Protein AF-K0KG15-F1 (afdb_monomer)

Organism: Wickerhamomyces ciferrii (strain ATCC 14091 / BCRC 22168 / CBS 111 / JCM 3599 / NBRC 0793 / NRRL Y-1031 F-60-10) (NCBI:txid1206466)

pLDDT: mean 82.58, std 19.09, range [26.39, 98.81]

Nearest PDB structures (foldseek):
  8g2j-assembly1_D  TM=4.216E-01  e=1.131E-01  Populus tremula x P. tremuloides/Amanita muscaria mixed EST library
  5uof-assembly1_A  TM=4.603E-01  e=1.636E+00  Burkholderia multivorans ATCC 17616
  8fo1-assembly1_A  TM=4.697E-01  e=4.882E+00  Cryptococcus neoformans H99
  5l3k-assembly2_F  TM=3.558E-01  e=6.614E+00  Mycolicibacterium thermoresistibile
  8sjd-assembly1_A  TM=1.938E-01  e=7.936E+00  Musca domestica

Foldseek 3Di:
DDDDDPVVVVVVVVVVVVVCVVVVVVPDDDDPVNVVVVVVVPDPDDDDDDDDDDDDDDDDDDDDDCPDPVNVVVVVVVVVVVVVVVVVVVVVVVVVVVVVVVVVVVVVVVVVVVVVVVVVVVVVVVVVVVVVPQQKDKDWDWDFDPVVTKIKIKIAMWGDDPPDPVLIQGLQQAQEEEFEEDQDPPPVVVCLQVLLVVQVLLAQDFLSNYEYFYEYQDPVVLVVVVVVVVVVSVVVSPDPPSVVCSSHNRMYMYMYRNVLVVVDPQDPVCCPDLVNVLSVLLSVQVSQQVRLVVVDDPHFKYKYAYSQFRHFDNCVVVLVVVLVAAKEDEAEFAAEPVRDTPGTRPQQQWKADAWDDDDPVQLPDLPHQARTDRDPPIDGLVNCVVCVVVVVHDLVPQSDKDWTLFDGRNIMMHGSVLVVVVQGFASAAPAQDDPVRNGGRHQGGRSVRQVVSVVVPHTHMYRSNGYTYGYDD

InterPro domains:
  IPR005109 Mannan polymerase complex subunit ANP1/MNN9/VAN1 [PF03452] (157-428)
  IPR029044 Nucleotide-diphospho-sugar transferases [G3DSA:3.90.550.10] (151-473)
  IPR052086 Mannan Polymerase Complex Subunit [PTHR43083] (127-470)

Solvent-accessible surface area (backbone atoms only — not comparable to full-atom values): 26297 Å² total; per-residue (Å²): 137,84,83,78,57,76,71,57,57,52,54,52,48,53,50,50,53,51,48,51,50,58,57,56,71,71,68,75,76,80,50,79,71,58,57,54,62,60,56,67,74,67,70,89,76,91,74,87,88,87,85,87,85,88,85,89,80,92,72,94,70,82,84,72,76,85,78,46,69,69,57,54,50,49,52,52,48,52,52,52,52,51,51,51,49,50,54,50,51,53,51,52,53,50,52,52,50,54,52,50,52,53,49,51,51,50,52,53,51,50,52,53,49,52,55,51,51,51,53,50,51,51,52,53,50,50,50,54,52,53,61,73,61,44,52,33,48,70,49,78,49,77,50,73,42,83,81,75,44,33,43,35,40,36,41,33,34,32,45,56,44,83,89,48,63,86,74,42,40,39,34,81,66,26,48,33,32,40,39,30,59,40,80,64,91,70,53,78,87,74,43,55,56,60,51,36,50,52,51,62,69,56,34,66,60,61,25,29,33,25,28,41,22,40,34,27,56,40,73,69,56,40,51,55,50,49,57,52,51,52,53,52,51,52,52,54,45,68,48,86,61,70,72,68,46,46,72,34,61,20,18,42,33,43,31,30,51,44,54,65,54,69,75,56,82,70,61,79,92,50,60,86,41,73,71,42,45,52,54,51,41,29,47,50,10,48,52,52,41,53,43,48,74,74,49,60,75,78,33,54,35,33,34,32,40,41,68,60,47,72,47,67,56,38,56,45,66,52,52,51,62,73,64,73,60,54,30,39,31,56,31,33,27,26,21,41,96,87,71,47,79,76,39,75,50,62,59,71,50,31,29,22,66,49,59,60,72,74,53,75,71,54,66,69,37,90,85,59,85,70,85,61,52,72,24,95,65,47,44,39,43,58,54,44,64,74,42,28,65,84,74,78,40,54,84,88,48,47,83,44,76,43,76,31,54,22,38,42,62,58,46,27,38,34,39,37,62,51,51,74,72,71,44,56,39,31,61,41,25,64,40,77,51,47,96,93,36,97,55,28,56,31,32,41,13,47,36,16,30,34,56,52,34,46,78,77,75,44,62,32,34,32,23,56,64,37,63,33,31,32,63,59,127

Secondary structure (DSSP, 8-state):
-PPPPHHHHHHHHHHHHHHHHHHHTTT----HHHHHHHHGGG-----------------------TT-HHHHHHHHHHHHHHHHHHHHHHHHHHHHHHHHHHHHHHHHHHHHHHHHHHHHHHHHHHHHHHHHT-SEEEEEEEEEETTTTEEEEEEEEEE--SS-GGG--BTTS-SEEEEEEE-S---GGGSHHHHHHHHHHTSSS-GGGEEEEEEESSHHHHHHHHHHHHHHHHHHHH---TTGGGGS-SEEEEEE-HHHHHT----GGGTTSHHHHHHHHHHHHHHHHHHHHHH-SS-SEEEEE-TTEEE--TTHHHHHHHTT-SEEEEEEEEE-TTS-EEESS--TT-EES-B----HHHHH-TT------B-TT-EEHHHHHH-GGGGT--TT-TT--EEESB--SSEEEEEHHHHHTT----SS--BT-BTTBSS-SB--HHHHHHHHHHHTT--EEEEEEEEEEEEP-

Radius of gyration: 45.7 Å; Cα contacts (8 Å, |Δi|>4): 722; chains: 1; bounding box: 103×71×147 Å

Mean predicted aligned error: 14.31 Å

Sequence (473 aa):
MKKFSRPTYIVIFFLLVSFTIYYGYQQDKYTISDISKYLETLDTSDGKGANGPSNEGTKSGKLTDNNDPALIEKHKIENQVNELLKKKLESELQYEREQLDAEVKKYNEESRQLRREQKSYERKKQKLLDDAQKPVEVNIRERNSENPSFVQKTYTFKTNNKENPNDNIDGEKNDLVILSAVTQQIDSKDGKFNNFLALLEGLDYPNSKTSLSILLSSKDEFKKFDEYVAKIFKEIENTKDLESLKNSFSKITLMNAQFIEDEFKIDRANRQKPEAQKQRRKLLARLRNFLVFNGIGAEIYSLSVDSDMIELPKDLITTFIESGKDIVTIRVDMKNSAGHVVHKDFDLNSWAGDRKTPTPEQDADPNLFFEPGPGPNKIQFSDIHKNPSKYGLKRSDKKSLFELNSVGGAVLFVKTEIFKQGIMFPPYYAVGTKWDREDGFDGIETEGLCYQAKSIGYSCWGLPFVVGYHEAS

Structure (mmCIF, N/CA/C/O backbone):
data_AF-K0KG15-F1
#
_entry.id   AF-K0KG15-F1
#
loop_
_atom_site.group_PDB
_atom_site.id
_atom_site.type_symbol
_atom_site.label_atom_id
_atom_site.label_alt_id
_atom_site.label_comp_id
_atom_site.label_asym_id
_atom_site.label_entity_id
_atom_site.label_seq_id
_atom_site.pdbx_PDB_ins_code
_atom_site.Cartn_x
_atom_site.Cartn_y
_atom_site.Cartn_z
_atom_site.occupancy
_atom_site.B_iso_or_equiv
_atom_site.auth_seq_id
_atom_site.auth_comp_id
_atom_site.auth_asym_id
_atom_site.auth_atom_id
_atom_site.pdbx_PDB_model_num
ATOM 1 N N . MET A 1 1 ? -38.181 -40.619 17.910 1.00 41.69 1 MET A N 1
ATOM 2 C CA . MET A 1 1 ? -37.976 -40.491 19.372 1.00 41.69 1 MET A CA 1
ATOM 3 C C . MET A 1 1 ? -36.501 -40.719 19.688 1.00 41.69 1 MET A C 1
ATOM 5 O O . MET A 1 1 ? -36.039 -41.847 19.581 1.00 41.69 1 MET A O 1
ATOM 9 N N . LYS A 1 2 ? -35.730 -39.660 19.973 1.00 39.00 2 LYS A N 1
ATOM 10 C CA . LYS A 1 2 ? -34.297 -39.772 20.309 1.00 39.00 2 LYS A CA 1
ATOM 11 C C . LYS A 1 2 ? -34.157 -40.143 21.792 1.00 39.00 2 LYS A C 1
ATOM 13 O O . LYS A 1 2 ? -34.697 -39.440 22.639 1.00 39.00 2 LYS A O 1
ATOM 18 N N . LYS A 1 3 ? -33.473 -41.253 22.101 1.00 50.28 3 LYS A N 1
ATOM 19 C CA . LYS A 1 3 ? -33.149 -41.657 23.480 1.00 50.28 3 LYS A CA 1
ATOM 20 C C . LYS A 1 3 ? -32.070 -40.724 24.032 1.00 50.28 3 LYS A C 1
ATOM 22 O O . LYS A 1 3 ? -30.991 -40.628 23.453 1.00 50.28 3 LYS A O 1
ATOM 27 N N . PHE A 1 4 ? -32.375 -40.042 25.131 1.00 50.75 4 PHE A N 1
ATOM 28 C CA . PHE A 1 4 ? -31.415 -39.226 25.871 1.00 50.75 4 PHE A CA 1
ATOM 29 C C . PHE A 1 4 ? -30.366 -40.115 26.558 1.00 50.75 4 PHE A C 1
ATOM 31 O O . PHE A 1 4 ? -30.659 -41.244 26.959 1.00 50.75 4 PHE A O 1
ATOM 38 N N . SER A 1 5 ? -29.131 -39.626 26.675 1.00 60.56 5 SER A N 1
ATOM 39 C CA . SER A 1 5 ? -28.048 -40.335 27.359 1.00 60.56 5 SER A CA 1
ATOM 40 C C . SER A 1 5 ? -28.230 -40.262 28.884 1.00 60.56 5 SER A C 1
ATOM 42 O O . SER A 1 5 ? -28.824 -39.322 29.413 1.00 60.56 5 SER A O 1
ATOM 44 N N . ARG A 1 6 ? -27.719 -41.266 29.616 1.00 51.12 6 ARG A N 1
ATOM 45 C CA . ARG A 1 6 ? -27.800 -41.366 31.093 1.00 51.12 6 ARG A CA 1
ATOM 46 C C . ARG A 1 6 ? -27.425 -40.078 31.865 1.00 51.12 6 ARG A C 1
ATOM 48 O O . ARG A 1 6 ? -28.103 -39.805 32.852 1.00 51.12 6 ARG A O 1
ATOM 55 N N . PRO A 1 7 ? -26.448 -39.252 31.438 1.00 52.38 7 PRO A N 1
ATOM 56 C CA . PRO A 1 7 ? -26.148 -37.979 32.100 1.00 52.38 7 PRO A CA 1
ATOM 57 C C . PRO A 1 7 ? -27.299 -36.965 32.029 1.00 52.38 7 PRO A C 1
ATOM 59 O O . PRO A 1 7 ? -27.515 -36.208 32.969 1.00 52.38 7 PRO A O 1
ATOM 62 N N . THR A 1 8 ? -28.084 -36.966 30.947 1.00 54.66 8 THR A N 1
ATOM 63 C CA . THR A 1 8 ? -29.179 -36.006 30.752 1.00 54.66 8 THR A CA 1
ATOM 64 C C . THR A 1 8 ? -30.360 -36.278 31.685 1.00 54.66 8 THR A C 1
ATOM 66 O O . THR A 1 8 ? -30.974 -35.338 32.181 1.00 54.66 8 THR A O 1
ATOM 69 N N . TYR A 1 9 ? -30.639 -37.546 32.002 1.00 53.66 9 TYR A N 1
ATOM 70 C CA . TYR A 1 9 ? -31.672 -37.906 32.982 1.00 53.66 9 TYR A CA 1
ATOM 71 C C . TYR A 1 9 ? -31.305 -37.480 34.405 1.00 53.66 9 TYR A C 1
ATOM 73 O O . TYR A 1 9 ? -32.179 -37.061 35.157 1.00 53.66 9 TYR A O 1
ATOM 81 N N . ILE A 1 10 ? -30.018 -37.529 34.753 1.00 57.00 10 ILE A N 1
ATOM 82 C CA . ILE A 1 10 ? -29.520 -37.100 36.063 1.00 57.00 10 ILE A CA 1
ATOM 83 C C . ILE A 1 10 ? -29.671 -35.581 36.208 1.00 57.00 10 ILE A C 1
ATOM 85 O O . ILE A 1 10 ? -30.193 -35.110 37.212 1.00 57.00 10 ILE A O 1
ATOM 89 N N . VAL A 1 11 ? -29.311 -34.811 35.178 1.00 60.31 11 VAL A N 1
ATOM 90 C CA . VAL A 1 11 ? -29.447 -33.343 35.195 1.00 60.31 11 VAL A CA 1
ATOM 91 C C . VAL A 1 11 ? -30.915 -32.905 35.261 1.00 60.31 11 VAL A C 1
ATOM 93 O O . VAL A 1 11 ? -31.248 -32.002 36.024 1.00 60.31 11 VAL A O 1
ATOM 96 N N . ILE A 1 12 ? -31.815 -33.572 34.530 1.00 58.03 12 ILE A N 1
ATOM 97 C CA . ILE A 1 12 ? -33.258 -33.282 34.581 1.00 58.03 12 ILE A CA 1
ATOM 98 C C . ILE A 1 12 ? -33.852 -33.656 35.949 1.00 58.03 12 ILE A C 1
ATOM 100 O O . ILE A 1 12 ? -34.674 -32.911 36.480 1.00 58.03 12 ILE A O 1
ATOM 104 N N . PHE A 1 13 ? -33.403 -34.760 36.554 1.00 61.75 13 PHE A N 1
ATOM 105 C CA . PHE A 1 13 ? -33.813 -35.166 37.900 1.00 61.75 13 PHE A CA 1
ATOM 106 C C . PHE A 1 13 ? -33.358 -34.157 38.964 1.00 61.75 13 PHE A C 1
ATOM 108 O O . PHE A 1 13 ? -34.169 -33.735 39.784 1.00 61.75 13 PHE A O 1
ATOM 115 N N . PHE A 1 14 ? -32.110 -33.682 38.910 1.00 54.78 14 PHE A N 1
ATOM 116 C CA . PHE A 1 14 ? -31.623 -32.655 39.838 1.00 54.78 14 PHE A CA 1
ATOM 117 C C . PHE A 1 14 ? -32.303 -31.292 39.637 1.00 54.78 14 PHE A C 1
ATOM 119 O O . PHE A 1 14 ? -32.547 -30.593 40.620 1.00 54.78 14 PHE A O 1
ATOM 126 N N . LEU A 1 15 ? -32.674 -30.929 38.403 1.00 51.09 15 LEU A N 1
ATOM 127 C CA . LEU A 1 15 ? -33.437 -29.707 38.117 1.00 51.09 15 LEU A CA 1
ATOM 128 C C . LEU A 1 15 ? -34.871 -29.783 38.656 1.00 51.09 15 LEU A C 1
ATOM 130 O O . LEU A 1 15 ? -35.341 -28.815 39.246 1.00 51.09 15 LEU A O 1
ATOM 134 N N . LEU A 1 16 ? -35.542 -30.930 38.514 1.00 52.09 16 LEU A N 1
ATOM 135 C CA . LEU A 1 16 ? -36.886 -31.148 39.058 1.00 52.09 16 LEU A CA 1
ATOM 136 C C . LEU A 1 16 ? -36.881 -31.177 40.586 1.00 52.09 16 LEU A C 1
ATOM 138 O O . LEU A 1 16 ? -37.711 -30.506 41.189 1.00 52.09 16 LEU A O 1
ATOM 142 N N . VAL A 1 17 ? -35.910 -31.862 41.202 1.00 60.97 17 VAL A N 1
ATOM 143 C CA . VAL A 1 17 ? -35.737 -31.896 42.664 1.00 60.97 17 VAL A CA 1
ATOM 144 C C . VAL A 1 17 ? -35.452 -30.495 43.212 1.00 60.97 17 VAL A C 1
ATOM 146 O O . VAL A 1 17 ? -36.089 -30.078 44.177 1.00 60.97 17 VAL A O 1
ATOM 149 N N . SER A 1 18 ? -34.582 -29.720 42.556 1.00 49.31 18 SER A N 1
ATOM 150 C CA . SER A 1 18 ? -34.292 -28.332 42.944 1.00 49.31 18 SER A CA 1
ATOM 151 C C . SER A 1 18 ? -35.504 -27.413 42.771 1.00 49.31 18 SER A C 1
ATOM 153 O O . SER A 1 18 ? -35.719 -26.534 43.600 1.00 49.31 18 SER A O 1
ATOM 155 N N . PHE A 1 19 ? -36.332 -27.634 41.744 1.00 47.50 19 PHE A N 1
ATOM 156 C CA . PHE A 1 19 ? -37.562 -26.871 41.536 1.00 47.50 19 PHE A CA 1
ATOM 157 C C . PHE A 1 19 ? -38.629 -27.219 42.582 1.00 47.50 19 PHE A C 1
ATOM 159 O O . PHE A 1 19 ? -39.244 -26.312 43.130 1.00 47.50 19 PHE A O 1
ATOM 166 N N . THR A 1 20 ? -38.799 -28.497 42.947 1.00 49.94 20 THR A N 1
ATOM 167 C CA . THR A 1 20 ? -39.700 -28.909 44.041 1.00 49.94 20 THR A CA 1
ATOM 168 C C . THR A 1 20 ? -39.217 -28.453 45.414 1.00 49.94 20 THR A C 1
ATOM 170 O O . THR A 1 20 ? -40.044 -28.078 46.237 1.00 49.94 20 THR A O 1
ATOM 173 N N . ILE A 1 21 ? -37.903 -28.416 45.659 1.00 49.50 21 ILE A N 1
ATOM 174 C CA . ILE A 1 21 ? -37.337 -27.873 46.902 1.00 49.50 21 ILE A CA 1
ATOM 175 C C . ILE A 1 21 ? -37.532 -26.352 46.942 1.00 49.50 21 ILE A C 1
ATOM 177 O O . ILE A 1 21 ? -37.981 -25.832 47.955 1.00 49.50 21 ILE A O 1
ATOM 181 N N . TYR A 1 22 ? -37.290 -25.637 45.839 1.00 49.62 22 TYR A N 1
ATOM 182 C CA . TYR A 1 22 ? -37.507 -24.188 45.747 1.00 49.62 22 TYR A CA 1
ATOM 183 C C . TYR A 1 22 ? -38.987 -23.795 45.902 1.00 49.62 22 TYR A C 1
ATOM 185 O O . TYR A 1 22 ? -39.290 -22.809 46.570 1.00 49.62 22 TYR A O 1
ATOM 193 N N . TYR A 1 23 ? -39.911 -24.574 45.327 1.00 44.03 23 TYR A N 1
ATOM 194 C CA . TYR A 1 23 ? -41.354 -24.330 45.439 1.00 44.03 23 TYR A CA 1
ATOM 195 C C . TYR A 1 23 ? -41.918 -24.761 46.802 1.00 44.03 23 TYR A C 1
ATOM 197 O O . TYR A 1 23 ? -42.768 -24.067 47.353 1.00 44.03 23 TYR A O 1
ATOM 205 N N . GLY A 1 24 ? -41.412 -25.858 47.377 1.00 46.47 24 GLY A N 1
ATOM 206 C CA . GLY A 1 24 ? -41.764 -26.306 48.728 1.00 46.47 24 GLY A CA 1
ATOM 207 C C . GLY A 1 24 ? -41.281 -25.340 49.813 1.00 46.47 24 GLY A C 1
ATOM 208 O O . GLY A 1 24 ? -42.014 -25.050 50.751 1.00 46.47 24 GLY A O 1
ATOM 209 N N . TYR A 1 25 ? -40.099 -24.738 49.638 1.00 46.28 25 TYR A N 1
ATOM 210 C CA . TYR A 1 25 ? -39.547 -23.747 50.571 1.00 46.28 25 TYR A CA 1
ATOM 211 C C . TYR A 1 25 ? -40.286 -22.392 50.545 1.00 46.28 25 TYR A C 1
ATOM 213 O O . TYR A 1 25 ? -40.060 -21.548 51.407 1.00 46.28 25 TYR A O 1
ATOM 221 N N . GLN A 1 26 ? -41.175 -22.162 49.570 1.00 44.81 26 GLN A N 1
ATOM 222 C CA . GLN A 1 26 ? -41.980 -20.937 49.469 1.00 44.81 26 GLN A CA 1
ATOM 223 C C . GLN A 1 26 ? -43.383 -21.050 50.094 1.00 44.81 26 GLN A C 1
ATOM 225 O O . GLN A 1 26 ? -44.110 -20.057 50.082 1.00 44.81 26 GLN A O 1
ATOM 230 N N . GLN A 1 27 ? -43.779 -22.205 50.650 1.00 41.72 27 GLN A N 1
ATOM 231 C CA . GLN A 1 27 ? -45.125 -22.392 51.221 1.00 41.72 27 GLN A CA 1
ATOM 232 C C . GLN A 1 27 ? -45.207 -22.355 52.755 1.00 41.72 27 GLN A C 1
ATOM 234 O O . GLN A 1 27 ? -46.245 -21.939 53.257 1.00 41.72 27 GLN A O 1
ATOM 239 N N . ASP A 1 28 ? -44.139 -22.626 53.507 1.00 39.31 28 ASP A N 1
ATOM 240 C CA . ASP A 1 28 ? -44.223 -22.649 54.977 1.00 39.31 28 ASP A CA 1
ATOM 241 C C . ASP A 1 28 ? -43.520 -21.447 55.617 1.00 39.31 28 ASP A C 1
ATOM 243 O O . ASP A 1 28 ? -42.437 -21.529 56.198 1.00 39.31 28 ASP A O 1
ATOM 247 N N . LYS A 1 29 ? -44.162 -20.279 55.513 1.00 37.62 29 LYS A N 1
ATOM 248 C CA . LYS A 1 29 ? -43.869 -19.154 56.407 1.00 37.62 29 LYS A CA 1
ATOM 249 C C . LYS A 1 29 ? -44.658 -19.344 57.696 1.00 37.62 29 LYS A C 1
ATOM 251 O O . LYS A 1 29 ? -45.817 -18.949 57.762 1.00 37.62 29 LYS A O 1
ATOM 256 N N . TYR A 1 30 ? -44.009 -19.864 58.734 1.00 44.06 30 TYR A N 1
ATOM 257 C CA . TYR A 1 30 ? -44.475 -19.622 60.096 1.00 44.06 30 TYR A CA 1
ATOM 258 C C . TYR A 1 30 ? -44.438 -18.116 60.348 1.00 44.06 30 TYR A C 1
ATOM 260 O O . TYR A 1 30 ? -43.405 -17.458 60.184 1.00 44.06 30 TYR A O 1
ATOM 268 N N . THR A 1 31 ? -45.590 -17.546 60.677 1.00 46.31 31 THR A N 1
ATOM 269 C CA . THR A 1 31 ? -45.680 -16.137 61.044 1.00 46.31 31 THR A CA 1
ATOM 270 C C . THR A 1 31 ? -45.223 -15.965 62.491 1.00 46.31 31 THR A C 1
ATOM 272 O O . THR A 1 31 ? -45.278 -16.896 63.288 1.00 46.31 31 THR A O 1
ATOM 275 N N . ILE A 1 32 ? -44.789 -14.761 62.874 1.00 41.44 32 ILE A N 1
ATOM 276 C CA . ILE A 1 32 ? -44.412 -14.448 64.270 1.00 41.44 32 ILE A CA 1
ATOM 277 C C . ILE A 1 32 ? -45.571 -14.755 65.255 1.00 41.44 32 ILE A C 1
ATOM 279 O O . ILE A 1 32 ? -45.327 -15.032 66.427 1.00 41.44 32 ILE A O 1
ATOM 283 N N . SER A 1 33 ? -46.816 -14.810 64.762 1.00 45.19 33 SER A N 1
ATOM 284 C CA . SER A 1 33 ? -48.004 -15.260 65.503 1.00 45.19 33 SER A CA 1
ATOM 285 C C . SER A 1 33 ? -47.992 -16.751 65.874 1.00 45.19 33 SER A C 1
ATOM 287 O O . SER A 1 33 ? -48.610 -17.126 66.866 1.00 45.19 33 SER A O 1
ATOM 289 N N . ASP A 1 34 ? -47.322 -17.608 65.104 1.00 45.34 34 ASP A N 1
ATOM 290 C CA . ASP A 1 34 ? -47.288 -19.057 65.349 1.00 45.34 34 ASP A CA 1
ATOM 291 C C . ASP A 1 34 ? -46.251 -19.424 66.424 1.00 45.34 34 ASP A C 1
ATOM 293 O O . ASP A 1 34 ? -46.411 -20.404 67.148 1.00 45.34 34 ASP A O 1
ATOM 297 N N . ILE A 1 35 ? -45.226 -18.581 66.596 1.00 43.84 35 ILE A N 1
ATOM 298 C CA . ILE A 1 35 ? -44.185 -18.744 67.619 1.00 43.84 35 ILE A CA 1
ATOM 299 C C . ILE A 1 35 ? -44.692 -18.308 69.006 1.00 43.84 35 ILE A C 1
ATOM 301 O O . ILE A 1 35 ? -44.336 -18.939 70.000 1.00 43.84 35 ILE A O 1
ATOM 305 N N . SER A 1 36 ? -45.574 -17.299 69.109 1.00 43.06 36 SER A N 1
ATOM 306 C CA . SER A 1 36 ? -46.144 -16.912 70.417 1.00 43.06 36 SER A CA 1
ATOM 307 C C . SER A 1 36 ? -47.086 -17.985 70.974 1.00 43.06 36 SER A C 1
ATOM 309 O O . SER A 1 36 ? -47.075 -18.249 72.172 1.00 43.06 36 SER A O 1
ATOM 311 N N . LYS A 1 37 ? -47.828 -18.671 70.097 1.00 41.59 37 LYS A N 1
ATOM 312 C CA . LYS A 1 37 ? -48.758 -19.747 70.470 1.00 41.59 37 LYS A CA 1
ATOM 313 C C . LYS A 1 37 ? -48.056 -21.005 70.992 1.00 41.59 37 LYS A C 1
ATOM 315 O O . LYS A 1 37 ? -48.633 -21.739 71.784 1.00 41.59 37 LYS A O 1
ATOM 320 N N . TYR A 1 38 ? -46.813 -21.241 70.565 1.00 36.16 38 TYR A N 1
ATOM 321 C CA . TYR A 1 38 ? -45.985 -22.359 71.035 1.00 36.16 38 TYR A CA 1
ATOM 322 C C . TYR A 1 38 ? -45.286 -22.051 72.372 1.00 36.16 38 TYR A C 1
ATOM 324 O O . TYR A 1 38 ? -44.995 -22.956 73.155 1.00 36.16 38 TYR A O 1
ATOM 332 N N . LEU A 1 39 ? -45.042 -20.767 72.656 1.00 38.00 39 LEU A N 1
ATOM 333 C CA . LEU A 1 39 ? -44.466 -20.305 73.922 1.00 38.00 39 LEU A CA 1
ATOM 334 C C . LEU A 1 39 ? -45.512 -20.208 75.047 1.00 38.00 39 LEU A C 1
ATOM 336 O O . LEU A 1 39 ? -45.165 -20.452 76.197 1.00 38.00 39 LEU A O 1
ATOM 340 N N . GLU A 1 40 ? -46.789 -19.963 74.730 1.00 40.75 40 GLU A N 1
ATOM 341 C CA . GLU A 1 40 ? -47.895 -20.029 75.707 1.00 40.75 40 GLU A CA 1
ATOM 342 C C . GLU A 1 40 ? -48.190 -21.460 76.200 1.00 40.75 40 GLU A C 1
ATOM 344 O O . GLU A 1 40 ? -48.724 -21.638 77.290 1.00 40.75 40 GLU A O 1
ATOM 349 N N . THR A 1 41 ? -47.803 -22.500 75.452 1.00 43.78 41 THR A N 1
ATOM 350 C CA . THR A 1 41 ? -47.993 -23.907 75.861 1.00 43.78 41 THR A CA 1
ATOM 351 C C . THR A 1 41 ? -46.883 -24.473 76.756 1.00 43.78 41 THR A C 1
ATOM 353 O O . THR A 1 41 ? -46.945 -25.642 77.131 1.00 43.78 41 THR A O 1
ATOM 356 N N . LEU A 1 42 ? -45.869 -23.675 77.105 1.00 33.16 42 LEU A N 1
ATOM 357 C CA . LEU A 1 42 ? -44.737 -24.085 77.952 1.00 33.16 42 LEU A CA 1
ATOM 358 C C . LEU A 1 42 ? -44.701 -23.382 79.320 1.00 33.16 42 LEU A C 1
ATOM 360 O O . LEU A 1 42 ? -43.726 -23.527 80.057 1.00 33.16 42 LEU A O 1
ATOM 364 N N . ASP A 1 43 ? -45.767 -22.671 79.690 1.00 35.69 43 ASP A N 1
ATOM 365 C CA . ASP A 1 43 ? -45.904 -22.062 81.012 1.00 35.69 43 ASP A CA 1
ATOM 366 C C . ASP A 1 43 ? -46.578 -23.043 81.989 1.00 35.69 43 ASP A C 1
ATOM 368 O O . ASP A 1 43 ? -47.799 -23.095 82.125 1.00 35.69 43 ASP A O 1
ATOM 372 N N . THR A 1 44 ? -45.781 -23.867 82.675 1.00 36.06 44 THR A N 1
ATOM 373 C CA . THR A 1 44 ? -46.225 -24.503 83.924 1.00 36.06 44 THR A CA 1
ATOM 374 C C . THR A 1 44 ? -45.970 -23.543 85.079 1.00 36.06 44 THR A C 1
ATOM 376 O O . THR A 1 44 ? -44.997 -23.686 85.824 1.00 36.06 44 THR A O 1
ATOM 379 N N . SER A 1 45 ? -46.862 -22.571 85.234 1.00 34.41 45 SER A N 1
ATOM 380 C CA . SER A 1 45 ? -47.045 -21.828 86.473 1.00 34.41 45 SER A CA 1
ATOM 381 C C . SER A 1 45 ? -48.449 -22.099 87.015 1.00 34.41 45 SER A C 1
ATOM 383 O O . SER A 1 45 ? -49.421 -21.458 86.638 1.00 34.41 45 SER A O 1
ATOM 385 N N . ASP A 1 46 ? -48.563 -23.054 87.942 1.00 33.22 46 ASP A N 1
ATOM 386 C CA . ASP A 1 46 ? -49.750 -23.153 88.795 1.00 33.22 46 ASP A CA 1
ATOM 387 C C . ASP A 1 46 ? -49.515 -22.335 90.073 1.00 33.22 46 ASP A C 1
ATOM 389 O O . ASP A 1 46 ? -48.802 -22.734 91.000 1.00 33.22 46 ASP A O 1
ATOM 393 N N . GLY A 1 47 ? -50.121 -21.147 90.093 1.00 32.72 47 GLY A N 1
ATOM 394 C CA . GLY A 1 47 ? -50.358 -20.328 91.275 1.00 32.72 47 GLY A CA 1
ATOM 395 C C . GLY A 1 47 ? -51.775 -20.548 91.823 1.00 32.72 47 GLY A C 1
ATOM 396 O O . GLY A 1 47 ? -52.753 -20.572 91.089 1.00 32.72 47 GLY A O 1
ATOM 397 N N . LYS A 1 48 ? -51.865 -20.689 93.148 1.00 32.31 48 LYS A N 1
ATOM 398 C CA . LYS A 1 48 ? -53.054 -20.831 94.015 1.00 32.31 48 LYS A CA 1
ATOM 399 C C . LYS A 1 48 ? -54.389 -20.185 93.539 1.00 32.31 48 LYS A C 1
ATOM 401 O O . LYS A 1 48 ? -54.495 -18.966 93.526 1.00 32.31 48 LYS A O 1
ATOM 406 N N . GLY A 1 49 ? -55.445 -21.014 93.446 1.00 30.33 49 GLY A N 1
ATOM 407 C CA . GLY A 1 49 ? -56.645 -20.984 94.321 1.00 30.33 49 GLY A CA 1
ATOM 408 C C . GLY A 1 49 ? -57.969 -20.347 93.834 1.00 30.33 49 GLY A C 1
ATOM 409 O O . GLY A 1 49 ? -58.026 -19.133 93.695 1.00 30.33 49 GLY A O 1
ATOM 410 N N . ALA A 1 50 ? -59.063 -21.141 93.748 1.00 30.41 50 ALA A N 1
ATOM 411 C CA . ALA A 1 50 ? -60.356 -20.949 94.464 1.00 30.41 50 ALA A CA 1
ATOM 412 C C . ALA A 1 50 ? -61.501 -21.930 94.048 1.00 30.41 50 ALA A C 1
ATOM 414 O O . ALA A 1 50 ? -61.766 -22.111 92.866 1.00 30.41 50 ALA A O 1
ATOM 415 N N . ASN A 1 51 ? -62.242 -22.411 95.070 1.00 31.64 51 ASN A N 1
ATOM 416 C CA . ASN A 1 51 ? -63.615 -22.986 95.144 1.00 31.64 51 ASN A CA 1
ATOM 417 C C . ASN A 1 51 ? -63.921 -24.462 94.741 1.00 31.64 51 ASN A C 1
ATOM 419 O O . ASN A 1 51 ? -63.689 -24.885 93.617 1.00 31.64 51 ASN A O 1
ATOM 423 N N . GLY A 1 52 ? -64.492 -25.223 95.706 1.00 26.39 52 GLY A N 1
ATOM 424 C CA . GLY A 1 52 ? -64.849 -26.669 95.673 1.00 26.39 52 GLY A CA 1
ATOM 425 C C . GLY A 1 52 ? -66.146 -27.045 94.913 1.00 26.39 52 GLY A C 1
ATOM 426 O O . GLY A 1 52 ? -66.660 -26.173 94.215 1.00 26.39 52 GLY A O 1
ATOM 427 N N . PRO A 1 53 ? -66.710 -28.286 95.021 1.00 37.34 53 PRO A N 1
ATOM 428 C CA . PRO A 1 53 ? -66.885 -29.079 96.259 1.00 37.34 53 PRO A CA 1
ATOM 429 C C . PRO A 1 53 ? -66.619 -30.620 96.198 1.00 37.34 53 PRO A C 1
ATOM 431 O O . PRO A 1 53 ? -66.543 -31.233 95.142 1.00 37.34 53 PRO A O 1
ATOM 434 N N . SER A 1 54 ? -66.583 -31.215 97.405 1.00 29.14 54 SER A N 1
ATOM 435 C CA . SER A 1 54 ? -67.009 -32.571 97.842 1.00 29.14 54 SER A CA 1
ATOM 436 C C . SER A 1 54 ? -66.373 -33.886 97.327 1.00 29.14 54 SER A C 1
ATOM 438 O O . SER A 1 54 ? -66.592 -34.311 96.201 1.00 29.14 54 SER A O 1
ATOM 440 N N . ASN A 1 55 ? -65.849 -34.612 98.329 1.00 29.72 55 ASN A N 1
ATOM 441 C CA . ASN A 1 55 ? -66.064 -36.027 98.694 1.00 29.72 55 ASN A CA 1
ATOM 442 C C . ASN A 1 55 ? -64.998 -37.123 98.444 1.00 29.72 55 ASN A C 1
ATOM 444 O O . ASN A 1 55 ? -64.710 -37.518 97.324 1.00 29.72 55 ASN A O 1
ATOM 448 N N . GLU A 1 56 ? -64.598 -37.680 99.601 1.00 31.50 56 GLU A N 1
ATOM 449 C CA . GLU A 1 56 ? -64.250 -39.069 99.954 1.00 31.50 56 GLU A CA 1
ATOM 450 C C . GLU A 1 56 ? -62.936 -39.712 99.483 1.00 31.50 56 GLU A C 1
ATOM 452 O O . GLU A 1 56 ? -62.634 -39.823 98.302 1.00 31.50 56 GLU A O 1
ATOM 457 N N . GLY A 1 57 ? -62.201 -40.267 100.461 1.00 29.59 57 GLY A N 1
ATOM 458 C CA . GLY A 1 57 ? -61.183 -41.287 100.201 1.00 29.59 57 GLY A CA 1
ATOM 459 C C . GLY A 1 57 ? -59.957 -41.285 101.111 1.00 29.59 57 GLY A C 1
ATOM 460 O O . GLY A 1 57 ? -58.838 -41.399 100.624 1.00 29.59 57 GLY A O 1
ATOM 461 N N . THR A 1 58 ? -60.124 -41.173 102.428 1.00 32.66 58 THR A N 1
ATOM 462 C CA . THR A 1 58 ? -59.050 -41.376 103.412 1.00 32.66 58 THR A CA 1
ATOM 463 C C . THR A 1 58 ? -58.472 -42.797 103.331 1.00 32.66 58 THR A C 1
ATOM 465 O O . THR A 1 58 ? -59.141 -43.774 103.666 1.00 32.66 58 THR A O 1
ATOM 468 N N . LYS A 1 59 ? -57.180 -42.921 102.995 1.00 35.31 59 LYS A N 1
ATOM 469 C CA . LYS A 1 59 ? -56.334 -44.034 103.452 1.00 35.31 59 LYS A CA 1
ATOM 470 C C . LYS A 1 59 ? -55.066 -43.493 104.105 1.00 35.31 59 LYS A C 1
ATOM 472 O O . LYS A 1 59 ? -54.268 -42.796 103.493 1.00 35.31 59 LYS A O 1
ATOM 477 N N . SER A 1 60 ? -54.954 -43.838 105.384 1.00 42.44 60 SER A N 1
ATOM 478 C CA . SER A 1 60 ? -53.849 -43.600 106.308 1.00 42.44 60 SER A CA 1
ATOM 479 C C . SER A 1 60 ? -52.482 -43.895 105.679 1.00 42.44 60 SER A C 1
ATOM 481 O O . SER A 1 60 ? -52.141 -45.052 105.430 1.00 42.44 60 SER A O 1
ATOM 483 N N . GLY A 1 61 ? -51.702 -42.838 105.446 1.00 34.97 61 GLY A N 1
ATOM 484 C CA . GLY A 1 61 ? -50.257 -42.889 105.257 1.00 34.97 61 GLY A CA 1
ATOM 485 C C . GLY A 1 61 ? -49.601 -42.294 106.497 1.00 34.97 61 GLY A C 1
ATOM 486 O O . GLY A 1 61 ? -49.865 -41.145 106.842 1.00 34.97 61 GLY A O 1
ATOM 487 N N . LYS A 1 62 ? -48.811 -43.110 107.201 1.00 38.28 62 LYS A N 1
ATOM 488 C CA . LYS A 1 62 ? -48.065 -42.752 108.413 1.00 38.28 62 LYS A CA 1
ATOM 489 C C . LYS A 1 62 ? -47.385 -41.384 108.271 1.00 38.28 62 LYS A C 1
ATOM 491 O O . LYS A 1 62 ? -46.591 -41.193 107.355 1.00 38.28 62 LYS A O 1
ATOM 496 N N . LEU A 1 63 ? -47.647 -40.490 109.225 1.00 39.06 63 LEU A N 1
ATOM 497 C CA . LEU A 1 63 ? -46.804 -39.330 109.499 1.00 39.06 63 LEU A CA 1
ATOM 498 C C . LEU A 1 63 ? -45.404 -39.838 109.861 1.00 39.06 63 LEU A C 1
ATOM 500 O O . LEU A 1 63 ? -45.205 -40.400 110.938 1.00 39.06 63 LEU A O 1
ATOM 504 N N . THR A 1 64 ? -44.452 -39.683 108.945 1.00 43.91 64 THR A N 1
ATOM 505 C CA . THR A 1 64 ? -43.037 -39.668 109.304 1.00 43.91 64 THR A CA 1
ATOM 506 C C . THR A 1 64 ? -42.745 -38.322 109.948 1.00 43.91 64 THR A C 1
ATOM 508 O O . THR A 1 64 ? -43.154 -37.278 109.443 1.00 43.91 64 THR A O 1
ATOM 511 N N . ASP A 1 65 ? -42.093 -38.373 111.099 1.00 43.84 65 ASP A N 1
ATOM 512 C CA . ASP A 1 65 ? -41.682 -37.225 111.890 1.00 43.84 65 ASP A CA 1
ATOM 513 C C . ASP A 1 65 ? -40.756 -36.313 111.061 1.00 43.84 65 ASP A C 1
ATOM 515 O O . ASP A 1 65 ? -39.635 -36.686 110.720 1.00 43.84 65 ASP A O 1
ATOM 519 N N . ASN A 1 66 ? -41.245 -35.127 110.687 1.00 50.19 66 ASN A N 1
ATOM 520 C CA . ASN A 1 66 ? -40.511 -34.145 109.877 1.00 50.19 66 ASN A CA 1
ATOM 521 C C . ASN A 1 66 ? -39.440 -33.376 110.683 1.00 50.19 66 ASN A C 1
ATOM 523 O O . ASN A 1 66 ? -38.843 -32.440 110.154 1.00 50.19 66 ASN A O 1
ATOM 527 N N . ASN A 1 67 ? -39.197 -33.755 111.945 1.00 50.78 67 ASN A N 1
ATOM 528 C CA . ASN A 1 67 ? -38.200 -33.143 112.826 1.00 50.78 67 ASN A CA 1
ATOM 529 C C . ASN A 1 67 ? -36.942 -34.002 113.043 1.00 50.78 67 ASN A C 1
ATOM 531 O O . ASN A 1 67 ? -36.148 -33.686 113.929 1.00 50.78 67 ASN A O 1
ATOM 535 N N . ASP A 1 68 ? -36.722 -35.055 112.245 1.00 52.69 68 ASP A N 1
ATOM 536 C CA . ASP A 1 68 ? -35.442 -35.772 112.244 1.00 52.69 68 ASP A CA 1
ATOM 537 C C . ASP A 1 68 ? -34.325 -34.827 111.735 1.00 52.69 68 ASP A C 1
ATOM 539 O O . ASP A 1 68 ? -34.379 -34.377 110.580 1.00 52.69 68 ASP A O 1
ATOM 543 N N . PRO A 1 69 ? -33.311 -34.499 112.565 1.00 59.88 69 PRO A N 1
ATOM 544 C CA . PRO A 1 69 ? -32.213 -33.608 112.190 1.00 59.88 69 PRO A CA 1
ATOM 545 C C . PRO A 1 69 ? -31.512 -34.030 110.893 1.00 59.88 69 PRO A C 1
ATOM 547 O O . PRO A 1 69 ? -31.106 -33.167 110.115 1.00 59.88 69 PRO A O 1
ATOM 550 N N . ALA A 1 70 ? -31.445 -35.338 110.615 1.00 57.94 70 ALA A N 1
ATOM 551 C CA . ALA A 1 70 ? -30.841 -35.875 109.399 1.00 57.94 70 ALA A CA 1
ATOM 552 C C . ALA A 1 70 ? -31.680 -35.585 108.139 1.00 57.94 70 ALA A C 1
ATOM 554 O O . ALA A 1 70 ? -31.128 -35.408 107.051 1.00 57.94 70 ALA A O 1
ATOM 555 N N . LEU A 1 71 ? -33.010 -35.496 108.265 1.00 56.69 71 LEU A N 1
ATOM 556 C CA . LEU A 1 71 ? -33.923 -35.186 107.159 1.00 56.69 71 LEU A CA 1
ATOM 557 C C . LEU A 1 71 ? -33.898 -33.689 106.814 1.00 56.69 71 LEU A C 1
ATOM 559 O O . LEU A 1 71 ? -33.888 -33.326 105.639 1.00 56.69 71 LEU A O 1
ATOM 563 N N . ILE A 1 72 ? -33.830 -32.824 107.833 1.00 61.50 72 ILE A N 1
ATOM 564 C CA . ILE A 1 72 ? -33.715 -31.365 107.676 1.00 61.50 72 ILE A CA 1
ATOM 565 C C . ILE A 1 72 ? -32.362 -30.996 107.055 1.00 61.50 72 ILE A C 1
ATOM 567 O O . ILE A 1 72 ? -32.305 -30.156 106.155 1.00 61.50 72 ILE A O 1
ATOM 571 N N . GLU A 1 73 ? -31.277 -31.636 107.496 1.00 64.56 73 GLU A N 1
ATOM 572 C CA . GLU A 1 73 ? -29.939 -31.453 106.927 1.00 64.56 73 GLU A CA 1
ATOM 573 C C . GLU A 1 73 ? -29.878 -31.929 105.468 1.00 64.56 73 GLU A C 1
ATOM 575 O O . GLU A 1 73 ? -29.404 -31.192 104.602 1.00 64.56 73 GLU A O 1
ATOM 580 N N . LYS A 1 74 ? -30.473 -33.089 105.158 1.00 66.38 74 LYS A N 1
ATOM 581 C CA . LYS A 1 74 ? -30.603 -33.591 103.783 1.00 66.38 74 LYS A CA 1
ATOM 582 C C . LYS A 1 74 ? -31.383 -32.633 102.878 1.00 66.38 74 LYS A C 1
ATOM 584 O O . LYS A 1 74 ? -30.947 -32.378 101.761 1.00 66.38 74 LYS A O 1
ATOM 589 N N . HIS A 1 75 ? -32.483 -32.053 103.358 1.00 67.50 75 HIS A N 1
ATOM 590 C CA . HIS A 1 75 ? -33.277 -31.094 102.583 1.00 67.50 75 HIS A CA 1
ATOM 591 C C . HIS A 1 75 ? -32.539 -29.759 102.368 1.00 67.50 75 HIS A C 1
ATOM 593 O O . HIS A 1 75 ? -32.667 -29.115 101.326 1.00 67.50 75 HIS A O 1
ATOM 599 N N . LYS A 1 76 ? -31.709 -29.346 103.335 1.00 71.44 76 LYS A N 1
ATOM 600 C CA . LYS A 1 76 ? -30.813 -28.187 103.200 1.00 71.44 76 LYS A CA 1
ATOM 601 C C . LYS A 1 76 ? -29.739 -28.428 102.138 1.00 71.44 76 LYS A C 1
ATOM 603 O O . LYS A 1 76 ? -29.486 -27.543 101.322 1.00 71.44 76 LYS A O 1
ATOM 608 N N . ILE A 1 77 ? -29.162 -29.630 102.126 1.00 73.94 77 ILE A N 1
ATOM 609 C CA . ILE A 1 77 ? -28.187 -30.070 101.122 1.00 73.94 77 ILE A CA 1
ATOM 610 C C . ILE A 1 77 ? -28.846 -30.165 99.739 1.00 73.94 77 ILE A C 1
ATOM 612 O O . ILE A 1 77 ? -28.287 -29.644 98.782 1.00 73.94 77 ILE A O 1
ATOM 616 N N . GLU A 1 78 ? -30.045 -30.742 99.615 1.00 74.44 78 GLU A N 1
ATOM 617 C CA . GLU A 1 78 ? -30.798 -30.799 98.348 1.00 74.44 78 GLU A CA 1
ATOM 618 C C . GLU A 1 78 ? -31.068 -29.404 97.775 1.00 74.44 78 GLU A C 1
ATOM 620 O O . GLU A 1 78 ? -30.855 -29.173 96.586 1.00 74.44 78 GLU A O 1
ATOM 625 N N . ASN A 1 79 ? -31.465 -28.445 98.614 1.00 74.38 79 ASN A N 1
ATOM 626 C CA . ASN A 1 79 ? -31.678 -27.068 98.173 1.00 74.38 79 ASN A CA 1
ATOM 627 C C . ASN A 1 79 ? -30.376 -26.392 97.718 1.00 74.38 79 ASN A C 1
ATOM 629 O O . ASN A 1 79 ? -30.373 -25.730 96.682 1.00 74.38 79 ASN A O 1
ATOM 633 N N . GLN A 1 80 ? -29.263 -26.599 98.430 1.00 76.69 80 GLN A N 1
ATOM 634 C CA . GLN A 1 80 ? -27.951 -26.094 98.006 1.00 76.69 80 GLN A CA 1
ATOM 635 C C . GLN A 1 80 ? -27.473 -26.739 96.699 1.00 76.69 80 GLN A C 1
ATOM 637 O O . GLN A 1 80 ? -26.941 -26.050 95.830 1.00 76.69 80 GLN A O 1
ATOM 642 N N . VAL A 1 81 ? -27.687 -28.046 96.533 1.00 78.00 81 VAL A N 1
ATOM 643 C CA . VAL A 1 81 ? -27.354 -28.782 95.307 1.00 78.00 81 VAL A CA 1
ATOM 644 C C . VAL A 1 81 ? -28.193 -28.279 94.134 1.00 78.00 81 VAL A C 1
ATOM 646 O O . VAL A 1 81 ? -27.636 -28.025 93.071 1.00 78.00 81 VAL A O 1
ATOM 649 N N . ASN A 1 82 ? -29.495 -28.061 94.324 1.00 77.88 82 ASN A N 1
ATOM 650 C CA . ASN A 1 82 ? -30.378 -27.518 93.291 1.00 77.88 82 ASN A CA 1
ATOM 651 C C . ASN A 1 82 ? -30.010 -26.077 92.909 1.00 77.88 82 ASN A C 1
ATOM 653 O O . ASN A 1 82 ? -30.035 -25.733 91.729 1.00 77.88 82 ASN A O 1
ATOM 657 N N . GLU A 1 83 ? -29.620 -25.241 93.875 1.00 82.00 83 GLU A N 1
ATOM 658 C CA . GLU A 1 83 ? -29.160 -23.875 93.604 1.00 82.00 83 GLU A CA 1
ATOM 659 C C . GLU A 1 83 ? -27.836 -23.867 92.817 1.00 82.00 83 GLU A C 1
ATOM 661 O O . GLU A 1 83 ? -27.673 -23.101 91.864 1.00 82.00 83 GLU A O 1
ATOM 666 N N . LEU A 1 84 ? -26.907 -24.767 93.162 1.00 81.81 84 LEU A N 1
ATOM 667 C CA . LEU A 1 84 ? -25.654 -24.969 92.430 1.00 81.81 84 LEU A CA 1
ATOM 668 C C . LEU A 1 84 ? -25.890 -25.514 91.017 1.00 81.81 84 LEU A C 1
ATOM 670 O O . LEU A 1 84 ? -25.262 -25.036 90.073 1.00 81.81 84 LEU A O 1
ATOM 674 N N . LEU A 1 85 ? -26.808 -26.470 90.852 1.00 81.50 85 LEU A N 1
ATOM 675 C CA . LEU A 1 85 ? -27.205 -26.996 89.543 1.00 81.50 85 LEU A CA 1
ATOM 676 C C . LEU A 1 85 ? -27.823 -25.907 88.672 1.00 81.50 85 LEU A C 1
ATOM 678 O O . LEU A 1 85 ? -27.479 -25.806 87.499 1.00 81.50 85 LEU A O 1
ATOM 682 N N . LYS A 1 86 ? -28.682 -25.061 89.249 1.00 84.06 86 LYS A N 1
ATOM 683 C CA . LYS A 1 86 ? -29.299 -23.942 88.535 1.00 84.06 86 LYS A CA 1
ATOM 684 C C . LYS A 1 86 ? -28.255 -22.923 88.078 1.00 84.06 86 LYS A C 1
ATOM 686 O O . LYS A 1 86 ? -28.247 -22.568 86.906 1.00 84.06 86 LYS A O 1
ATOM 691 N N . LYS A 1 87 ? -27.319 -22.533 88.953 1.00 87.00 87 LYS A N 1
ATOM 692 C CA . LYS A 1 87 ? -26.192 -21.655 88.584 1.00 87.00 87 LYS A CA 1
ATOM 693 C C . LYS A 1 87 ? -25.310 -22.262 87.496 1.00 87.00 87 LYS A C 1
ATOM 695 O O . LYS A 1 87 ? -24.895 -21.554 86.583 1.00 87.00 87 LYS A O 1
ATOM 700 N N . LYS A 1 88 ? -25.024 -23.565 87.577 1.00 88.06 88 LYS A N 1
ATOM 701 C CA . LYS A 1 88 ? -24.237 -24.265 86.557 1.00 88.06 88 LYS A CA 1
ATOM 702 C C . LYS A 1 88 ? -24.964 -24.280 85.210 1.00 88.06 88 LYS A C 1
ATOM 704 O O . LYS A 1 88 ? -24.357 -23.924 84.204 1.00 88.06 88 LYS A O 1
ATOM 709 N N . LEU A 1 89 ? -26.254 -24.606 85.206 1.00 90.00 89 LEU A N 1
ATOM 710 C CA . LEU A 1 89 ? -27.088 -24.613 84.005 1.00 90.00 89 LEU A CA 1
ATOM 711 C C . LEU A 1 89 ? -27.191 -23.217 83.374 1.00 90.00 89 LEU A C 1
ATOM 713 O O . LEU A 1 89 ? -27.044 -23.085 82.165 1.00 90.00 89 LEU A O 1
ATOM 717 N N . GLU A 1 90 ? -27.387 -22.170 84.180 1.00 89.00 90 GLU A N 1
ATOM 718 C CA . GLU A 1 90 ? -27.393 -20.779 83.709 1.00 89.00 90 GLU A CA 1
ATOM 719 C C . GLU A 1 90 ? -26.041 -20.385 83.095 1.00 89.00 90 GLU A C 1
ATOM 721 O O . GLU A 1 90 ? -26.013 -19.749 82.042 1.00 89.00 90 GLU A O 1
ATOM 726 N N . SER A 1 91 ? -24.924 -20.815 83.693 1.00 88.19 91 SER A N 1
ATOM 727 C CA . SER A 1 91 ? -23.585 -20.551 83.151 1.00 88.19 91 SER A CA 1
ATOM 728 C C . SER A 1 91 ? -23.303 -21.292 81.838 1.00 88.19 91 SER A C 1
ATOM 730 O O . SER A 1 91 ? -22.719 -20.708 80.927 1.00 88.19 91 SER A O 1
ATOM 732 N N . GLU A 1 92 ? -23.750 -22.546 81.705 1.00 90.56 92 GLU A N 1
ATOM 733 C CA . GLU A 1 92 ? -23.613 -23.330 80.469 1.00 90.56 92 GLU A CA 1
ATOM 734 C C . GLU A 1 92 ? -24.491 -22.749 79.352 1.00 90.56 92 GLU A C 1
ATOM 736 O O . GLU A 1 92 ? -24.004 -22.542 78.243 1.00 90.56 92 GLU A O 1
ATOM 741 N N . LEU A 1 93 ? -25.741 -22.381 79.660 1.00 91.38 93 LEU A N 1
ATOM 742 C CA . LEU A 1 93 ? -26.640 -21.696 78.724 1.00 91.38 93 LEU A CA 1
ATOM 743 C C . LEU A 1 93 ? -26.083 -20.348 78.265 1.00 91.38 93 LEU A C 1
ATOM 745 O O . LEU A 1 93 ? -26.239 -19.978 77.102 1.00 91.38 93 LEU A O 1
ATOM 749 N N . GLN A 1 94 ? -25.458 -19.592 79.168 1.00 91.88 94 GLN A N 1
ATOM 750 C CA . GLN A 1 94 ? -24.835 -18.325 78.811 1.00 91.88 94 GLN A CA 1
ATOM 751 C C . GLN A 1 94 ? -23.629 -18.540 77.891 1.00 91.88 94 GLN A C 1
ATOM 753 O O . GLN A 1 94 ? -23.522 -17.866 76.869 1.00 91.88 94 GLN A O 1
ATOM 758 N N . TYR A 1 95 ? -22.776 -19.516 78.203 1.00 91.38 95 TYR A N 1
ATOM 759 C CA . TYR A 1 95 ? -21.648 -19.877 77.350 1.00 91.38 95 TYR A CA 1
ATOM 760 C C . TYR A 1 95 ? -22.103 -20.307 75.947 1.00 91.38 95 TYR A C 1
ATOM 762 O O . TYR A 1 95 ? -21.550 -19.852 74.947 1.00 91.38 95 TYR A O 1
ATOM 770 N N . GLU A 1 96 ? -23.146 -21.134 75.852 1.00 92.62 96 GLU A N 1
ATOM 771 C CA . GLU A 1 96 ? -23.687 -21.599 74.573 1.00 92.62 96 GLU A CA 1
ATOM 772 C C . GLU A 1 96 ? -24.282 -20.448 73.746 1.00 92.62 96 GLU A C 1
ATOM 774 O O . GLU A 1 96 ? -24.025 -20.361 72.545 1.00 92.62 96 GLU A O 1
ATOM 779 N N . ARG A 1 97 ? -24.990 -19.502 74.383 1.00 92.19 97 ARG A N 1
ATOM 780 C CA . ARG A 1 97 ? -25.490 -18.281 73.722 1.00 92.19 97 ARG A CA 1
ATOM 781 C C . ARG A 1 97 ? -24.362 -17.413 73.175 1.00 92.19 97 ARG A C 1
ATOM 783 O O . ARG A 1 97 ? -24.458 -16.950 72.045 1.00 92.19 97 ARG A O 1
ATOM 790 N N . GLU A 1 98 ? -23.293 -17.221 73.944 1.00 92.81 98 GLU A N 1
ATOM 791 C CA . GLU A 1 98 ? -22.133 -16.434 73.512 1.00 92.81 98 GLU A CA 1
ATOM 792 C C . GLU A 1 98 ? -21.418 -17.077 72.311 1.00 92.81 98 GLU A C 1
ATOM 794 O O . GLU A 1 98 ? -21.025 -16.370 71.378 1.00 92.81 98 GLU A O 1
ATOM 799 N N . GLN A 1 99 ? -21.294 -18.411 72.290 1.00 93.69 99 GLN A N 1
ATOM 800 C CA . GLN A 1 99 ? -20.759 -19.143 71.135 1.00 93.69 99 GLN A CA 1
ATOM 801 C C . GLN A 1 99 ? -21.661 -18.987 69.905 1.00 93.69 99 GLN A C 1
ATOM 803 O O . GLN A 1 99 ? -21.168 -18.675 68.818 1.00 93.69 99 GLN A O 1
ATOM 808 N N . LEU A 1 100 ? -22.977 -19.146 70.080 1.00 93.44 100 LEU A N 1
ATOM 809 C CA . LEU A 1 100 ? -23.943 -19.013 68.990 1.00 93.44 100 LEU A CA 1
ATOM 810 C C . LEU A 1 100 ? -23.938 -17.594 68.405 1.00 93.44 100 LEU A C 1
ATOM 812 O O . LEU A 1 100 ? -23.919 -17.427 67.187 1.00 93.44 100 LEU A O 1
ATOM 816 N N . ASP A 1 101 ? -23.896 -16.566 69.255 1.00 93.75 101 ASP A N 1
ATOM 817 C CA . ASP A 1 101 ? -23.836 -15.163 68.835 1.00 93.75 101 ASP A CA 1
ATOM 818 C C . ASP A 1 101 ? -22.542 -14.854 68.071 1.00 93.75 101 ASP A C 1
ATOM 820 O O . ASP A 1 101 ? -22.564 -14.142 67.058 1.00 93.75 101 ASP A O 1
ATOM 824 N N . ALA A 1 102 ? -21.410 -15.415 68.509 1.00 92.81 102 ALA A N 1
ATOM 825 C CA . ALA A 1 102 ? -20.143 -15.298 67.796 1.00 92.81 102 ALA A CA 1
ATOM 826 C C . ALA A 1 102 ? -20.210 -15.956 66.406 1.00 92.81 102 ALA A C 1
ATOM 828 O O . ALA A 1 102 ? -19.739 -15.374 65.422 1.00 92.81 102 ALA A O 1
ATOM 829 N N . GLU A 1 103 ? -20.839 -17.128 66.297 1.00 94.69 103 GLU A N 1
ATOM 830 C CA . GLU A 1 103 ? -21.012 -17.837 65.029 1.00 94.69 103 GLU A CA 1
ATOM 831 C C . GLU A 1 103 ? -21.970 -17.094 64.083 1.00 94.69 103 GLU A C 1
ATOM 833 O O . GLU A 1 103 ? -21.650 -16.872 62.914 1.00 94.69 103 GLU A O 1
ATOM 838 N N . VAL A 1 104 ? -23.100 -16.596 64.595 1.00 94.62 104 VAL A N 1
ATOM 839 C CA . VAL A 1 104 ? -24.047 -15.752 63.847 1.00 94.62 104 VAL A CA 1
ATOM 840 C C . VAL A 1 104 ? -23.361 -14.485 63.343 1.00 94.62 104 VAL A C 1
ATOM 842 O O . VAL A 1 104 ? -23.569 -14.075 62.196 1.00 94.62 104 VAL A O 1
ATOM 845 N N . LYS A 1 105 ? -22.516 -13.851 64.161 1.00 95.12 105 LYS A N 1
ATOM 846 C CA . LYS A 1 105 ? -21.744 -12.675 63.744 1.00 95.12 105 LYS A CA 1
ATOM 847 C C . LYS A 1 105 ? -20.780 -13.017 62.608 1.00 95.12 105 LYS A C 1
ATOM 849 O O . LYS A 1 105 ? -20.753 -12.289 61.614 1.00 95.12 105 LYS A O 1
ATOM 854 N N . LYS A 1 106 ? -20.069 -14.142 62.710 1.00 96.00 106 LYS A N 1
ATOM 855 C CA . LYS A 1 106 ? -19.176 -14.646 61.658 1.00 96.00 106 LYS A CA 1
ATOM 856 C C . LYS A 1 106 ? -19.932 -14.912 60.351 1.00 96.00 106 LYS A C 1
ATOM 858 O O . LYS A 1 106 ? -19.537 -14.385 59.313 1.00 96.00 106 LYS A O 1
ATOM 863 N N . TYR A 1 107 ? -21.053 -15.636 60.390 1.00 93.12 107 TYR A N 1
ATOM 864 C CA . TYR A 1 107 ? -21.873 -15.883 59.195 1.00 93.12 107 TYR A CA 1
ATOM 865 C C . TYR A 1 107 ? -22.446 -14.594 58.597 1.00 93.12 107 TYR A C 1
ATOM 867 O O . TYR A 1 107 ? -22.531 -14.454 57.377 1.00 93.12 107 TYR A O 1
ATOM 875 N N . ASN A 1 108 ? -22.820 -13.619 59.429 1.00 94.31 108 ASN A N 1
ATOM 876 C CA . ASN A 1 108 ? -23.281 -12.316 58.951 1.00 94.31 108 ASN A CA 1
ATOM 877 C C . ASN A 1 108 ? -22.169 -11.532 58.238 1.00 94.31 108 ASN A C 1
ATOM 879 O O . ASN A 1 108 ? -22.438 -10.859 57.239 1.00 94.31 108 ASN A O 1
ATOM 883 N N . GLU A 1 109 ? -20.930 -11.603 58.726 1.00 95.00 109 GLU A N 1
ATOM 884 C CA . GLU A 1 109 ? -19.763 -11.008 58.067 1.00 95.00 109 GLU A CA 1
ATOM 885 C C . GLU A 1 109 ? -19.454 -11.701 56.733 1.00 95.00 109 GLU A C 1
ATOM 887 O O . GLU A 1 109 ? -19.327 -11.020 55.712 1.00 95.00 109 GLU A O 1
ATOM 892 N N . GLU A 1 110 ? -19.454 -13.034 56.705 1.00 95.62 110 GLU A N 1
ATOM 893 C CA . GLU A 1 110 ? -19.252 -13.831 55.489 1.00 95.62 110 GLU A CA 1
ATOM 894 C C . GLU A 1 110 ? -20.351 -13.564 54.444 1.00 95.62 110 GLU A C 1
ATOM 896 O O . GLU A 1 110 ? -20.069 -13.276 53.280 1.00 95.62 110 GLU A O 1
ATOM 901 N N . SER A 1 111 ? -21.618 -13.514 54.869 1.00 93.94 111 SER A N 1
ATOM 902 C CA . SER A 1 111 ? -22.756 -13.155 54.012 1.00 93.94 111 SER A CA 1
ATOM 903 C C . SER A 1 111 ? -22.620 -11.740 53.436 1.00 93.94 111 SER A C 1
ATOM 905 O O . SER A 1 111 ? -22.912 -11.500 52.259 1.00 93.94 111 SER A O 1
ATOM 907 N N . ARG A 1 112 ? -22.128 -10.774 54.226 1.00 94.69 112 ARG A N 1
ATOM 908 C CA . ARG A 1 112 ? -21.841 -9.413 53.737 1.00 94.69 112 ARG A CA 1
ATOM 909 C C . ARG A 1 112 ? -20.720 -9.409 52.701 1.00 94.69 112 ARG A C 1
ATOM 911 O O . ARG A 1 112 ? -20.826 -8.655 51.731 1.00 94.69 112 ARG A O 1
ATOM 918 N N . GLN A 1 113 ? -19.676 -10.214 52.886 1.00 95.81 113 GLN A N 1
ATOM 919 C CA . GLN A 1 113 ? -18.583 -10.335 51.925 1.00 95.81 113 GLN A CA 1
ATOM 920 C C . GLN A 1 113 ? -19.069 -10.941 50.604 1.00 95.81 113 GLN A C 1
ATOM 922 O O . GLN A 1 113 ? -18.898 -10.314 49.556 1.00 95.81 113 GLN A O 1
ATOM 927 N N . LEU A 1 114 ? -19.784 -12.066 50.653 1.00 94.56 114 LEU A N 1
ATOM 928 C CA . LEU A 1 114 ? -20.355 -12.712 49.468 1.00 94.56 114 LEU A CA 1
ATOM 929 C C . LEU A 1 114 ? -21.291 -11.772 48.694 1.00 94.56 114 LEU A C 1
ATOM 931 O O . LEU A 1 114 ? -21.214 -11.680 47.470 1.00 94.56 114 LEU A O 1
ATOM 935 N N . ARG A 1 115 ? -22.119 -10.976 49.389 1.00 95.00 115 ARG A N 1
ATOM 936 C CA . ARG A 1 115 ? -22.968 -9.951 48.747 1.00 95.00 115 ARG A CA 1
ATOM 937 C C . ARG A 1 115 ? -22.160 -8.861 48.033 1.00 95.00 115 ARG A C 1
ATOM 939 O O . ARG A 1 115 ? -22.615 -8.335 47.015 1.00 95.00 115 ARG A O 1
ATOM 946 N N . ARG A 1 116 ? -20.990 -8.472 48.555 1.00 94.94 116 ARG A N 1
ATOM 947 C CA . ARG A 1 116 ? -20.096 -7.498 47.895 1.00 94.94 116 ARG A CA 1
ATOM 948 C C . ARG A 1 116 ? -19.463 -8.098 46.645 1.00 94.94 116 ARG A C 1
ATOM 950 O O . ARG A 1 116 ? -19.436 -7.433 45.611 1.00 94.94 116 ARG A O 1
ATOM 957 N N . GLU A 1 117 ? -19.004 -9.342 46.729 1.00 95.25 117 GLU A N 1
ATOM 958 C CA . GLU A 1 117 ? -18.447 -10.074 45.590 1.00 95.25 117 GLU A CA 1
ATOM 959 C C . GLU A 1 117 ? -19.492 -10.261 44.491 1.00 95.25 117 GLU A C 1
ATOM 961 O O . GLU A 1 117 ? -19.227 -9.914 43.343 1.00 95.25 117 GLU A O 1
ATOM 966 N N . GLN A 1 118 ? -20.714 -10.679 44.836 1.00 95.69 118 GLN A N 1
ATOM 967 C CA . GLN A 1 118 ? -21.812 -10.811 43.878 1.00 95.69 118 GLN A CA 1
ATOM 968 C C . GLN A 1 118 ? -22.089 -9.492 43.140 1.00 95.69 118 GLN A C 1
ATOM 970 O O . GLN A 1 118 ? -22.132 -9.476 41.911 1.00 95.69 118 GLN A O 1
ATOM 975 N N . LYS A 1 119 ? -22.187 -8.364 43.859 1.00 95.25 119 LYS A N 1
ATOM 976 C CA . LYS A 1 119 ? -22.351 -7.039 43.230 1.00 95.25 119 LYS A CA 1
ATOM 977 C C . LYS A 1 119 ? -21.180 -6.671 42.317 1.00 95.25 119 LYS A C 1
ATOM 979 O O . LYS A 1 119 ? -21.382 -6.025 41.290 1.00 95.25 119 LYS A O 1
ATOM 984 N N . SER A 1 120 ? -19.956 -7.048 42.684 1.00 94.69 120 SER A N 1
ATOM 985 C CA . SER A 1 120 ? -18.770 -6.849 41.844 1.00 94.69 120 SER A CA 1
ATOM 986 C C . SER A 1 120 ? -18.869 -7.656 40.544 1.00 94.69 120 SER A C 1
ATOM 988 O O . SER A 1 120 ? -18.676 -7.108 39.455 1.00 94.69 120 SER A O 1
ATOM 990 N N . TYR A 1 121 ? -19.260 -8.930 40.638 1.00 93.00 121 TYR A N 1
ATOM 991 C CA . TYR A 1 121 ? -19.489 -9.793 39.480 1.00 93.00 121 TYR A CA 1
ATOM 992 C C . TYR A 1 121 ? -20.616 -9.281 38.582 1.00 93.00 121 TYR A C 1
ATOM 994 O O . TYR A 1 121 ? -20.443 -9.247 37.366 1.00 93.00 121 TYR A O 1
ATOM 1002 N N . GLU A 1 122 ? -21.736 -8.829 39.149 1.00 92.62 122 GLU A N 1
ATOM 1003 C CA . GLU A 1 122 ? -22.851 -8.245 38.393 1.00 92.62 122 GLU A CA 1
ATOM 1004 C C . GLU A 1 122 ? -22.417 -6.994 37.621 1.00 92.62 122 GLU A C 1
ATOM 1006 O O . GLU A 1 122 ? -22.697 -6.884 36.429 1.00 92.62 122 GLU A O 1
ATOM 1011 N N . ARG A 1 123 ? -21.646 -6.094 38.249 1.00 90.06 123 ARG A N 1
ATOM 1012 C CA . ARG A 1 123 ? -21.070 -4.922 37.566 1.00 90.06 123 ARG A CA 1
ATOM 1013 C C . ARG A 1 123 ? -20.130 -5.321 36.432 1.00 90.06 123 ARG A C 1
ATOM 1015 O O . ARG A 1 123 ? -20.203 -4.748 35.349 1.00 90.06 123 ARG A O 1
ATOM 1022 N N . LYS A 1 124 ? -19.260 -6.310 36.660 1.00 91.19 124 LYS A N 1
ATOM 1023 C CA . LYS A 1 124 ? -18.333 -6.813 35.634 1.00 91.19 124 LYS A CA 1
ATOM 1024 C C . LYS A 1 124 ? -19.088 -7.455 34.466 1.00 91.19 124 LYS A C 1
ATOM 1026 O O . LYS A 1 124 ? -18.735 -7.217 33.317 1.00 91.19 124 LYS A O 1
ATOM 1031 N N . LYS A 1 125 ? -20.143 -8.221 34.756 1.00 90.62 125 LYS A N 1
ATOM 1032 C CA . LYS A 1 125 ? -21.029 -8.828 33.757 1.00 90.62 125 LYS A CA 1
ATOM 1033 C C . LYS A 1 125 ? -21.757 -7.766 32.935 1.00 90.62 125 LYS A C 1
ATOM 1035 O O . LYS A 1 125 ? -21.781 -7.886 31.717 1.00 90.62 125 LYS A O 1
ATOM 1040 N N . GLN A 1 126 ? -22.311 -6.738 33.580 1.00 85.00 126 GLN A N 1
ATOM 1041 C CA . GLN A 1 126 ? -22.995 -5.651 32.878 1.00 85.00 126 GLN A CA 1
ATOM 1042 C C . GLN A 1 126 ? -22.033 -4.896 31.961 1.00 85.00 126 GLN A C 1
ATOM 1044 O O . GLN A 1 126 ? -22.334 -4.721 30.791 1.00 85.00 126 GLN A O 1
ATOM 1049 N N . LYS A 1 127 ? -20.830 -4.564 32.445 1.00 82.56 127 LYS A N 1
ATOM 1050 C CA . LYS A 1 127 ? -19.803 -3.924 31.616 1.00 82.56 127 LYS A CA 1
ATOM 1051 C C . LYS A 1 127 ? -19.443 -4.764 30.382 1.00 82.56 127 LYS A C 1
ATOM 1053 O O . LYS A 1 127 ? -19.370 -4.227 29.288 1.00 82.56 127 LYS A O 1
ATOM 1058 N N . LEU A 1 128 ? -19.264 -6.078 30.546 1.00 78.81 128 LEU A N 1
ATOM 1059 C CA . LEU A 1 128 ? -18.997 -6.987 29.423 1.00 78.81 128 LEU A CA 1
ATOM 1060 C C . LEU A 1 128 ? -20.162 -7.047 28.423 1.00 78.81 128 LEU A C 1
ATOM 1062 O O . LEU A 1 128 ? -19.926 -7.167 27.225 1.00 78.81 128 LEU A O 1
ATOM 1066 N N . LEU A 1 129 ? -21.409 -6.977 28.901 1.00 77.69 129 LEU A N 1
ATOM 1067 C CA . LEU A 1 129 ? -22.599 -6.903 28.049 1.00 77.69 129 LEU A CA 1
ATOM 1068 C C . LEU A 1 129 ? -22.650 -5.586 27.271 1.00 77.69 129 LEU A C 1
ATOM 1070 O O . LEU A 1 129 ? -22.933 -5.618 26.077 1.00 77.69 129 LEU A O 1
ATOM 1074 N N . ASP A 1 130 ? -22.354 -4.467 27.928 1.00 76.56 130 ASP A N 1
ATOM 1075 C CA . ASP A 1 130 ? -22.328 -3.141 27.310 1.00 76.56 130 ASP A CA 1
ATOM 1076 C C . ASP A 1 130 ? -21.206 -3.056 26.257 1.00 76.56 130 ASP A C 1
ATOM 1078 O O . ASP A 1 130 ? -21.442 -2.610 25.136 1.00 76.56 130 ASP A O 1
ATOM 1082 N N . ASP A 1 131 ? -20.011 -3.572 26.570 1.00 69.19 131 ASP A N 1
ATOM 1083 C CA . ASP A 1 131 ? -18.878 -3.645 25.639 1.00 69.19 131 ASP A CA 1
ATOM 1084 C C . ASP A 1 131 ? -19.198 -4.548 24.431 1.00 69.19 131 ASP A C 1
ATOM 1086 O O . ASP A 1 131 ? -18.933 -4.170 23.293 1.00 69.19 131 ASP A O 1
ATOM 1090 N N . ALA A 1 132 ? -19.855 -5.697 24.640 1.00 66.25 132 ALA A N 1
ATOM 1091 C CA . ALA A 1 132 ? -20.300 -6.587 23.558 1.00 66.25 132 ALA A CA 1
ATOM 1092 C C . ALA A 1 132 ? -21.466 -6.020 22.720 1.00 66.25 132 ALA A C 1
ATOM 1094 O O . ALA A 1 132 ? -21.802 -6.561 21.661 1.00 66.25 132 ALA A O 1
ATOM 1095 N N . GLN A 1 133 ? -22.128 -4.967 23.204 1.00 71.19 133 GLN A N 1
ATOM 1096 C CA . GLN A 1 133 ? -23.190 -4.258 22.492 1.00 71.19 133 GLN A CA 1
ATOM 1097 C C . GLN A 1 133 ? -22.692 -3.028 21.738 1.00 71.19 133 GLN A C 1
ATOM 1099 O O . GLN A 1 133 ? -23.486 -2.437 21.002 1.00 71.19 133 GLN A O 1
ATOM 1104 N N . LYS A 1 134 ? -21.417 -2.645 21.879 1.00 81.69 134 LYS A N 1
ATOM 1105 C CA . LYS A 1 134 ? -20.875 -1.520 21.120 1.00 81.69 134 LYS A CA 1
ATOM 1106 C C . LYS A 1 134 ? -21.035 -1.778 19.613 1.00 81.69 134 LYS A C 1
ATOM 1108 O O . LYS A 1 134 ? -20.706 -2.867 19.139 1.00 81.69 134 LYS A O 1
ATOM 1113 N N . PRO A 1 135 ? -21.544 -0.792 18.854 1.00 88.00 135 PRO A N 1
ATOM 1114 C CA . PRO A 1 135 ? -21.759 -0.940 17.418 1.00 88.00 135 PRO A CA 1
ATOM 1115 C C . PRO A 1 135 ? -20.438 -0.965 16.636 1.00 88.00 135 PRO A C 1
ATOM 1117 O O . PRO A 1 135 ? -20.411 -1.456 15.509 1.00 88.00 135 PRO A O 1
ATOM 1120 N N . VAL A 1 136 ? -19.354 -0.466 17.240 1.00 93.44 136 VAL A N 1
ATOM 1121 C CA . VAL A 1 136 ? -18.007 -0.406 16.672 1.00 93.44 136 VAL A CA 1
ATOM 1122 C C . VAL A 1 136 ? -16.993 -0.853 17.725 1.00 93.44 136 VAL A C 1
ATOM 1124 O O . VAL A 1 136 ? -17.033 -0.400 18.868 1.00 93.44 136 VAL A O 1
ATOM 1127 N N . GLU A 1 137 ? -16.079 -1.732 17.333 1.00 93.50 137 GLU A N 1
ATOM 1128 C CA . GLU A 1 137 ? -14.913 -2.149 18.108 1.00 93.50 137 GLU A CA 1
ATOM 1129 C C . GLU A 1 137 ? -13.655 -1.637 17.407 1.00 93.50 137 GLU A C 1
ATOM 1131 O O . GLU A 1 137 ? -13.472 -1.882 16.216 1.00 93.50 137 GLU A O 1
ATOM 1136 N N . VAL A 1 138 ? -12.786 -0.936 18.136 1.00 95.81 138 VAL A N 1
ATOM 1137 C CA . VAL A 1 138 ? -11.484 -0.479 17.637 1.00 95.81 138 VAL A CA 1
ATOM 1138 C C . VAL A 1 138 ? -10.378 -1.304 18.281 1.00 95.81 138 VAL A C 1
ATOM 1140 O O . VAL A 1 138 ? -10.335 -1.455 19.502 1.00 95.81 138 VAL A O 1
ATOM 1143 N N . ASN A 1 139 ? -9.452 -1.803 17.466 1.00 96.38 139 ASN A N 1
ATOM 1144 C CA . ASN A 1 139 ? -8.270 -2.521 17.920 1.00 96.38 139 ASN A CA 1
ATOM 1145 C C . ASN A 1 139 ? -7.002 -1.795 17.461 1.00 96.38 139 ASN A C 1
ATOM 1147 O O . ASN A 1 139 ? -6.851 -1.446 16.287 1.00 96.38 139 ASN A O 1
ATOM 1151 N N . ILE A 1 140 ? -6.094 -1.569 18.411 1.00 97.31 140 ILE A N 1
ATOM 1152 C CA . ILE A 1 140 ? -4.798 -0.938 18.178 1.00 97.31 140 ILE A CA 1
ATOM 1153 C C . ILE A 1 140 ? -3.716 -1.948 18.537 1.00 97.31 140 ILE A C 1
ATOM 1155 O O . ILE A 1 140 ? -3.608 -2.379 19.687 1.00 97.31 140 ILE A O 1
ATOM 1159 N N . ARG A 1 141 ? -2.883 -2.290 17.558 1.00 96.56 141 ARG A N 1
ATOM 1160 C CA . ARG A 1 141 ? -1.745 -3.191 17.728 1.00 96.56 141 ARG A CA 1
ATOM 1161 C C . ARG A 1 141 ? -0.445 -2.448 17.488 1.00 96.56 141 ARG A C 1
ATOM 1163 O O . ARG A 1 141 ? -0.263 -1.844 16.437 1.00 96.56 141 ARG A O 1
ATOM 1170 N N . GLU A 1 142 ? 0.491 -2.570 18.419 1.00 95.12 142 GLU A N 1
ATOM 1171 C CA . GLU A 1 142 ? 1.845 -2.042 18.274 1.00 95.12 142 GLU A CA 1
ATOM 1172 C C . GLU A 1 142 ? 2.856 -3.187 18.142 1.00 95.12 142 GLU A C 1
ATOM 1174 O O . GLU A 1 142 ? 2.762 -4.210 18.824 1.00 95.12 142 GLU A O 1
ATOM 1179 N N . ARG A 1 143 ? 3.810 -3.029 17.225 1.00 92.75 143 ARG A N 1
ATOM 1180 C CA . ARG A 1 143 ? 4.992 -3.877 17.070 1.00 92.75 143 ARG A CA 1
ATOM 1181 C C . ARG A 1 143 ? 6.209 -2.972 17.018 1.00 92.75 143 ARG A C 1
ATOM 1183 O O . ARG A 1 143 ? 6.209 -1.996 16.277 1.00 92.75 143 ARG A O 1
ATOM 1190 N N . ASN A 1 144 ? 7.249 -3.306 17.758 1.00 91.19 144 ASN A N 1
ATOM 1191 C CA . ASN A 1 144 ? 8.500 -2.571 17.715 1.00 91.19 144 ASN A CA 1
ATOM 1192 C C . ASN A 1 144 ? 9.691 -3.524 17.852 1.00 91.19 144 ASN A C 1
ATOM 1194 O O . ASN A 1 144 ? 9.548 -4.687 18.230 1.00 91.19 144 ASN A O 1
ATOM 1198 N N . SER A 1 145 ? 10.859 -3.021 17.478 1.00 87.00 145 SER A N 1
ATOM 1199 C CA . SER A 1 145 ? 12.152 -3.663 17.682 1.00 87.00 145 SER A CA 1
ATOM 1200 C C . SER A 1 145 ? 13.126 -2.614 18.190 1.00 87.00 145 SER A C 1
ATOM 1202 O O . SER A 1 145 ? 13.082 -1.461 17.754 1.00 87.00 145 SER A O 1
ATOM 1204 N N . GLU A 1 146 ? 14.010 -3.011 19.101 1.00 79.25 146 GLU A N 1
ATOM 1205 C CA . GLU A 1 146 ? 15.063 -2.136 19.614 1.00 79.25 146 GLU A CA 1
ATOM 1206 C C . GLU A 1 146 ? 16.232 -2.031 18.626 1.00 79.25 146 GLU A C 1
ATOM 1208 O O . GLU A 1 146 ? 16.722 -0.930 18.377 1.00 79.25 146 GLU A O 1
ATOM 1213 N N . ASN A 1 147 ? 16.650 -3.152 18.019 1.00 78.75 147 ASN A N 1
ATOM 1214 C CA . ASN A 1 147 ? 17.774 -3.192 17.084 1.00 78.75 147 ASN A CA 1
ATOM 1215 C C . ASN A 1 147 ? 17.602 -4.278 15.992 1.00 78.75 147 ASN A C 1
ATOM 1217 O O . ASN A 1 147 ? 17.620 -5.463 16.327 1.00 78.75 147 ASN A O 1
ATOM 1221 N N . PRO A 1 148 ? 17.467 -3.915 14.699 1.00 73.62 148 PRO A N 1
ATOM 1222 C CA . PRO A 1 148 ? 17.320 -2.549 14.194 1.00 73.62 148 PRO A CA 1
ATOM 1223 C C . PRO A 1 148 ? 16.032 -1.895 14.716 1.00 73.62 148 PRO A C 1
ATOM 1225 O O . PRO A 1 148 ? 15.025 -2.577 14.927 1.00 73.62 148 PRO A O 1
ATOM 1228 N N . SER A 1 149 ? 16.075 -0.580 14.958 1.00 82.06 149 SER A N 1
ATOM 1229 C CA . SER A 1 149 ? 14.943 0.153 15.534 1.00 82.06 149 SER A CA 1
ATOM 1230 C C . SER A 1 149 ? 13.841 0.348 14.496 1.00 82.06 149 SER A C 1
ATOM 1232 O O . SER A 1 149 ? 14.023 1.100 13.540 1.00 82.06 149 SER A O 1
ATOM 1234 N N . PHE A 1 150 ? 12.691 -0.294 14.699 1.00 90.88 150 PHE A N 1
ATOM 1235 C CA . PHE A 1 150 ? 11.478 -0.018 13.929 1.00 90.88 150 PHE A CA 1
ATOM 1236 C C . PHE A 1 150 ? 10.268 0.052 14.855 1.00 90.88 150 PHE A C 1
ATOM 1238 O O . PHE A 1 150 ? 10.237 -0.600 15.901 1.00 90.88 150 PHE A O 1
ATOM 1245 N N . VAL A 1 151 ? 9.264 0.827 14.452 1.00 93.44 151 VAL A N 1
ATOM 1246 C CA . VAL A 1 151 ? 7.955 0.875 15.107 1.00 93.44 151 VAL A CA 1
ATOM 1247 C C . VAL A 1 151 ? 6.882 0.728 14.043 1.00 93.44 151 VAL A C 1
ATOM 1249 O O . VAL A 1 151 ? 6.960 1.332 12.976 1.00 93.44 151 VAL A O 1
ATOM 1252 N N . GLN A 1 152 ? 5.875 -0.080 14.338 1.00 95.75 152 GLN A N 1
ATOM 1253 C CA . GLN A 1 152 ? 4.668 -0.230 13.554 1.00 95.75 152 GLN A CA 1
ATOM 1254 C C . GLN A 1 152 ? 3.464 -0.166 14.481 1.00 95.75 152 GLN A C 1
ATOM 1256 O O . GLN A 1 152 ? 3.391 -0.901 15.465 1.00 95.75 152 GLN A O 1
ATOM 1261 N N . LYS A 1 153 ? 2.476 0.645 14.120 1.00 97.31 153 LYS A N 1
ATOM 1262 C CA . LYS A 1 153 ? 1.211 0.728 14.837 1.00 97.31 153 LYS A CA 1
ATOM 1263 C C . LYS A 1 153 ? 0.056 0.586 13.864 1.00 97.31 153 LYS A C 1
ATOM 1265 O O . LYS A 1 153 ? 0.014 1.249 12.835 1.00 97.31 153 LYS A O 1
ATOM 1270 N N . THR A 1 154 ? -0.826 -0.362 14.139 1.00 98.06 154 THR A N 1
ATOM 1271 C CA . THR A 1 154 ? -1.950 -0.736 13.281 1.00 98.06 154 THR A CA 1
ATOM 1272 C C . THR A 1 154 ? -3.242 -0.432 14.010 1.00 98.06 154 THR A C 1
ATOM 1274 O O . THR A 1 154 ? -3.471 -0.947 15.101 1.00 98.06 154 THR A O 1
ATOM 1277 N N . TYR A 1 155 ? -4.065 0.401 13.395 1.00 98.12 155 TYR A N 1
ATOM 1278 C CA . TYR A 1 155 ? -5.406 0.751 13.824 1.00 98.12 155 TYR A CA 1
ATOM 1279 C C . TYR A 1 155 ? -6.393 -0.002 12.949 1.00 98.12 155 TYR A C 1
ATOM 1281 O O . TYR A 1 155 ? -6.279 0.041 11.726 1.00 98.12 155 TYR A O 1
ATOM 1289 N N . THR A 1 156 ? -7.350 -0.687 13.557 1.00 97.56 156 THR A N 1
ATOM 1290 C CA . THR A 1 156 ? -8.433 -1.375 12.850 1.00 97.56 156 THR A CA 1
ATOM 1291 C C . THR A 1 156 ? -9.745 -1.114 13.555 1.00 97.56 156 THR A C 1
ATOM 1293 O O . THR A 1 156 ? -9.767 -0.897 14.769 1.00 97.56 156 THR A O 1
ATOM 1296 N N . PHE A 1 157 ? -10.840 -1.135 12.805 1.00 96.31 157 PHE A N 1
ATOM 1297 C CA . PHE A 1 157 ? -12.161 -1.186 13.404 1.00 96.31 157 PHE A CA 1
ATOM 1298 C C . PHE A 1 157 ? -13.014 -2.284 12.784 1.00 96.31 157 PHE A C 1
ATOM 1300 O O . PHE A 1 157 ? -12.817 -2.707 11.642 1.00 96.31 157 PHE A O 1
ATOM 1307 N N . LYS A 1 158 ? -13.980 -2.741 13.571 1.00 95.44 158 LYS A N 1
ATOM 1308 C CA . LYS A 1 158 ? -14.986 -3.708 13.170 1.00 95.44 158 LYS A CA 1
ATOM 1309 C C . LYS A 1 158 ? -16.351 -3.221 13.609 1.00 95.44 158 LYS A C 1
ATOM 1311 O O . LYS A 1 158 ? -16.508 -2.767 14.739 1.00 95.44 158 LYS A O 1
ATOM 1316 N N . THR A 1 159 ? -17.342 -3.321 12.735 1.00 94.31 159 THR A N 1
ATOM 1317 C CA . THR A 1 159 ? -18.720 -2.968 13.086 1.00 94.31 159 THR A CA 1
ATOM 1318 C C . THR A 1 159 ? -19.520 -4.211 13.457 1.00 94.31 159 THR A C 1
ATOM 1320 O O . THR A 1 159 ? -19.242 -5.322 12.997 1.00 94.31 159 THR A O 1
ATOM 1323 N N . ASN A 1 160 ? -20.539 -4.013 14.286 1.00 89.38 160 ASN A N 1
ATOM 1324 C CA . ASN A 1 160 ? -21.473 -5.046 14.711 1.00 89.38 160 ASN A CA 1
ATOM 1325 C C . ASN A 1 160 ? -22.919 -4.585 14.484 1.00 89.38 160 ASN A C 1
ATOM 1327 O O . ASN A 1 160 ? -23.674 -4.310 15.418 1.00 89.38 160 ASN A O 1
ATOM 1331 N N . ASN A 1 161 ? -23.299 -4.484 13.214 1.00 85.19 161 ASN A N 1
ATOM 1332 C CA . ASN A 1 161 ? -24.667 -4.266 12.785 1.00 85.19 161 ASN A CA 1
ATOM 1333 C C . ASN A 1 161 ? -25.457 -5.580 12.899 1.00 85.19 161 ASN A C 1
ATOM 1335 O O . ASN A 1 161 ? -25.333 -6.484 12.069 1.00 85.19 161 ASN A O 1
ATOM 1339 N N . LYS A 1 162 ? -26.266 -5.696 13.956 1.00 81.56 162 LYS A N 1
ATOM 1340 C CA . LYS A 1 162 ? -27.126 -6.868 14.188 1.00 81.56 162 LYS A CA 1
ATOM 1341 C C . LYS A 1 162 ? -28.331 -6.916 13.250 1.00 81.56 162 LYS A C 1
ATOM 1343 O O . LYS A 1 162 ? -28.857 -8.000 13.018 1.00 81.56 162 LYS A O 1
ATOM 1348 N N . GLU A 1 163 ? -28.770 -5.765 12.748 1.00 82.62 163 GLU A N 1
ATOM 1349 C CA . GLU A 1 163 ? -29.931 -5.658 11.862 1.00 82.62 163 GLU A CA 1
ATOM 1350 C C . GLU A 1 163 ? -29.566 -6.057 10.432 1.00 82.62 163 GLU A C 1
ATOM 1352 O O . GLU A 1 163 ? -30.307 -6.806 9.798 1.00 82.62 163 GLU A O 1
ATOM 1357 N N . ASN A 1 164 ? -28.388 -5.638 9.958 1.00 83.00 164 ASN A N 1
ATOM 1358 C CA . ASN A 1 164 ? -27.842 -6.062 8.672 1.00 83.00 164 ASN A CA 1
ATOM 1359 C C . ASN A 1 164 ? -26.385 -6.544 8.790 1.00 83.00 164 ASN A C 1
ATOM 1361 O O . ASN A 1 164 ? -25.450 -5.779 8.542 1.00 83.00 164 ASN A O 1
ATOM 1365 N N . PRO A 1 165 ? -26.160 -7.829 9.121 1.00 83.19 165 PRO A N 1
ATOM 1366 C CA . PRO A 1 165 ? -24.814 -8.372 9.283 1.00 83.19 165 PRO A CA 1
ATOM 1367 C C . PRO A 1 165 ? -23.935 -8.321 8.026 1.00 83.19 165 PRO A C 1
ATOM 1369 O O . PRO A 1 165 ? -22.714 -8.399 8.151 1.00 83.19 165 PRO A O 1
ATOM 1372 N N . ASN A 1 166 ? -24.530 -8.205 6.832 1.00 83.69 166 ASN A N 1
ATOM 1373 C CA . ASN A 1 166 ? -23.792 -8.108 5.568 1.00 83.69 166 ASN A CA 1
ATOM 1374 C C . ASN A 1 166 ? -23.106 -6.748 5.383 1.00 83.69 166 ASN A C 1
ATOM 1376 O O . ASN A 1 166 ? -22.142 -6.662 4.629 1.00 83.69 166 ASN A O 1
ATOM 1380 N N . ASP A 1 167 ? -23.566 -5.717 6.095 1.00 85.75 167 ASP A N 1
ATOM 1381 C CA . ASP A 1 167 ? -22.959 -4.383 6.075 1.00 85.75 167 ASP A CA 1
ATOM 1382 C C . ASP A 1 167 ? -21.802 -4.260 7.075 1.00 85.75 167 ASP A C 1
ATOM 1384 O O . ASP A 1 167 ? -21.242 -3.178 7.251 1.00 85.75 167 ASP A O 1
ATOM 1388 N N . ASN A 1 168 ? -21.437 -5.355 7.755 1.00 91.56 168 ASN A N 1
ATOM 1389 C CA . ASN A 1 168 ? -20.351 -5.317 8.715 1.00 91.56 168 ASN A CA 1
ATOM 1390 C C . ASN A 1 168 ? -19.002 -5.085 8.043 1.00 91.56 168 ASN A C 1
ATOM 1392 O O . ASN A 1 168 ? -18.554 -5.866 7.204 1.00 91.56 168 ASN A O 1
ATOM 1396 N N . ILE A 1 169 ? -18.331 -4.037 8.499 1.00 94.56 169 ILE A N 1
ATOM 1397 C CA . ILE A 1 169 ? -16.956 -3.721 8.156 1.00 94.56 169 ILE A CA 1
ATOM 1398 C C . ILE A 1 169 ? -16.053 -4.517 9.094 1.00 94.56 169 ILE A C 1
ATOM 1400 O O . ILE A 1 169 ? -16.291 -4.578 10.300 1.00 94.56 169 ILE A O 1
ATOM 1404 N N . ASP A 1 170 ? -15.015 -5.129 8.537 1.00 94.94 170 ASP A N 1
ATOM 1405 C CA . ASP A 1 170 ? -13.996 -5.858 9.283 1.00 94.94 170 ASP A CA 1
ATOM 1406 C C . ASP A 1 170 ? -12.628 -5.428 8.748 1.00 94.94 170 ASP A C 1
ATOM 1408 O O . ASP A 1 170 ? -12.257 -5.799 7.634 1.00 94.94 170 ASP A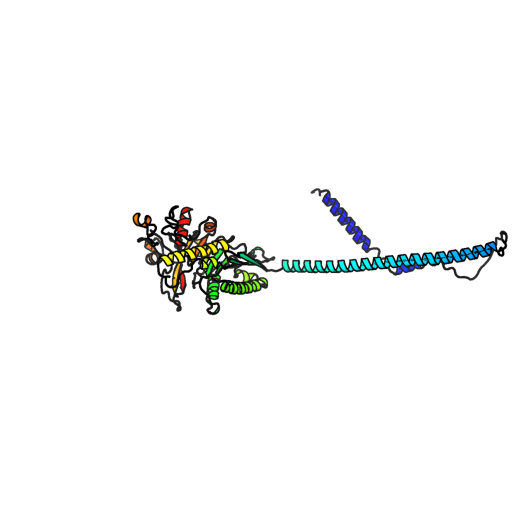 O 1
ATOM 1412 N N . GLY A 1 171 ? -11.89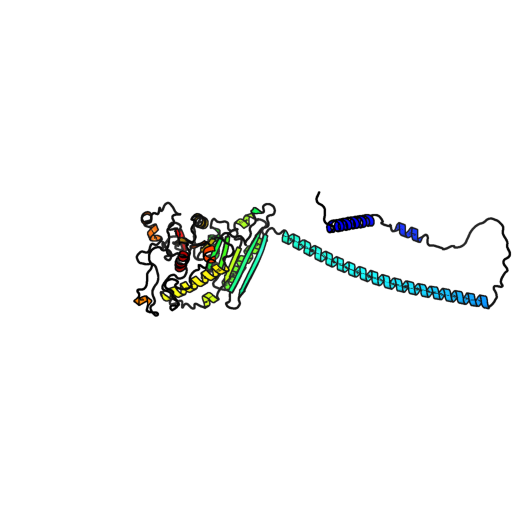1 -4.628 9.526 1.00 94.06 171 GLY A N 1
ATOM 1413 C CA . GLY A 1 171 ? -10.576 -4.106 9.139 1.00 94.06 171 GLY A CA 1
ATOM 1414 C C . GLY A 1 171 ? -9.520 -5.174 8.826 1.00 94.06 171 GLY A C 1
ATOM 1415 O O . GLY A 1 171 ? -8.495 -4.869 8.217 1.00 94.06 171 GLY A O 1
ATOM 1416 N N . GLU A 1 172 ? -9.766 -6.437 9.173 1.00 93.75 172 GLU A N 1
ATOM 1417 C CA . GLU A 1 172 ? -8.893 -7.560 8.812 1.00 93.75 172 GLU A CA 1
ATOM 1418 C C . GLU A 1 172 ? -9.271 -8.218 7.470 1.00 93.75 172 GLU A C 1
ATOM 1420 O O . GLU A 1 172 ? -8.574 -9.119 7.000 1.00 93.75 172 GLU A O 1
ATOM 1425 N N . LYS A 1 173 ? -10.360 -7.776 6.825 1.00 94.25 173 LYS A N 1
ATOM 1426 C CA . LYS A 1 173 ? -10.895 -8.321 5.564 1.00 94.25 173 LYS A CA 1
ATOM 1427 C C . LYS A 1 173 ? -10.983 -7.259 4.467 1.00 94.25 173 LYS A C 1
ATOM 1429 O O . LYS A 1 173 ? -12.015 -7.097 3.819 1.00 94.25 173 LYS A O 1
ATOM 1434 N N . ASN A 1 174 ? -9.889 -6.532 4.280 1.00 96.38 174 ASN A N 1
ATOM 1435 C CA . ASN A 1 174 ? -9.748 -5.564 3.198 1.00 96.38 174 ASN A CA 1
ATOM 1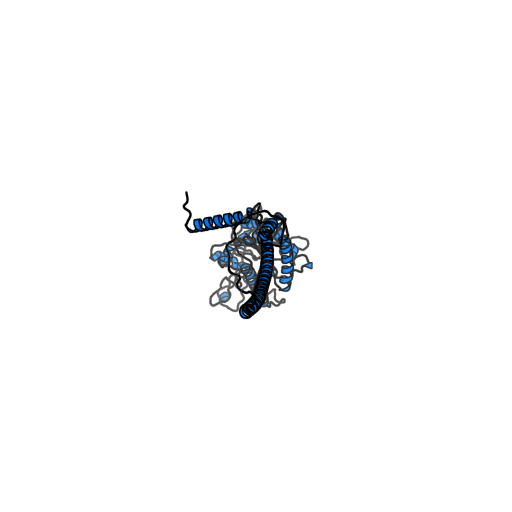436 C C . ASN A 1 174 ? -9.397 -6.250 1.869 1.00 96.38 174 ASN A C 1
ATOM 1438 O O . ASN A 1 174 ? -8.680 -7.249 1.853 1.00 96.38 174 ASN A O 1
ATOM 1442 N N . ASP A 1 175 ? -9.870 -5.684 0.759 1.00 97.25 175 ASP A N 1
ATOM 1443 C CA . ASP A 1 175 ? -9.572 -6.163 -0.597 1.00 97.25 175 ASP A CA 1
ATOM 1444 C C . ASP A 1 175 ? -8.304 -5.491 -1.148 1.00 97.25 175 ASP A C 1
ATOM 1446 O O . ASP A 1 175 ? -7.505 -6.125 -1.841 1.00 97.25 175 ASP A O 1
ATOM 1450 N N . LEU A 1 176 ? -8.117 -4.209 -0.826 1.00 98.31 176 LEU A N 1
ATOM 1451 C CA . LEU A 1 176 ? -7.046 -3.348 -1.323 1.00 98.31 176 LEU A CA 1
ATOM 1452 C C . LEU A 1 176 ? -6.203 -2.813 -0.164 1.00 98.31 176 LEU A C 1
ATOM 1454 O O . LEU A 1 176 ? -6.749 -2.404 0.856 1.00 98.31 176 LEU A O 1
ATOM 1458 N N . VAL A 1 177 ? -4.887 -2.732 -0.359 1.00 98.56 177 VAL A N 1
ATOM 1459 C CA . VAL A 1 177 ? -3.985 -1.929 0.477 1.00 98.56 177 VAL A CA 1
ATOM 1460 C C . VAL A 1 177 ? -3.322 -0.828 -0.346 1.00 98.56 177 VAL A C 1
ATOM 1462 O O . VAL A 1 177 ? -2.695 -1.096 -1.372 1.00 98.56 177 VAL A O 1
ATOM 1465 N N . ILE A 1 178 ? -3.429 0.416 0.112 1.00 98.44 178 ILE A N 1
ATOM 1466 C CA . ILE A 1 178 ? -2.667 1.542 -0.430 1.00 98.44 178 ILE A CA 1
ATOM 1467 C C . ILE A 1 178 ? -1.350 1.652 0.340 1.00 98.44 178 ILE A C 1
ATOM 1469 O O . ILE A 1 178 ? -1.338 1.702 1.570 1.00 98.44 178 ILE A O 1
ATOM 1473 N N . LEU A 1 179 ? -0.238 1.674 -0.388 1.00 98.19 179 LEU A N 1
ATOM 1474 C CA . LEU A 1 179 ? 1.122 1.735 0.136 1.00 98.19 179 LEU A CA 1
ATOM 1475 C C . LEU A 1 179 ? 1.725 3.100 -0.212 1.00 98.19 179 LEU A C 1
ATOM 1477 O O . LEU A 1 179 ? 1.863 3.424 -1.389 1.00 98.19 179 LEU A O 1
ATOM 1481 N N . SER A 1 180 ? 2.126 3.878 0.791 1.00 95.56 180 SER A N 1
ATOM 1482 C CA . SER A 1 180 ? 2.841 5.141 0.573 1.00 95.56 180 SER A CA 1
ATOM 1483 C C . SER A 1 180 ? 4.067 5.264 1.474 1.00 95.56 180 SER A C 1
ATOM 1485 O O . SER A 1 180 ? 3.997 5.028 2.682 1.00 95.56 180 SER A O 1
ATOM 1487 N N . ALA A 1 181 ? 5.198 5.661 0.891 1.00 91.06 181 ALA A N 1
ATOM 1488 C CA . ALA A 1 181 ? 6.389 6.052 1.635 1.00 91.06 181 ALA A CA 1
ATOM 1489 C C . ALA A 1 181 ? 6.481 7.581 1.663 1.00 91.06 181 ALA A C 1
ATOM 1491 O O . ALA A 1 181 ? 6.674 8.222 0.635 1.00 91.06 181 ALA A O 1
ATOM 1492 N N . VAL A 1 182 ? 6.356 8.157 2.853 1.00 83.75 182 VAL A N 1
ATOM 1493 C CA . VAL A 1 182 ? 6.480 9.590 3.105 1.00 83.75 182 VAL A CA 1
ATOM 1494 C C . VAL A 1 182 ? 7.917 9.862 3.541 1.00 83.75 182 VAL A C 1
ATOM 1496 O O . VAL A 1 182 ? 8.276 9.723 4.711 1.00 83.75 182 VAL A O 1
ATOM 1499 N N . THR A 1 183 ? 8.757 10.196 2.563 1.00 67.38 183 THR A N 1
ATOM 1500 C CA . THR A 1 183 ? 10.203 10.411 2.753 1.00 67.38 183 THR A CA 1
ATOM 1501 C C . THR A 1 183 ? 10.598 11.885 2.854 1.00 67.38 183 THR A C 1
ATOM 1503 O O . THR A 1 183 ? 11.771 12.205 3.047 1.00 67.38 183 THR A O 1
ATOM 1506 N N . GLN A 1 184 ? 9.644 12.799 2.684 1.00 64.25 184 GLN A N 1
ATOM 1507 C CA . GLN A 1 184 ? 9.854 14.237 2.823 1.00 64.25 184 GLN A CA 1
ATOM 1508 C C . GLN A 1 184 ? 9.133 14.741 4.068 1.00 64.25 184 GLN A C 1
ATOM 1510 O O . GLN A 1 184 ? 8.078 14.215 4.422 1.00 64.25 184 GLN A O 1
ATOM 1515 N N . GLN A 1 185 ? 9.673 15.799 4.683 1.00 56.75 185 GLN A N 1
ATOM 1516 C CA . GLN A 1 185 ? 8.978 16.489 5.763 1.00 56.75 185 GLN A CA 1
ATOM 1517 C C . GLN A 1 185 ? 7.669 17.067 5.249 1.00 56.75 185 GLN A C 1
ATOM 1519 O O . GLN A 1 185 ? 7.654 18.111 4.599 1.00 56.75 185 GLN A O 1
ATOM 1524 N N . ILE A 1 186 ? 6.567 16.387 5.552 1.00 55.06 186 ILE A N 1
ATOM 1525 C CA . ILE A 1 186 ? 5.247 16.953 5.337 1.00 55.06 186 ILE A CA 1
ATOM 1526 C C . ILE A 1 186 ? 4.948 17.828 6.550 1.00 55.06 186 ILE A C 1
ATOM 1528 O O . ILE A 1 186 ? 4.549 17.333 7.608 1.00 55.06 186 ILE A O 1
ATOM 1532 N N . ASP A 1 187 ? 5.177 19.138 6.428 1.00 52.50 187 ASP A N 1
ATOM 1533 C CA . ASP A 1 187 ? 4.701 20.052 7.457 1.00 52.50 187 ASP A CA 1
ATOM 1534 C C . ASP A 1 187 ? 3.167 20.027 7.452 1.00 52.50 187 ASP A C 1
ATOM 1536 O O . ASP A 1 187 ? 2.501 20.381 6.478 1.00 52.50 187 ASP A O 1
ATOM 1540 N N . SER A 1 188 ? 2.597 19.609 8.581 1.00 47.59 188 SER A N 1
ATOM 1541 C CA . SER A 1 188 ? 1.166 19.696 8.877 1.00 47.59 188 SER A CA 1
ATOM 1542 C C . SER A 1 188 ? 0.577 21.095 8.643 1.00 47.59 188 SER A C 1
ATOM 1544 O O . SER A 1 188 ? -0.624 21.214 8.409 1.00 47.59 188 SER A O 1
ATOM 1546 N N . LYS A 1 189 ? 1.403 22.151 8.693 1.00 45.00 189 LYS A N 1
ATOM 1547 C CA . LYS A 1 189 ? 0.981 23.540 8.465 1.00 45.00 189 LYS A CA 1
ATOM 1548 C C . LYS A 1 189 ? 0.651 23.853 7.008 1.00 45.00 189 LYS A C 1
ATOM 1550 O O . LYS A 1 189 ? -0.191 24.713 6.773 1.00 45.00 189 LYS A O 1
ATOM 1555 N N . ASP A 1 190 ? 1.244 23.133 6.059 1.00 55.16 190 ASP A N 1
ATOM 1556 C CA . ASP A 1 190 ? 1.069 23.408 4.629 1.00 55.16 190 ASP A CA 1
ATOM 1557 C C . ASP A 1 190 ? -0.137 22.666 4.029 1.00 55.16 190 ASP A C 1
ATOM 1559 O O . ASP A 1 190 ? -0.422 22.784 2.840 1.00 55.16 190 ASP A O 1
ATOM 1563 N N . GLY A 1 191 ? -0.846 21.854 4.825 1.00 64.25 191 GLY A N 1
ATOM 1564 C CA . GLY A 1 191 ? -2.024 21.101 4.380 1.00 64.25 191 GLY A CA 1
ATOM 1565 C C . GLY A 1 191 ? -1.733 19.976 3.378 1.00 64.25 191 GLY A C 1
ATOM 1566 O O . GLY A 1 191 ? -2.640 19.210 3.063 1.00 64.25 191 GLY A O 1
ATOM 1567 N N . LYS A 1 192 ? -0.482 19.809 2.924 1.00 70.06 192 LYS A N 1
ATOM 1568 C CA . LYS A 1 192 ? -0.077 18.794 1.934 1.00 70.06 192 LYS A CA 1
ATOM 1569 C C . LYS A 1 192 ? -0.459 17.373 2.343 1.00 70.06 192 LYS A C 1
ATOM 1571 O O . LYS A 1 192 ? -0.931 16.610 1.510 1.00 70.06 192 LYS A O 1
ATOM 1576 N N . PHE A 1 193 ? -0.337 17.037 3.629 1.00 72.50 193 PHE A N 1
ATOM 1577 C CA . PHE A 1 193 ? -0.757 15.725 4.125 1.00 72.50 193 PHE A CA 1
ATOM 1578 C C . PHE A 1 193 ? -2.268 15.510 4.004 1.00 72.50 193 PHE A C 1
ATOM 1580 O O . PHE A 1 193 ? -2.705 14.481 3.501 1.00 72.50 193 PHE A O 1
ATOM 1587 N N . ASN A 1 194 ? -3.067 16.490 4.435 1.00 78.56 194 ASN A N 1
ATOM 1588 C CA . ASN A 1 194 ? -4.523 16.406 4.337 1.00 78.56 194 ASN A CA 1
ATOM 1589 C C . ASN A 1 194 ? -4.963 16.331 2.872 1.00 78.56 194 ASN A C 1
ATOM 1591 O O . ASN A 1 194 ? -5.886 15.591 2.557 1.00 78.56 194 ASN A O 1
ATOM 1595 N N . ASN A 1 195 ? -4.274 17.042 1.977 1.00 83.69 195 ASN A N 1
ATOM 1596 C CA . ASN A 1 195 ? -4.516 16.956 0.539 1.00 83.69 195 ASN A CA 1
ATOM 1597 C C . ASN A 1 195 ? -4.186 15.561 -0.004 1.00 83.69 195 ASN A C 1
ATOM 1599 O O . ASN A 1 195 ? -4.946 15.035 -0.809 1.00 83.69 195 ASN A O 1
ATOM 1603 N N . PHE A 1 196 ? -3.095 14.944 0.460 1.00 86.56 196 PHE A N 1
ATOM 1604 C CA . PHE A 1 196 ? -2.744 13.575 0.090 1.00 86.56 196 PHE A CA 1
ATOM 1605 C C . PHE A 1 196 ? -3.772 12.559 0.607 1.00 86.56 196 PHE A C 1
ATOM 1607 O O . PHE A 1 196 ? -4.228 11.716 -0.156 1.00 86.56 196 PHE A O 1
ATOM 1614 N N . LEU A 1 197 ? -4.210 12.659 1.865 1.00 86.19 197 LEU A N 1
ATOM 1615 C CA . LEU A 1 197 ? -5.288 11.803 2.369 1.00 86.19 197 LEU A CA 1
ATOM 1616 C C . LEU A 1 197 ? -6.590 12.015 1.590 1.00 86.19 197 LEU A C 1
ATOM 1618 O O . LEU A 1 197 ? -7.195 11.038 1.165 1.00 86.19 197 LEU A O 1
ATOM 1622 N N . ALA A 1 198 ? -6.974 13.265 1.324 1.00 89.06 198 ALA A N 1
ATOM 1623 C CA . ALA A 1 198 ? -8.161 13.588 0.535 1.00 89.06 198 ALA A CA 1
ATOM 1624 C C . ALA A 1 198 ? -8.064 13.068 -0.910 1.00 89.06 198 ALA A C 1
ATOM 1626 O O . ALA A 1 198 ? -9.073 1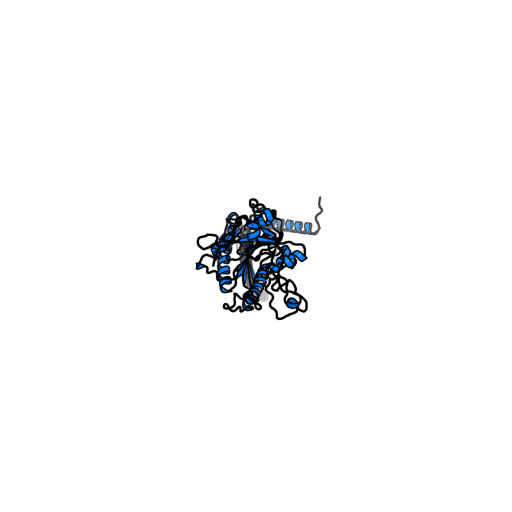2.674 -1.494 1.00 89.06 198 ALA A O 1
ATOM 1627 N N . LEU A 1 199 ? -6.858 13.034 -1.490 1.00 93.38 199 LEU A N 1
ATOM 1628 C CA . LEU A 1 199 ? -6.603 12.403 -2.783 1.00 93.38 199 LEU A CA 1
ATOM 1629 C C . LEU A 1 199 ? -6.902 10.900 -2.726 1.00 93.38 199 LEU A C 1
ATOM 1631 O O . LEU A 1 199 ? -7.578 10.391 -3.618 1.00 93.38 199 LEU A O 1
ATOM 1635 N N . LEU A 1 200 ? -6.420 10.203 -1.691 1.00 93.69 200 LEU A N 1
ATOM 1636 C CA . LEU A 1 200 ? -6.656 8.767 -1.519 1.00 93.69 200 LEU A CA 1
ATOM 1637 C C . LEU A 1 200 ? -8.129 8.456 -1.222 1.00 93.69 200 LEU A C 1
ATOM 1639 O O . LEU A 1 200 ? -8.684 7.537 -1.815 1.00 93.69 200 LEU A O 1
ATOM 1643 N N . GLU A 1 201 ? -8.771 9.240 -0.354 1.00 91.62 201 GLU A N 1
ATOM 1644 C CA . GLU A 1 201 ? -10.203 9.133 -0.041 1.00 91.62 201 GLU A CA 1
ATOM 1645 C C . GLU A 1 201 ? -11.097 9.452 -1.247 1.00 91.62 201 GLU A C 1
ATOM 1647 O O . GLU A 1 201 ? -12.238 8.999 -1.308 1.00 91.62 201 GLU A O 1
ATOM 1652 N N . GLY A 1 202 ? -10.593 10.242 -2.200 1.00 92.44 202 GLY A N 1
ATOM 1653 C CA . GLY A 1 202 ? -11.303 10.640 -3.413 1.00 92.44 202 GLY A CA 1
ATOM 1654 C C . GLY A 1 202 ? -11.326 9.587 -4.525 1.00 92.44 202 GLY A C 1
ATOM 1655 O O . GLY A 1 202 ? -11.970 9.824 -5.554 1.00 92.44 202 GLY A O 1
ATOM 1656 N N . LEU A 1 203 ? -10.628 8.459 -4.351 1.00 95.06 203 LEU A N 1
ATOM 1657 C CA . LEU A 1 203 ? -10.683 7.325 -5.272 1.00 95.06 203 LEU A CA 1
ATOM 1658 C C . LEU A 1 203 ? -12.021 6.590 -5.109 1.00 95.06 203 LEU A C 1
ATOM 1660 O O . LEU A 1 203 ? -12.460 6.303 -4.001 1.00 95.06 203 LEU A O 1
ATOM 1664 N N . ASP A 1 204 ? -12.672 6.269 -6.224 1.00 94.19 204 ASP A N 1
ATOM 1665 C CA . ASP A 1 204 ? -13.989 5.629 -6.268 1.00 94.19 204 ASP A CA 1
ATOM 1666 C C . ASP A 1 204 ? -13.868 4.115 -6.038 1.00 94.19 204 ASP A C 1
ATOM 1668 O O . ASP A 1 204 ? -13.998 3.293 -6.949 1.00 94.19 204 ASP A O 1
ATOM 1672 N N . TYR A 1 205 ? -13.525 3.755 -4.803 1.00 94.00 205 TYR A N 1
ATOM 1673 C CA . TYR A 1 205 ? -13.463 2.387 -4.308 1.00 94.00 205 TYR A CA 1
ATOM 1674 C C . TYR A 1 205 ? -13.871 2.362 -2.826 1.00 94.00 205 TYR A C 1
ATOM 1676 O O . TYR A 1 205 ? -13.588 3.322 -2.112 1.00 94.00 205 TYR A O 1
ATOM 1684 N N . PRO A 1 206 ? -14.531 1.305 -2.313 1.00 92.94 206 PRO A N 1
ATOM 1685 C CA . PRO A 1 206 ? -14.990 1.298 -0.926 1.00 92.94 206 PRO A CA 1
ATOM 1686 C C . PRO A 1 206 ? -13.835 1.450 0.080 1.00 92.94 206 PRO A C 1
ATOM 1688 O O . PRO A 1 206 ? -13.033 0.529 0.267 1.00 92.94 206 PRO A O 1
ATOM 1691 N N . ASN A 1 207 ? -13.778 2.589 0.777 1.00 92.62 207 ASN A N 1
ATOM 1692 C CA . ASN A 1 207 ? -12.748 2.864 1.788 1.00 92.62 207 ASN A CA 1
ATOM 1693 C C . ASN A 1 207 ? -12.808 1.853 2.939 1.00 92.62 207 ASN A C 1
ATOM 1695 O O . ASN A 1 207 ? -11.774 1.411 3.430 1.00 92.62 207 ASN A O 1
ATOM 1699 N N . SER A 1 208 ? -14.003 1.379 3.295 1.00 92.94 208 SER A N 1
ATOM 1700 C CA . SER A 1 208 ? -14.182 0.316 4.292 1.00 92.94 208 SER A CA 1
ATOM 1701 C C . SER A 1 208 ? -13.568 -1.035 3.903 1.00 92.94 208 SER A C 1
ATOM 1703 O O . SER A 1 208 ? -13.342 -1.871 4.778 1.00 92.94 208 SER A O 1
ATOM 1705 N N . LYS A 1 209 ? -13.273 -1.242 2.612 1.00 94.81 209 LYS A N 1
ATOM 1706 C CA . LYS A 1 209 ? -12.548 -2.403 2.073 1.00 94.81 209 LYS A CA 1
ATOM 1707 C C . LYS A 1 209 ? -11.112 -2.078 1.656 1.00 94.81 209 LYS A C 1
ATOM 1709 O O . LYS A 1 209 ? -10.471 -2.884 0.973 1.00 94.81 209 LYS A O 1
ATOM 1714 N N . THR A 1 210 ? -10.625 -0.904 2.044 1.00 96.56 210 THR A N 1
ATOM 1715 C CA . THR A 1 210 ? -9.278 -0.431 1.752 1.00 96.56 210 THR A CA 1
ATOM 1716 C C . THR A 1 210 ? -8.509 -0.221 3.046 1.00 96.56 210 THR A C 1
ATOM 1718 O O . THR A 1 210 ? -8.965 0.465 3.962 1.00 96.56 210 THR A O 1
ATOM 1721 N N . SER A 1 211 ? -7.310 -0.789 3.116 1.00 97.69 211 SER A N 1
ATOM 1722 C CA . SER A 1 211 ? -6.341 -0.472 4.155 1.00 97.69 211 SER A CA 1
ATOM 1723 C C . SER A 1 211 ? -5.310 0.534 3.648 1.00 97.69 211 SER A C 1
ATOM 1725 O O . SER A 1 211 ? -4.981 0.578 2.463 1.00 97.69 211 SER A O 1
ATOM 1727 N N . LEU A 1 212 ? -4.792 1.359 4.553 1.00 97.62 212 LEU A N 1
ATOM 1728 C CA . LEU A 1 212 ? -3.754 2.342 4.260 1.00 97.62 212 LEU A CA 1
ATOM 1729 C C . LEU A 1 212 ? -2.501 2.015 5.065 1.00 97.62 212 LEU A C 1
ATOM 1731 O O . LEU A 1 212 ? -2.552 1.937 6.288 1.00 97.62 212 LEU A O 1
ATOM 1735 N N . SER A 1 213 ? -1.369 1.849 4.394 1.00 97.88 213 SER A N 1
ATOM 1736 C CA . SER A 1 213 ? -0.079 1.570 5.019 1.00 97.88 213 SER A CA 1
ATOM 1737 C C . SER A 1 213 ? 0.920 2.661 4.647 1.00 97.88 213 SER A C 1
ATOM 1739 O O . SER A 1 213 ? 1.233 2.858 3.472 1.00 97.88 213 SER A O 1
ATOM 1741 N N . ILE A 1 214 ? 1.419 3.373 5.658 1.00 95.62 214 ILE A N 1
ATOM 1742 C CA . ILE A 1 214 ? 2.297 4.535 5.498 1.00 95.62 214 ILE A CA 1
ATOM 1743 C C . ILE A 1 214 ? 3.626 4.275 6.203 1.00 95.62 214 ILE A C 1
ATOM 1745 O O . ILE A 1 214 ? 3.656 3.975 7.398 1.00 95.62 214 ILE A O 1
ATOM 1749 N N . LEU A 1 215 ? 4.726 4.435 5.469 1.00 94.69 215 LEU A N 1
ATOM 1750 C CA . LEU A 1 215 ? 6.080 4.450 6.016 1.00 94.69 215 LEU A CA 1
ATOM 1751 C C . LEU A 1 215 ? 6.557 5.899 6.155 1.00 94.69 215 LEU A C 1
ATOM 1753 O O . LEU A 1 215 ? 6.606 6.622 5.167 1.00 94.69 215 LEU A O 1
ATOM 1757 N N . LEU A 1 216 ? 6.898 6.308 7.374 1.00 91.44 216 LEU A N 1
ATOM 1758 C CA . LEU A 1 216 ? 7.301 7.668 7.736 1.00 91.44 216 LEU A CA 1
ATOM 1759 C C . LEU A 1 216 ? 8.806 7.716 7.999 1.00 91.44 216 LEU A C 1
ATOM 1761 O O . LEU A 1 216 ? 9.342 6.827 8.671 1.00 91.44 216 LEU A O 1
ATOM 1765 N N . SER A 1 217 ? 9.467 8.766 7.511 1.00 82.06 217 SER A N 1
ATOM 1766 C CA . SER A 1 217 ? 10.930 8.891 7.555 1.00 82.06 217 SER A CA 1
ATOM 1767 C C . SER A 1 217 ? 11.488 9.096 8.966 1.00 82.06 217 SER A C 1
ATOM 1769 O O . SER A 1 217 ? 12.511 8.523 9.344 1.00 82.06 217 SER A O 1
ATOM 1771 N N . SER A 1 218 ? 10.774 9.848 9.811 1.00 84.06 218 SER A N 1
ATOM 1772 C CA . SER A 1 218 ? 11.240 10.206 11.155 1.00 84.06 218 SER A CA 1
ATOM 1773 C C . SER A 1 218 ? 10.298 9.761 12.275 1.00 84.06 218 SER A C 1
ATOM 1775 O O . SER A 1 218 ? 9.083 9.641 12.103 1.00 84.06 218 SER A O 1
ATOM 1777 N N . LYS A 1 219 ? 10.861 9.567 13.476 1.00 86.25 219 LYS A N 1
ATOM 1778 C CA . LYS A 1 219 ? 10.086 9.274 14.696 1.00 86.25 219 LYS A CA 1
ATOM 1779 C C . LYS A 1 219 ? 9.136 10.414 15.080 1.00 86.25 219 LYS A C 1
ATOM 1781 O O . LYS A 1 219 ? 8.053 10.155 15.602 1.00 86.25 219 LYS A O 1
ATOM 1786 N N . ASP A 1 220 ? 9.516 11.657 14.797 1.00 85.94 220 ASP A N 1
ATOM 1787 C CA . ASP A 1 220 ? 8.681 12.828 15.074 1.00 85.94 220 ASP A CA 1
ATOM 1788 C C . ASP A 1 220 ? 7.453 12.875 14.156 1.00 85.94 220 ASP A C 1
ATOM 1790 O O . ASP A 1 220 ? 6.343 13.132 14.624 1.00 85.94 220 ASP A O 1
ATOM 1794 N N . GLU A 1 221 ? 7.624 12.587 12.862 1.00 84.19 221 GLU A N 1
ATOM 1795 C CA . GLU A 1 221 ? 6.501 12.424 11.929 1.00 84.19 221 GLU A CA 1
ATOM 1796 C C . GLU A 1 221 ? 5.610 11.262 12.339 1.00 84.19 221 GLU A C 1
ATOM 1798 O O . GLU A 1 221 ? 4.396 11.432 12.423 1.00 84.19 221 GLU A O 1
ATOM 1803 N N . PHE A 1 222 ? 6.208 10.115 12.674 1.00 90.19 222 PHE A N 1
ATOM 1804 C CA . PHE A 1 222 ? 5.474 8.966 13.190 1.00 90.19 222 PHE A CA 1
ATOM 1805 C C . PHE A 1 222 ? 4.566 9.349 14.354 1.00 90.19 222 PHE A C 1
ATOM 1807 O O . PHE A 1 222 ? 3.374 9.061 14.314 1.00 90.19 222 PHE A O 1
ATOM 1814 N N . LYS A 1 223 ? 5.094 10.059 15.355 1.00 90.38 223 LYS A N 1
ATOM 1815 C CA . LYS A 1 223 ? 4.313 10.485 16.519 1.00 90.38 223 LYS A CA 1
ATOM 1816 C C . LYS A 1 223 ? 3.160 11.421 16.143 1.00 90.38 223 LYS A C 1
ATOM 1818 O O . LYS A 1 223 ? 2.046 11.228 16.619 1.00 90.38 223 LYS A O 1
ATOM 1823 N N . LYS A 1 224 ? 3.399 12.412 15.278 1.00 87.00 224 LYS A N 1
ATOM 1824 C CA . LYS A 1 224 ? 2.347 13.345 14.826 1.00 87.00 224 LYS A CA 1
ATOM 1825 C C . LYS A 1 224 ? 1.215 12.613 14.102 1.00 87.00 224 LYS A C 1
ATOM 1827 O O . LYS A 1 224 ? 0.043 12.892 14.339 1.00 87.00 224 LYS A O 1
ATOM 1832 N N . PHE A 1 225 ? 1.570 11.675 13.229 1.00 86.81 225 PHE A N 1
ATOM 1833 C CA . PHE A 1 225 ? 0.603 10.867 12.491 1.00 86.81 225 PHE A CA 1
ATOM 1834 C C . PHE A 1 225 ? -0.147 9.913 13.413 1.00 86.81 225 PHE A C 1
ATOM 1836 O O . PHE A 1 225 ? -1.356 9.756 13.279 1.00 86.81 225 PHE A O 1
ATOM 1843 N N . ASP A 1 226 ? 0.554 9.313 14.370 1.00 92.62 226 ASP A N 1
ATOM 1844 C CA . ASP A 1 226 ? -0.038 8.442 15.373 1.00 92.62 226 ASP A CA 1
ATOM 1845 C C . ASP A 1 226 ? -1.109 9.173 16.190 1.00 92.62 226 ASP A C 1
ATOM 1847 O O . ASP A 1 226 ? -2.228 8.684 16.320 1.00 92.62 226 ASP A O 1
ATOM 1851 N N . GLU A 1 227 ? -0.809 10.384 16.667 1.00 92.31 227 GLU A N 1
ATOM 1852 C CA . GLU A 1 227 ? -1.764 11.233 17.390 1.00 92.31 227 GLU A CA 1
ATOM 1853 C C . GLU A 1 227 ? -2.983 11.605 16.525 1.00 92.31 227 GLU A C 1
ATOM 1855 O O . GLU A 1 227 ? -4.121 11.576 17.005 1.00 92.31 227 GLU A O 1
ATOM 1860 N N . TYR A 1 228 ? -2.766 11.913 15.242 1.00 88.75 228 TYR A N 1
ATOM 1861 C CA . TYR A 1 228 ? -3.834 12.235 14.293 1.00 88.75 228 TYR A CA 1
ATOM 1862 C C . TYR A 1 228 ? -4.755 11.034 14.018 1.00 88.75 228 TYR A C 1
ATOM 1864 O O . TYR A 1 228 ? -5.975 11.143 14.158 1.00 88.75 228 TYR A O 1
ATOM 1872 N N . VAL A 1 229 ? -4.185 9.869 13.696 1.00 91.94 229 VAL A N 1
ATOM 1873 C CA . VAL A 1 229 ? -4.943 8.637 13.428 1.00 91.94 229 VAL A CA 1
ATOM 1874 C C . VAL A 1 229 ? -5.657 8.152 14.691 1.00 91.94 229 VAL A C 1
ATOM 1876 O O . VAL A 1 229 ? -6.825 7.772 14.622 1.00 91.94 229 VAL A O 1
ATOM 1879 N N . ALA A 1 230 ? -5.023 8.243 15.864 1.00 95.06 230 ALA A N 1
ATOM 1880 C CA . ALA A 1 230 ? -5.660 7.913 17.137 1.00 95.06 230 ALA A CA 1
ATOM 1881 C C . ALA A 1 230 ? -6.920 8.753 17.393 1.00 95.06 230 ALA A C 1
ATOM 1883 O O . ALA A 1 230 ? -7.917 8.230 17.897 1.00 95.06 230 ALA A O 1
ATOM 1884 N N . LYS A 1 231 ? -6.903 10.044 17.029 1.00 93.50 231 LYS A N 1
ATOM 1885 C CA . LYS A 1 231 ? -8.081 10.913 17.134 1.00 93.50 231 LYS A CA 1
ATOM 1886 C C . LYS A 1 231 ? -9.214 10.435 16.220 1.00 93.50 231 LYS A C 1
ATOM 1888 O O . LYS A 1 231 ? -10.335 10.299 16.701 1.00 93.50 231 LYS A O 1
ATOM 1893 N N . ILE A 1 232 ? -8.915 10.121 14.957 1.00 91.62 232 ILE A N 1
ATOM 1894 C CA . ILE A 1 232 ? -9.903 9.608 13.991 1.00 91.62 232 ILE A CA 1
ATOM 1895 C C . ILE A 1 232 ? -10.525 8.301 14.491 1.00 91.62 232 ILE A C 1
ATOM 1897 O O . ILE A 1 232 ? -11.745 8.178 14.557 1.00 91.62 232 ILE A O 1
ATOM 1901 N N . PHE A 1 233 ? -9.710 7.333 14.912 1.00 95.00 233 PHE A N 1
ATOM 1902 C CA . PHE A 1 233 ? -10.223 6.042 15.380 1.00 95.00 233 PHE A CA 1
ATOM 1903 C C . PHE A 1 233 ? -11.022 6.160 16.682 1.00 95.00 233 PHE A C 1
ATOM 1905 O O . PHE A 1 233 ? -11.977 5.414 16.884 1.00 95.00 233 PHE A O 1
ATOM 1912 N N . LYS A 1 234 ? -10.708 7.139 17.538 1.00 95.62 234 LYS A N 1
ATOM 1913 C CA . LYS A 1 234 ? -11.539 7.465 18.701 1.00 95.62 234 LYS A CA 1
ATOM 1914 C C . LYS A 1 234 ? -12.898 8.043 18.295 1.00 95.62 234 LYS A C 1
ATOM 1916 O O . LYS A 1 234 ? -13.896 7.748 18.946 1.00 95.62 234 LYS A O 1
ATOM 1921 N N . GLU A 1 235 ? -12.962 8.868 17.255 1.00 94.06 235 GLU A N 1
ATOM 1922 C CA . GLU A 1 235 ? -14.234 9.368 16.713 1.00 94.06 235 GLU A CA 1
ATOM 1923 C C . GLU A 1 235 ? -15.058 8.222 16.100 1.00 94.06 235 GLU A C 1
ATOM 1925 O O . GLU A 1 235 ? -16.252 8.116 16.380 1.00 94.06 235 GLU A O 1
ATOM 1930 N N . ILE A 1 236 ? -14.405 7.300 15.382 1.00 94.38 236 ILE A N 1
ATOM 1931 C CA . ILE A 1 236 ? -15.013 6.076 14.838 1.00 94.38 236 ILE A CA 1
ATOM 1932 C C . ILE A 1 236 ? -15.574 5.175 15.950 1.00 94.38 236 ILE A C 1
ATOM 1934 O O . ILE A 1 236 ? -16.711 4.725 15.850 1.00 94.38 236 ILE A O 1
ATOM 1938 N N . GLU A 1 237 ? -14.837 4.938 17.039 1.00 93.94 237 GLU A N 1
ATOM 1939 C CA . GLU A 1 237 ? -15.324 4.101 18.153 1.00 93.94 237 GLU A CA 1
ATOM 1940 C C . GLU A 1 237 ? -16.618 4.658 18.779 1.00 93.94 237 GLU A C 1
ATOM 1942 O O . GLU A 1 237 ? -17.467 3.908 19.258 1.00 93.94 237 GLU A O 1
ATOM 1947 N N . ASN A 1 238 ? -16.776 5.986 18.773 1.00 91.62 238 ASN A N 1
ATOM 1948 C CA . ASN A 1 238 ? -17.906 6.669 19.398 1.00 91.62 238 ASN A CA 1
ATOM 1949 C C . ASN A 1 238 ? -19.076 6.942 18.439 1.00 91.62 238 ASN A C 1
ATOM 1951 O O . ASN A 1 238 ? -20.118 7.430 18.894 1.00 91.62 238 ASN A O 1
ATOM 1955 N N . THR A 1 239 ? -18.941 6.655 17.138 1.00 90.06 239 THR A N 1
ATOM 1956 C CA . THR A 1 239 ? -20.031 6.902 16.189 1.00 90.06 239 THR A CA 1
ATOM 1957 C C . THR A 1 239 ? -21.176 5.904 16.366 1.00 90.06 239 THR A C 1
ATOM 1959 O O . THR A 1 239 ? -20.991 4.737 16.712 1.00 90.06 239 THR A O 1
ATOM 1962 N N . LYS A 1 240 ? -22.396 6.376 16.107 1.00 86.38 240 LYS A N 1
ATOM 1963 C CA . LYS A 1 240 ? -23.595 5.534 15.971 1.00 86.38 240 LYS A CA 1
ATOM 1964 C C . LYS A 1 240 ? -24.031 5.386 14.516 1.00 86.38 240 LYS A C 1
ATOM 1966 O O . LYS A 1 240 ? -24.864 4.538 14.216 1.00 86.38 240 LYS A O 1
ATOM 1971 N N . ASP A 1 241 ? -23.486 6.219 13.634 1.00 88.62 241 ASP A N 1
ATOM 1972 C CA . ASP A 1 241 ? -23.785 6.216 12.210 1.00 88.62 241 ASP A CA 1
ATOM 1973 C C . ASP A 1 241 ? -22.835 5.250 11.495 1.00 88.62 241 ASP A C 1
ATOM 1975 O O . ASP A 1 241 ? -21.742 5.624 11.066 1.00 88.62 241 ASP A O 1
ATOM 1979 N N . LEU A 1 242 ? -23.248 3.985 11.403 1.00 88.12 242 LEU A N 1
ATOM 1980 C CA . LEU A 1 242 ? -22.472 2.938 10.736 1.00 88.12 242 LEU A CA 1
ATOM 1981 C C . LEU A 1 242 ? -22.374 3.143 9.218 1.00 88.12 242 LEU A C 1
ATOM 1983 O O . LEU A 1 242 ? -21.422 2.662 8.608 1.00 88.12 242 LEU A O 1
ATOM 1987 N N . GLU A 1 243 ? -23.316 3.866 8.608 1.00 87.69 243 GLU A N 1
ATOM 1988 C CA . GLU A 1 243 ? -23.284 4.152 7.171 1.00 87.69 243 GLU A CA 1
ATOM 1989 C C . GLU A 1 243 ? -22.142 5.110 6.829 1.00 87.69 243 GLU A C 1
ATOM 1991 O O . GLU A 1 243 ? -21.427 4.887 5.851 1.00 87.69 243 GLU A O 1
ATOM 1996 N N . SER A 1 244 ? -21.895 6.117 7.675 1.00 88.12 244 SER A N 1
ATOM 1997 C CA . SER A 1 244 ? -20.768 7.045 7.490 1.00 88.12 244 SER A CA 1
ATOM 1998 C C . SER A 1 244 ? -19.404 6.341 7.424 1.00 88.12 244 SER A C 1
ATOM 2000 O O . SER A 1 244 ? -18.519 6.778 6.685 1.00 88.12 244 SER A O 1
ATOM 2002 N N . LEU A 1 245 ? -19.254 5.203 8.116 1.00 91.38 245 LEU A N 1
ATOM 2003 C CA . LEU A 1 245 ? -18.010 4.430 8.171 1.00 91.38 245 LEU A CA 1
ATOM 2004 C C . LEU A 1 245 ? -17.670 3.716 6.861 1.00 91.38 245 LEU A C 1
ATOM 2006 O O . LEU A 1 245 ? -16.524 3.309 6.677 1.00 91.38 245 LEU A O 1
ATOM 2010 N N . LYS A 1 246 ? -18.616 3.592 5.918 1.00 89.00 246 LYS A N 1
ATOM 2011 C CA . LYS A 1 246 ? -18.333 3.041 4.580 1.00 89.00 246 LYS A CA 1
ATOM 2012 C C . LYS A 1 246 ? -17.293 3.875 3.821 1.00 89.00 246 LYS A C 1
ATOM 2014 O O . LYS A 1 246 ? -16.563 3.330 2.994 1.00 89.00 246 LYS A O 1
ATOM 2019 N N . ASN A 1 247 ? -17.189 5.161 4.160 1.00 88.62 247 ASN A N 1
ATOM 2020 C CA . ASN A 1 247 ? -16.234 6.106 3.584 1.00 88.62 247 ASN A CA 1
ATOM 2021 C C . ASN A 1 247 ? -14.931 6.226 4.394 1.00 88.62 247 ASN A C 1
ATOM 2023 O O . ASN A 1 247 ? -14.064 7.011 4.023 1.00 88.62 247 ASN A O 1
ATOM 2027 N N . SER A 1 248 ? -14.761 5.462 5.476 1.00 92.38 248 SER A N 1
ATOM 2028 C CA . SER A 1 248 ? -13.551 5.478 6.305 1.00 92.38 248 SER A CA 1
ATOM 2029 C C . SER A 1 248 ? -12.678 4.256 6.032 1.00 92.38 248 SER A C 1
ATOM 2031 O O . SER A 1 248 ? -13.188 3.144 5.896 1.00 92.38 248 SER A O 1
ATOM 2033 N N . PHE A 1 249 ? -11.356 4.442 6.007 1.00 95.44 249 PHE A N 1
ATOM 2034 C CA . PHE A 1 249 ? -10.415 3.323 5.947 1.00 95.44 249 PHE A CA 1
ATOM 2035 C C . PHE A 1 249 ? -10.572 2.433 7.180 1.00 95.44 249 PHE A C 1
ATOM 2037 O O . PHE A 1 249 ? -10.381 2.885 8.311 1.00 95.44 249 PHE A O 1
ATOM 2044 N N . SER A 1 250 ? -10.894 1.156 6.970 1.00 95.31 250 SER A N 1
ATOM 2045 C CA . SER A 1 250 ? -11.134 0.204 8.066 1.00 95.31 250 SER A CA 1
ATOM 2046 C C . SER A 1 250 ? -9.861 -0.228 8.791 1.00 95.31 250 SER A C 1
ATOM 2048 O O . SER A 1 250 ? -9.920 -0.757 9.906 1.00 95.31 250 SER A O 1
ATOM 2050 N N . LYS A 1 251 ? -8.705 0.025 8.169 1.00 97.75 251 LYS A N 1
ATOM 2051 C CA . LYS A 1 251 ? -7.379 -0.282 8.695 1.00 97.75 251 LYS A CA 1
ATOM 2052 C C . LYS A 1 251 ? -6.355 0.765 8.269 1.00 97.75 251 LYS A C 1
ATOM 2054 O O . LYS A 1 251 ? -6.210 1.041 7.080 1.00 97.75 251 LYS A O 1
ATOM 2059 N N . ILE A 1 252 ? -5.591 1.282 9.229 1.00 97.38 252 ILE A N 1
ATOM 2060 C CA . ILE A 1 252 ? -4.438 2.157 8.982 1.00 97.38 252 ILE A CA 1
ATOM 2061 C C . ILE A 1 252 ? -3.207 1.595 9.697 1.00 97.38 252 ILE A C 1
ATOM 2063 O O . ILE A 1 252 ? -3.219 1.390 10.909 1.00 97.38 252 ILE A O 1
ATOM 2067 N N . THR A 1 253 ? -2.127 1.370 8.953 1.00 97.88 253 THR A N 1
ATOM 2068 C CA . THR A 1 253 ? -0.833 0.911 9.463 1.00 97.88 253 THR A CA 1
ATOM 2069 C C . THR A 1 253 ? 0.200 2.016 9.304 1.00 97.88 253 THR A C 1
ATOM 2071 O O . THR A 1 253 ? 0.577 2.373 8.192 1.00 97.88 253 THR A O 1
ATOM 2074 N N . LEU A 1 254 ? 0.701 2.532 10.419 1.00 96.19 254 LEU A N 1
ATOM 2075 C CA . LEU A 1 254 ? 1.811 3.476 10.448 1.00 96.19 254 LEU A CA 1
ATOM 2076 C C . LEU A 1 254 ? 3.102 2.725 10.744 1.00 96.19 254 LEU A C 1
ATOM 2078 O O . LEU A 1 254 ? 3.126 1.854 11.615 1.00 96.19 254 LEU A O 1
ATOM 2082 N N . MET A 1 255 ? 4.175 3.071 10.044 1.00 95.81 255 MET A N 1
ATOM 2083 C CA . MET A 1 255 ? 5.492 2.468 10.206 1.00 95.81 255 MET A CA 1
ATOM 2084 C C . MET A 1 255 ? 6.574 3.540 10.233 1.00 95.81 255 MET A C 1
ATOM 2086 O O . MET A 1 255 ? 6.501 4.525 9.507 1.00 95.81 255 MET A O 1
ATOM 2090 N N . ASN A 1 256 ? 7.612 3.320 11.029 1.00 93.88 256 ASN A N 1
ATOM 2091 C CA . ASN A 1 256 ? 8.876 4.038 10.942 1.00 93.88 256 ASN A CA 1
ATOM 2092 C C . ASN A 1 256 ? 10.021 3.024 10.981 1.00 93.88 256 ASN A C 1
ATOM 2094 O O . ASN A 1 256 ? 10.066 2.158 11.857 1.00 93.88 256 ASN A O 1
ATOM 2098 N N . ALA A 1 257 ? 10.934 3.144 10.021 1.00 90.81 257 ALA A N 1
ATOM 2099 C CA . ALA A 1 257 ? 12.087 2.265 9.857 1.00 90.81 257 ALA A CA 1
ATOM 2100 C C . ALA A 1 257 ? 13.357 3.095 9.640 1.00 90.81 257 ALA A C 1
ATOM 2102 O O . ALA A 1 257 ? 14.077 2.903 8.662 1.00 90.81 257 ALA A O 1
ATOM 2103 N N . GLN A 1 258 ? 13.616 4.033 10.557 1.00 85.44 258 GLN A N 1
ATOM 2104 C CA . GLN A 1 258 ? 14.701 5.013 10.438 1.00 85.44 258 GLN A CA 1
ATOM 2105 C C . GLN A 1 258 ? 16.074 4.368 10.172 1.00 85.44 258 GLN A C 1
ATOM 2107 O O . GLN A 1 258 ? 16.869 4.909 9.409 1.00 85.44 258 GLN A O 1
ATOM 2112 N N . PHE A 1 259 ? 16.322 3.168 10.711 1.00 87.25 259 PHE A N 1
ATOM 2113 C CA . PHE A 1 259 ? 17.566 2.427 10.482 1.00 87.25 259 PHE A CA 1
ATOM 2114 C C . PHE A 1 259 ? 17.888 2.214 8.992 1.00 87.25 259 PHE A C 1
ATOM 2116 O O . PHE A 1 259 ? 19.056 2.190 8.620 1.00 87.25 259 PHE A O 1
ATOM 2123 N N . ILE A 1 260 ? 16.867 2.082 8.134 1.00 87.94 260 ILE A N 1
ATOM 2124 C CA . ILE A 1 260 ? 17.053 1.895 6.693 1.00 87.94 260 ILE A CA 1
ATOM 2125 C C . ILE A 1 260 ? 17.653 3.154 6.071 1.00 87.94 260 ILE A C 1
ATOM 2127 O O . ILE A 1 260 ? 18.508 3.043 5.202 1.00 87.94 260 ILE A O 1
ATOM 2131 N N . GLU A 1 261 ? 17.222 4.337 6.505 1.00 81.25 261 GLU A N 1
ATOM 2132 C CA . GLU A 1 261 ? 17.735 5.618 6.012 1.00 81.25 261 GLU A CA 1
ATOM 2133 C C . GLU A 1 261 ? 19.100 5.958 6.621 1.00 81.25 261 GLU A C 1
ATOM 2135 O O . GLU A 1 261 ? 19.980 6.440 5.908 1.00 81.25 261 GLU A O 1
ATOM 2140 N N . ASP A 1 262 ? 19.315 5.639 7.902 1.00 82.19 262 ASP A N 1
ATOM 2141 C CA . ASP A 1 262 ? 20.577 5.892 8.614 1.00 82.19 262 ASP A CA 1
ATOM 2142 C C . ASP A 1 262 ? 21.772 5.148 7.986 1.00 82.19 262 ASP A C 1
ATOM 2144 O O . ASP A 1 262 ? 22.907 5.638 8.016 1.00 82.19 262 ASP A O 1
ATOM 2148 N N . GLU A 1 263 ? 21.529 3.984 7.373 1.00 73.19 263 GLU A N 1
ATOM 2149 C CA . GLU A 1 263 ? 22.536 3.234 6.613 1.00 73.19 263 GLU A CA 1
ATOM 2150 C C . GLU A 1 263 ? 23.022 3.980 5.353 1.00 73.19 263 GLU A C 1
ATOM 2152 O O . GLU A 1 263 ? 24.116 3.708 4.856 1.00 73.19 263 GLU A O 1
ATOM 2157 N N . PHE A 1 264 ? 22.256 4.952 4.848 1.00 68.69 264 PHE A N 1
ATOM 2158 C CA . PHE A 1 264 ? 22.563 5.699 3.629 1.00 68.69 264 PHE A CA 1
ATOM 2159 C C . PHE A 1 264 ? 22.837 7.172 3.944 1.00 68.69 264 PHE A C 1
ATOM 2161 O O . PHE A 1 264 ? 22.013 8.058 3.719 1.00 68.69 264 PHE A O 1
ATOM 2168 N N . LYS A 1 265 ? 24.064 7.473 4.384 1.00 58.06 265 LYS A N 1
ATOM 2169 C CA . LYS A 1 265 ? 24.576 8.852 4.472 1.00 58.06 265 LYS A CA 1
ATOM 2170 C C . LYS A 1 265 ? 24.869 9.417 3.075 1.00 58.06 265 LYS A C 1
ATOM 2172 O O . LYS A 1 265 ? 26.026 9.576 2.692 1.00 58.06 265 LYS A O 1
ATOM 2177 N N . ILE A 1 266 ? 23.834 9.695 2.282 1.00 58.00 266 ILE A N 1
ATOM 2178 C CA . ILE A 1 266 ? 24.008 10.341 0.976 1.00 58.00 266 ILE A CA 1
ATOM 2179 C C . ILE A 1 266 ? 24.314 11.822 1.209 1.00 58.00 266 ILE A C 1
ATOM 2181 O O . ILE A 1 266 ? 23.451 12.594 1.635 1.00 58.00 266 ILE A O 1
ATOM 2185 N N . ASP A 1 267 ? 25.545 12.223 0.896 1.00 55.25 267 ASP A N 1
ATOM 2186 C CA . ASP A 1 267 ? 25.940 13.626 0.829 1.00 55.25 267 ASP A CA 1
ATOM 2187 C C . ASP A 1 267 ? 25.025 14.378 -0.156 1.00 55.25 267 ASP A C 1
ATOM 2189 O O . ASP A 1 267 ? 24.955 14.063 -1.351 1.00 55.25 267 ASP A O 1
ATOM 2193 N N . ARG A 1 268 ? 24.286 15.375 0.356 1.00 51.31 268 ARG A N 1
ATOM 2194 C CA . ARG A 1 268 ? 23.313 16.154 -0.427 1.00 51.31 268 ARG A CA 1
ATOM 2195 C C . ARG A 1 268 ? 23.969 16.843 -1.630 1.00 51.31 268 ARG A C 1
ATOM 2197 O O . ARG A 1 268 ? 23.273 17.070 -2.618 1.00 51.31 268 ARG A O 1
ATOM 2204 N N . ALA A 1 269 ? 25.276 17.118 -1.576 1.00 52.19 269 ALA A N 1
ATOM 2205 C CA . ALA A 1 269 ? 26.026 17.805 -2.628 1.00 52.19 269 ALA A CA 1
ATOM 2206 C C . ALA A 1 269 ? 26.280 16.956 -3.893 1.00 52.19 269 ALA A C 1
ATOM 2208 O O . ALA A 1 269 ? 26.576 17.512 -4.946 1.00 52.19 269 ALA A O 1
ATOM 2209 N N . ASN A 1 270 ? 26.131 15.626 -3.831 1.00 53.16 270 ASN A N 1
ATOM 2210 C CA . ASN A 1 270 ? 26.483 14.710 -4.928 1.00 53.16 270 ASN A CA 1
ATOM 2211 C C . ASN A 1 270 ? 25.273 14.008 -5.587 1.00 53.16 270 ASN A C 1
ATOM 2213 O O . ASN A 1 270 ? 25.449 13.091 -6.387 1.00 53.16 270 ASN A O 1
ATOM 2217 N N . ARG A 1 271 ? 24.038 14.446 -5.295 1.00 55.53 271 ARG A N 1
ATOM 2218 C CA . ARG A 1 271 ? 22.773 13.779 -5.690 1.00 55.53 271 ARG A CA 1
ATOM 2219 C C . ARG A 1 271 ? 22.533 13.608 -7.196 1.00 55.53 271 ARG A C 1
ATOM 2221 O O . ARG A 1 271 ? 21.683 12.805 -7.563 1.00 55.53 271 ARG A O 1
ATOM 2228 N N . GLN A 1 272 ? 23.234 14.354 -8.046 1.00 56.94 272 GLN A N 1
ATOM 2229 C CA . GLN A 1 272 ? 23.063 14.302 -9.504 1.00 56.94 272 GLN A CA 1
ATOM 2230 C C . GLN A 1 272 ? 23.981 13.283 -10.198 1.00 56.94 272 GLN A C 1
ATOM 2232 O O . GLN A 1 272 ? 23.837 13.067 -11.396 1.00 56.94 272 GLN A O 1
ATOM 2237 N N . LYS A 1 273 ? 24.924 12.660 -9.476 1.00 68.06 273 LYS A N 1
ATOM 2238 C CA . LYS A 1 273 ? 25.822 11.658 -10.066 1.00 68.06 273 LYS A CA 1
ATOM 2239 C C . LYS A 1 273 ? 25.100 10.313 -10.261 1.00 68.06 273 LYS A C 1
ATOM 2241 O O . LYS A 1 273 ? 24.345 9.918 -9.365 1.00 68.06 273 LYS A O 1
ATOM 2246 N N . PRO A 1 274 ? 25.357 9.574 -11.354 1.00 70.56 274 PRO A N 1
ATOM 2247 C CA . PRO A 1 274 ? 24.777 8.246 -11.580 1.00 70.56 274 PRO A CA 1
ATOM 2248 C C . PRO A 1 274 ? 24.986 7.258 -10.416 1.00 70.56 274 PRO A C 1
ATOM 2250 O O . PRO A 1 274 ? 24.085 6.506 -10.043 1.00 70.56 274 PRO A O 1
ATOM 2253 N N . GLU A 1 275 ? 26.138 7.302 -9.749 1.00 71.25 275 GLU A N 1
ATOM 2254 C CA . GLU A 1 275 ? 26.437 6.451 -8.593 1.00 71.25 275 GLU A CA 1
ATOM 2255 C C . GLU A 1 275 ? 25.572 6.814 -7.376 1.00 71.25 275 GLU A C 1
ATOM 2257 O O . GLU A 1 275 ? 25.138 5.939 -6.621 1.00 71.25 275 GLU A O 1
ATOM 2262 N N . ALA A 1 276 ? 25.257 8.102 -7.204 1.00 78.69 276 ALA A N 1
ATOM 2263 C CA . ALA A 1 276 ? 24.331 8.559 -6.171 1.00 78.69 276 ALA A CA 1
ATOM 2264 C C . ALA A 1 276 ? 22.889 8.126 -6.484 1.00 78.69 276 ALA A C 1
ATOM 2266 O O . ALA A 1 276 ? 22.138 7.786 -5.566 1.00 78.69 276 ALA A O 1
ATOM 2267 N N . GLN A 1 277 ? 22.513 8.068 -7.768 1.00 81.62 277 GLN A N 1
ATOM 2268 C CA . GLN A 1 277 ? 21.220 7.532 -8.197 1.00 81.62 277 GLN A CA 1
ATOM 2269 C C . GLN A 1 277 ? 21.084 6.052 -7.826 1.00 81.62 277 GLN A C 1
ATOM 2271 O O . GLN A 1 277 ? 20.062 5.670 -7.256 1.00 81.62 277 GLN A O 1
ATOM 2276 N N . LYS A 1 278 ? 22.119 5.232 -8.055 1.00 85.94 278 LYS A N 1
ATOM 2277 C CA . LYS A 1 278 ? 22.133 3.818 -7.641 1.00 85.94 278 LYS A CA 1
ATOM 2278 C C . LYS A 1 278 ? 21.872 3.657 -6.141 1.00 85.94 278 LYS A C 1
ATOM 2280 O O . LYS A 1 278 ? 20.979 2.907 -5.749 1.00 85.94 278 LYS A O 1
ATOM 2285 N N . GLN A 1 279 ? 22.604 4.390 -5.299 1.00 86.06 279 GLN A N 1
ATOM 2286 C CA . GLN A 1 279 ? 22.420 4.331 -3.842 1.00 86.06 279 GLN A CA 1
ATOM 2287 C C . GLN A 1 279 ? 21.021 4.797 -3.418 1.00 86.06 279 GLN A C 1
ATOM 2289 O O . GLN A 1 279 ? 20.385 4.154 -2.584 1.00 86.06 279 GLN A O 1
ATOM 2294 N N . ARG A 1 280 ? 20.489 5.856 -4.047 1.00 86.00 280 ARG A N 1
ATOM 2295 C CA . ARG A 1 280 ? 19.111 6.318 -3.812 1.00 86.00 280 ARG A CA 1
ATOM 2296 C C . ARG A 1 280 ? 18.088 5.239 -4.160 1.00 86.00 280 ARG A C 1
ATOM 2298 O O . ARG A 1 280 ? 17.170 5.001 -3.384 1.00 86.00 280 ARG A O 1
ATOM 2305 N N . ARG A 1 281 ? 18.234 4.573 -5.307 1.00 89.94 281 ARG A N 1
ATOM 2306 C CA . ARG A 1 281 ? 17.317 3.503 -5.727 1.00 89.94 281 ARG A CA 1
ATOM 2307 C C . ARG A 1 281 ? 17.413 2.270 -4.838 1.00 89.94 281 ARG A C 1
ATOM 2309 O O . ARG A 1 281 ? 16.387 1.668 -4.544 1.00 89.94 281 ARG A O 1
ATOM 2316 N N . LYS A 1 282 ? 18.607 1.944 -4.340 1.00 91.75 282 LYS A N 1
ATOM 2317 C CA . LYS A 1 282 ? 18.803 0.896 -3.332 1.00 91.75 282 LYS A CA 1
ATOM 2318 C C . LYS A 1 282 ? 18.066 1.214 -2.030 1.00 91.75 282 LYS A C 1
ATOM 2320 O O . LYS A 1 282 ? 17.372 0.346 -1.503 1.00 91.75 282 LYS A O 1
ATOM 2325 N N . LEU A 1 283 ? 18.169 2.453 -1.546 1.00 90.69 283 LEU A N 1
ATOM 2326 C CA . LEU A 1 283 ? 17.418 2.924 -0.381 1.00 90.69 283 LEU A CA 1
ATOM 2327 C C . LEU A 1 283 ? 15.901 2.825 -0.617 1.00 90.69 283 LEU A C 1
ATOM 2329 O O . LEU A 1 283 ? 15.198 2.206 0.178 1.00 90.69 283 LEU A O 1
ATOM 2333 N N . LEU A 1 284 ? 15.406 3.358 -1.739 1.00 91.38 284 LEU A N 1
ATOM 2334 C CA . LEU A 1 284 ? 13.982 3.311 -2.094 1.00 91.38 284 LEU A CA 1
ATOM 2335 C C . LEU A 1 284 ? 13.457 1.875 -2.196 1.00 91.38 284 LEU A C 1
ATOM 2337 O O . LEU A 1 284 ? 12.404 1.577 -1.643 1.00 91.38 284 LEU A O 1
ATOM 2341 N N . ALA A 1 285 ? 14.206 0.965 -2.823 1.00 95.06 285 ALA A N 1
ATOM 2342 C CA . ALA A 1 285 ? 13.844 -0.447 -2.901 1.00 95.06 285 ALA A CA 1
ATOM 2343 C C . ALA A 1 285 ? 13.691 -1.074 -1.508 1.00 95.06 285 ALA A C 1
ATOM 2345 O O . ALA A 1 285 ? 12.722 -1.785 -1.251 1.00 95.06 285 ALA A O 1
ATOM 2346 N N . ARG A 1 286 ? 14.614 -0.780 -0.581 1.00 94.50 286 ARG A N 1
ATOM 2347 C CA . ARG A 1 286 ? 14.542 -1.269 0.805 1.00 94.50 286 ARG A CA 1
ATOM 2348 C C . ARG A 1 286 ? 13.340 -0.700 1.554 1.00 94.50 286 ARG A C 1
ATOM 2350 O O . ARG A 1 286 ? 12.662 -1.464 2.233 1.00 94.50 286 ARG A O 1
ATOM 2357 N N . LEU A 1 287 ? 13.054 0.593 1.403 1.00 93.81 287 LEU A N 1
ATOM 2358 C CA . LEU A 1 287 ? 11.884 1.240 2.005 1.00 93.81 287 LEU A CA 1
ATOM 2359 C C . LEU A 1 287 ? 10.574 0.658 1.450 1.00 93.81 287 LEU A C 1
ATOM 2361 O O . LEU A 1 287 ? 9.708 0.260 2.228 1.00 93.81 287 LEU A O 1
ATOM 2365 N N . ARG A 1 288 ? 10.449 0.525 0.121 1.00 95.62 288 ARG A N 1
ATOM 2366 C CA . ARG A 1 288 ? 9.280 -0.087 -0.535 1.00 95.62 288 ARG A CA 1
ATOM 2367 C C . ARG A 1 288 ? 9.092 -1.540 -0.103 1.00 95.62 288 ARG A C 1
ATOM 2369 O O . ARG A 1 288 ? 7.978 -1.927 0.226 1.00 95.62 288 ARG A O 1
ATOM 2376 N N . ASN A 1 289 ? 10.164 -2.330 -0.029 1.00 97.19 289 ASN A N 1
ATOM 2377 C CA . ASN A 1 289 ? 10.094 -3.702 0.479 1.00 97.19 289 ASN A CA 1
ATOM 2378 C C . ASN A 1 289 ? 9.673 -3.748 1.947 1.00 97.19 289 ASN A C 1
ATOM 2380 O O . ASN A 1 289 ? 8.817 -4.548 2.305 1.00 97.19 289 ASN A O 1
ATOM 2384 N N . PHE A 1 290 ? 10.237 -2.888 2.800 1.00 95.56 290 PHE A N 1
ATOM 2385 C CA . PHE A 1 290 ? 9.839 -2.823 4.204 1.00 95.56 290 PHE A CA 1
ATOM 2386 C C . PHE A 1 290 ? 8.344 -2.516 4.334 1.00 95.56 290 PHE A C 1
ATOM 2388 O O . PHE A 1 290 ? 7.644 -3.192 5.088 1.00 95.56 290 PHE A O 1
ATOM 2395 N N . LEU A 1 291 ? 7.854 -1.553 3.552 1.00 96.06 291 LEU A N 1
ATOM 2396 C CA . LEU A 1 291 ? 6.448 -1.175 3.486 1.00 96.06 291 LEU A CA 1
ATOM 2397 C C . LEU A 1 291 ? 5.559 -2.316 2.961 1.00 96.06 291 LEU A C 1
ATOM 2399 O O . LEU A 1 291 ? 4.522 -2.591 3.555 1.00 96.06 291 LEU A O 1
ATOM 2403 N N . VAL A 1 292 ? 5.970 -3.019 1.903 1.00 97.75 292 VAL A N 1
ATOM 2404 C CA . VAL A 1 292 ? 5.260 -4.192 1.365 1.00 97.75 292 VAL A CA 1
ATOM 2405 C C . VAL A 1 292 ? 5.172 -5.305 2.411 1.00 97.75 292 VAL A C 1
ATOM 2407 O O . VAL A 1 292 ? 4.080 -5.769 2.727 1.00 97.75 292 VAL A O 1
ATOM 2410 N N . PHE A 1 293 ? 6.298 -5.711 2.998 1.00 96.25 293 PHE A N 1
ATOM 2411 C CA . PHE A 1 293 ? 6.349 -6.870 3.893 1.00 96.25 293 PHE A CA 1
ATOM 2412 C C . PHE A 1 293 ? 5.725 -6.622 5.273 1.00 96.25 293 PHE A C 1
ATOM 2414 O O . PHE A 1 293 ? 5.353 -7.580 5.949 1.00 96.25 293 PHE A O 1
ATOM 2421 N N . ASN A 1 294 ? 5.594 -5.362 5.701 1.00 95.56 294 ASN A N 1
ATOM 2422 C CA . ASN A 1 294 ? 4.997 -5.009 6.995 1.00 95.56 294 ASN A CA 1
ATOM 2423 C C . ASN A 1 294 ? 3.619 -4.337 6.888 1.00 95.56 294 ASN A C 1
ATOM 2425 O O . ASN A 1 294 ? 2.901 -4.273 7.892 1.00 95.56 294 ASN A O 1
ATOM 2429 N N . GLY A 1 295 ? 3.252 -3.855 5.697 1.00 95.94 295 GLY A N 1
ATOM 2430 C CA . GLY A 1 295 ? 1.999 -3.158 5.417 1.00 95.94 295 GLY A CA 1
ATOM 2431 C C . GLY A 1 295 ? 0.947 -3.994 4.690 1.00 95.94 295 GLY A C 1
ATOM 2432 O O . GLY A 1 295 ? -0.238 -3.716 4.861 1.00 95.94 295 GLY A O 1
ATOM 2433 N N . ILE A 1 296 ? 1.339 -5.014 3.916 1.00 97.56 296 ILE A N 1
ATOM 2434 C CA . ILE A 1 296 ? 0.395 -5.948 3.285 1.00 97.56 296 ILE A CA 1
ATOM 2435 C C . ILE A 1 296 ? 0.038 -7.069 4.270 1.00 97.56 296 ILE A C 1
ATOM 2437 O O . ILE A 1 296 ? 0.912 -7.727 4.830 1.00 97.56 296 ILE A O 1
ATOM 2441 N N . GLY A 1 297 ? -1.256 -7.320 4.454 1.00 94.44 297 GLY A N 1
ATOM 2442 C CA . GLY A 1 297 ? -1.813 -8.479 5.144 1.00 94.44 297 GLY A CA 1
ATOM 2443 C C . GLY A 1 297 ? -2.550 -9.421 4.181 1.00 94.44 297 GLY A C 1
ATOM 2444 O O . GLY A 1 297 ? -1.965 -9.997 3.256 1.00 94.44 297 GLY A O 1
ATOM 2445 N N . ALA A 1 298 ? -3.846 -9.624 4.431 1.00 94.75 298 ALA A N 1
ATOM 2446 C CA . ALA 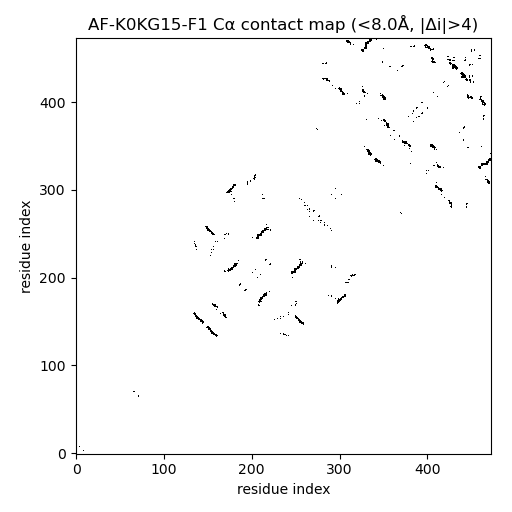A 1 298 ? -4.698 -10.525 3.653 1.00 94.75 298 ALA A CA 1
ATOM 2447 C C . ALA A 1 298 ? -5.247 -9.903 2.354 1.00 94.75 298 ALA A C 1
ATOM 2449 O O . ALA A 1 298 ? -5.871 -10.618 1.575 1.00 94.75 298 ALA A O 1
ATOM 2450 N N . GLU A 1 299 ? -4.981 -8.618 2.103 1.00 98.00 299 GLU A N 1
ATOM 2451 C CA . GLU A 1 299 ? -5.481 -7.871 0.947 1.00 98.00 299 GLU A CA 1
ATOM 2452 C C . GLU A 1 299 ? -5.080 -8.547 -0.375 1.00 98.00 299 GLU A C 1
ATOM 2454 O O . GLU A 1 299 ? -4.003 -9.144 -0.481 1.00 98.00 299 GLU A O 1
ATOM 2459 N N . ILE A 1 300 ? -5.952 -8.470 -1.382 1.00 97.94 300 ILE A N 1
ATOM 2460 C CA . ILE A 1 300 ? -5.804 -9.108 -2.703 1.00 97.94 300 ILE A CA 1
ATOM 2461 C C . ILE A 1 300 ? -4.993 -8.206 -3.637 1.00 97.94 300 ILE A C 1
ATOM 2463 O O . ILE A 1 300 ? -4.133 -8.671 -4.390 1.00 97.94 300 ILE A O 1
ATOM 2467 N N . TYR A 1 301 ? -5.237 -6.902 -3.552 1.00 98.56 301 TYR A N 1
ATOM 2468 C CA . TYR A 1 301 ? -4.622 -5.887 -4.392 1.00 98.56 301 TYR A CA 1
ATOM 2469 C C . TYR A 1 301 ? -3.757 -4.947 -3.563 1.00 98.56 301 TYR A C 1
ATOM 2471 O O . TYR A 1 301 ? -4.071 -4.648 -2.413 1.00 98.56 301 TYR A O 1
ATOM 2479 N N . SER A 1 302 ? -2.682 -4.448 -4.163 1.00 98.56 302 SER A N 1
ATOM 2480 C CA . SER A 1 302 ? -1.908 -3.334 -3.623 1.00 98.56 302 SER A CA 1
ATOM 2481 C C . SER A 1 302 ? -1.812 -2.208 -4.640 1.00 98.56 302 SER A C 1
ATOM 2483 O O . SER A 1 302 ? -1.691 -2.459 -5.840 1.00 98.56 302 SER A O 1
ATOM 2485 N N . LEU A 1 303 ? -1.849 -0.974 -4.148 1.00 98.62 303 LEU A N 1
ATOM 2486 C CA . LEU A 1 303 ? -1.612 0.232 -4.928 1.00 98.62 303 LEU A CA 1
ATOM 2487 C C . LEU A 1 303 ? -0.527 1.055 -4.236 1.00 98.62 303 LEU A C 1
ATOM 2489 O O . LEU A 1 303 ? -0.753 1.601 -3.161 1.00 98.62 303 LEU A O 1
ATOM 2493 N N . SER A 1 304 ? 0.649 1.146 -4.847 1.00 97.94 304 SER A N 1
ATOM 2494 C CA . SER A 1 304 ? 1.676 2.096 -4.418 1.00 97.94 304 SER A CA 1
ATOM 2495 C C . SER A 1 304 ? 1.343 3.477 -4.967 1.00 97.94 304 SER A C 1
ATOM 2497 O O . SER A 1 304 ? 1.089 3.592 -6.167 1.00 97.94 304 SER A O 1
ATOM 2499 N N . VAL A 1 305 ? 1.349 4.496 -4.110 1.00 96.75 305 VAL A N 1
ATOM 2500 C CA . VAL A 1 305 ? 1.172 5.906 -4.487 1.00 96.75 305 VAL A CA 1
ATOM 2501 C C . VAL A 1 305 ? 2.252 6.721 -3.789 1.00 96.75 305 VAL A C 1
ATOM 2503 O O . VAL A 1 305 ? 2.350 6.678 -2.563 1.00 96.75 305 VAL A O 1
ATOM 2506 N N . ASP A 1 306 ? 3.063 7.447 -4.553 1.00 92.25 306 ASP A N 1
ATOM 2507 C CA . ASP A 1 306 ? 4.049 8.363 -3.977 1.00 92.25 306 ASP A CA 1
ATOM 2508 C C . ASP A 1 306 ? 3.338 9.567 -3.318 1.00 92.25 306 ASP A C 1
ATOM 2510 O O . ASP A 1 306 ? 2.290 10.035 -3.772 1.00 92.25 306 ASP A O 1
ATOM 2514 N N . SER A 1 307 ? 3.892 10.066 -2.209 1.00 88.44 307 SER A N 1
ATOM 2515 C CA . SER A 1 307 ? 3.231 11.067 -1.353 1.00 88.44 307 SER A CA 1
ATOM 2516 C C . SER A 1 307 ? 3.130 12.477 -1.951 1.00 88.44 307 SER A C 1
ATOM 2518 O O . SER A 1 307 ? 2.517 13.357 -1.353 1.00 88.44 307 SER A O 1
ATOM 2520 N N . ASP A 1 308 ? 3.775 12.712 -3.090 1.00 86.94 308 ASP A N 1
ATOM 2521 C CA . ASP A 1 308 ? 3.831 13.975 -3.837 1.00 86.94 308 ASP A CA 1
ATOM 2522 C C . ASP A 1 308 ? 2.880 14.000 -5.054 1.00 86.94 308 ASP A C 1
ATOM 2524 O O . ASP A 1 308 ? 2.833 14.973 -5.818 1.00 86.94 308 ASP A O 1
ATOM 2528 N N . MET A 1 309 ? 2.059 12.958 -5.207 1.00 92.06 309 MET A N 1
ATOM 2529 C CA . MET A 1 309 ? 0.933 12.954 -6.134 1.00 92.06 309 MET A CA 1
ATOM 2530 C C . MET A 1 309 ? -0.160 13.920 -5.664 1.00 92.06 309 MET A C 1
ATOM 2532 O O . MET A 1 309 ? -0.530 13.948 -4.491 1.00 92.06 309 MET A O 1
ATOM 2536 N N . ILE A 1 310 ? -0.713 14.692 -6.602 1.00 92.56 310 ILE A N 1
ATOM 2537 C CA . ILE A 1 310 ? -1.734 15.718 -6.324 1.00 92.56 310 ILE A CA 1
ATOM 2538 C C . ILE A 1 310 ? -3.080 15.446 -6.993 1.00 92.56 310 ILE A C 1
ATOM 2540 O O . ILE A 1 310 ? -4.094 15.998 -6.577 1.00 92.56 310 ILE A O 1
ATOM 2544 N N . GLU A 1 311 ? -3.115 14.613 -8.033 1.00 95.19 311 GLU A N 1
ATOM 2545 C CA . GLU A 1 311 ? -4.353 14.274 -8.733 1.00 95.19 311 GLU A CA 1
ATOM 2546 C C . GLU A 1 311 ? -4.256 12.885 -9.366 1.00 95.19 311 GLU A C 1
ATOM 2548 O O . GLU A 1 311 ? -3.279 12.555 -10.044 1.00 95.19 311 GLU A O 1
ATOM 2553 N N . LEU A 1 312 ? -5.304 12.087 -9.166 1.00 97.31 312 LEU A N 1
ATOM 2554 C CA . LEU A 1 312 ? -5.478 10.748 -9.715 1.00 97.31 312 LEU A CA 1
ATOM 2555 C C . LEU A 1 312 ? -6.897 10.617 -10.291 1.00 97.31 312 LEU A C 1
ATOM 2557 O O . LEU A 1 312 ? -7.829 11.243 -9.779 1.00 97.31 312 LEU A O 1
ATOM 2561 N N . PRO A 1 313 ? -7.098 9.803 -11.340 1.00 96.56 313 PRO A N 1
ATOM 2562 C CA . PRO A 1 313 ? -8.435 9.470 -11.821 1.00 96.56 313 PRO A CA 1
ATOM 2563 C C . PRO A 1 313 ? -9.252 8.785 -10.722 1.00 96.56 313 PRO A C 1
ATOM 2565 O O . PRO A 1 313 ? -8.758 7.876 -10.059 1.00 96.56 313 PRO A O 1
ATOM 2568 N N . LYS A 1 314 ? -10.513 9.188 -10.538 1.00 96.56 314 LYS A N 1
ATOM 2569 C CA . LYS A 1 314 ? -11.367 8.606 -9.489 1.00 96.56 314 LYS A CA 1
ATOM 2570 C C . LYS A 1 314 ? -11.586 7.107 -9.693 1.00 96.56 314 LYS A C 1
ATOM 2572 O O . LYS A 1 314 ? -11.491 6.338 -8.750 1.00 96.56 314 LYS A O 1
ATOM 2577 N N . ASP A 1 315 ? -11.790 6.684 -10.935 1.00 96.50 315 ASP A N 1
ATOM 2578 C CA . ASP A 1 315 ? -12.020 5.294 -11.338 1.00 96.50 315 ASP A CA 1
ATOM 2579 C C . ASP A 1 315 ? -10.727 4.466 -11.480 1.00 96.50 315 ASP A C 1
ATOM 2581 O O . ASP A 1 315 ? -10.741 3.393 -12.090 1.00 96.50 315 ASP A O 1
ATOM 2585 N N . LEU A 1 316 ? -9.595 4.945 -10.948 1.00 97.69 316 LEU A N 1
ATOM 2586 C CA . LEU A 1 316 ? -8.276 4.336 -11.133 1.00 97.69 316 LEU A CA 1
ATOM 2587 C C . LEU A 1 316 ? -8.210 2.889 -10.627 1.00 97.69 316 LEU A C 1
ATOM 2589 O O . LEU A 1 316 ? -7.758 2.007 -11.356 1.00 97.69 316 LEU A O 1
ATOM 2593 N N . ILE A 1 317 ? -8.676 2.634 -9.401 1.00 97.38 317 ILE A N 1
ATOM 2594 C CA . ILE A 1 317 ? -8.631 1.297 -8.786 1.00 97.38 317 ILE A CA 1
ATOM 2595 C C . ILE A 1 317 ? -9.481 0.316 -9.598 1.00 97.38 317 ILE A C 1
ATOM 2597 O O . ILE A 1 317 ? -9.001 -0.748 -9.990 1.00 97.38 317 ILE A O 1
ATOM 2601 N N . THR A 1 318 ? -10.718 0.702 -9.915 1.00 97.06 318 THR A N 1
ATOM 2602 C CA . THR A 1 318 ? -11.630 -0.094 -10.745 1.00 97.06 318 THR A CA 1
ATOM 2603 C C . THR A 1 318 ? -11.030 -0.360 -12.123 1.00 97.06 318 THR A C 1
ATOM 2605 O O . THR A 1 318 ? -11.053 -1.492 -12.593 1.00 97.06 318 THR A O 1
ATOM 2608 N N . THR A 1 319 ? -10.394 0.641 -12.739 1.00 97.69 319 THR A N 1
ATOM 2609 C CA . THR A 1 319 ? -9.702 0.483 -14.025 1.00 97.69 319 THR A CA 1
ATOM 2610 C C . THR A 1 319 ? -8.572 -0.546 -13.950 1.00 97.69 319 THR A C 1
ATOM 2612 O O . THR A 1 319 ? -8.433 -1.359 -14.865 1.00 97.69 319 THR A O 1
ATOM 2615 N N . PHE A 1 320 ? -7.783 -0.561 -12.872 1.00 98.31 320 PHE A N 1
ATOM 2616 C CA . PHE A 1 320 ? -6.751 -1.580 -12.681 1.00 98.31 320 PHE A CA 1
ATOM 2617 C C . PHE A 1 320 ? -7.341 -2.979 -12.496 1.00 98.31 320 PHE A C 1
ATOM 2619 O O . PHE A 1 320 ? -6.892 -3.914 -13.158 1.00 98.31 320 PHE A O 1
ATOM 2626 N N . ILE A 1 321 ? -8.363 -3.130 -11.654 1.00 97.69 321 ILE A N 1
ATOM 2627 C CA . ILE A 1 321 ? -8.995 -4.429 -11.388 1.00 97.69 321 ILE A CA 1
ATOM 2628 C C . ILE A 1 321 ? -9.648 -4.988 -12.663 1.00 97.69 321 ILE A C 1
ATOM 2630 O O . ILE A 1 321 ? -9.408 -6.140 -13.028 1.00 97.69 321 ILE A O 1
ATOM 2634 N N . GLU A 1 322 ? -10.409 -4.166 -13.389 1.00 97.00 322 GLU A N 1
ATOM 2635 C CA . GLU A 1 322 ? -11.084 -4.550 -14.638 1.00 97.00 322 GLU A CA 1
ATOM 2636 C C . GLU A 1 322 ? -10.112 -4.864 -15.782 1.00 97.00 322 GLU A C 1
ATOM 2638 O O . GLU A 1 322 ? -10.467 -5.600 -16.702 1.00 97.00 322 GLU A O 1
ATOM 2643 N N . SER A 1 323 ? -8.877 -4.350 -15.732 1.00 97.00 323 SER A N 1
ATOM 2644 C CA . SER A 1 323 ? -7.840 -4.681 -16.718 1.00 97.00 323 SER A CA 1
ATOM 2645 C C . SER A 1 323 ? -7.486 -6.176 -16.727 1.00 97.00 323 SER A C 1
ATOM 2647 O O . SER A 1 323 ? -6.960 -6.687 -17.721 1.00 97.00 323 SER A O 1
ATOM 2649 N N . GLY A 1 324 ? -7.736 -6.875 -15.611 1.00 97.25 324 GLY A N 1
ATOM 2650 C CA . GLY A 1 324 ? -7.395 -8.283 -15.412 1.00 97.25 324 GLY A CA 1
ATOM 2651 C C . GLY A 1 324 ? -5.890 -8.570 -15.359 1.00 97.25 324 GLY A C 1
ATOM 2652 O O . GLY A 1 324 ? -5.502 -9.737 -15.338 1.00 97.25 324 GLY A O 1
ATOM 2653 N N . LYS A 1 325 ? -5.039 -7.537 -15.359 1.00 98.00 325 LYS A N 1
ATOM 2654 C CA . LYS A 1 325 ? -3.576 -7.660 -15.338 1.00 98.00 325 LYS A CA 1
ATOM 2655 C C . LYS A 1 325 ? -3.032 -7.675 -13.912 1.00 98.00 325 LYS A C 1
ATOM 2657 O O . LYS A 1 325 ? -3.669 -7.187 -12.982 1.00 98.00 325 LYS A O 1
ATOM 2662 N N . ASP A 1 326 ? -1.844 -8.250 -13.745 1.00 96.50 326 ASP A N 1
ATOM 2663 C CA . ASP A 1 326 ? -1.273 -8.498 -12.416 1.00 96.50 326 ASP A CA 1
ATOM 2664 C C . ASP A 1 326 ? -0.410 -7.339 -11.905 1.00 96.50 326 ASP A C 1
ATOM 2666 O O . ASP A 1 326 ? -0.425 -7.048 -10.711 1.00 96.50 326 ASP A O 1
ATOM 2670 N N . ILE A 1 327 ? 0.316 -6.672 -12.811 1.00 98.62 327 ILE A N 1
ATOM 2671 C CA . ILE A 1 327 ? 1.164 -5.504 -12.539 1.00 98.62 327 ILE A CA 1
ATOM 2672 C C . ILE A 1 327 ? 0.822 -4.420 -13.556 1.00 98.62 327 ILE A C 1
ATOM 2674 O O . ILE A 1 327 ? 0.995 -4.631 -14.761 1.00 98.62 327 ILE A O 1
ATOM 2678 N N . VAL A 1 328 ? 0.341 -3.268 -13.088 1.00 98.69 328 VAL A N 1
ATOM 2679 C CA . VAL A 1 328 ? -0.108 -2.177 -13.961 1.00 98.69 328 VAL A CA 1
ATOM 2680 C C . VAL A 1 328 ? 0.303 -0.820 -13.408 1.00 98.69 328 VAL A C 1
ATOM 2682 O O . VAL A 1 328 ? 0.146 -0.543 -12.224 1.00 98.69 328 VAL A O 1
ATOM 2685 N N . THR A 1 329 ? 0.781 0.059 -14.282 1.00 98.50 329 THR A N 1
ATOM 2686 C CA . THR A 1 329 ? 1.050 1.467 -13.962 1.00 98.5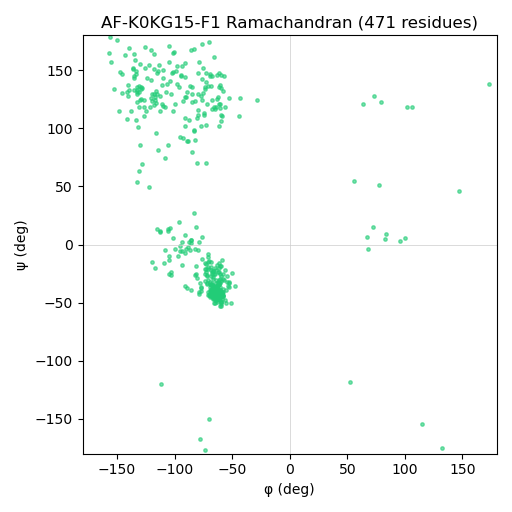0 329 THR A CA 1
ATOM 2687 C C . THR A 1 329 ? 0.331 2.406 -14.936 1.00 98.50 329 THR A C 1
ATOM 2689 O O . THR A 1 329 ? -0.242 1.975 -15.943 1.00 98.50 329 THR A O 1
ATOM 2692 N N . ILE A 1 330 ? 0.330 3.699 -14.626 1.00 97.81 330 ILE A N 1
ATOM 2693 C CA . ILE A 1 330 ? -0.272 4.762 -15.437 1.00 97.81 330 ILE A CA 1
ATOM 2694 C C . ILE A 1 330 ? 0.789 5.781 -15.835 1.00 97.81 330 ILE A C 1
ATOM 2696 O O . ILE A 1 330 ? 1.880 5.815 -15.270 1.00 97.81 330 ILE A O 1
ATOM 2700 N N . ARG A 1 331 ? 0.458 6.659 -16.784 1.00 96.56 331 ARG A N 1
ATOM 2701 C CA . ARG A 1 331 ? 1.329 7.794 -17.084 1.00 96.56 331 ARG A CA 1
ATOM 2702 C C . ARG A 1 331 ? 1.237 8.831 -15.966 1.00 96.56 331 ARG A C 1
ATOM 2704 O O . ARG A 1 331 ? 0.137 9.192 -15.552 1.00 96.56 331 ARG A O 1
ATOM 2711 N N . VAL A 1 332 ? 2.376 9.361 -15.535 1.00 96.62 332 VAL A N 1
ATOM 2712 C CA . VAL A 1 332 ? 2.429 10.483 -14.590 1.00 96.62 332 VAL A CA 1
ATOM 2713 C C . VAL A 1 332 ? 2.933 11.724 -15.314 1.00 96.62 332 VAL A C 1
ATOM 2715 O O . VAL A 1 332 ? 4.036 11.733 -15.858 1.00 96.62 332 VAL A O 1
ATOM 2718 N N . ASP A 1 333 ? 2.109 12.767 -15.345 1.00 95.94 333 ASP A N 1
ATOM 2719 C CA . ASP A 1 333 ? 2.464 14.096 -15.845 1.00 95.94 333 ASP A CA 1
ATOM 2720 C C . ASP A 1 333 ? 2.769 15.025 -14.647 1.00 95.94 333 ASP A C 1
ATOM 2722 O O . ASP A 1 333 ? 2.441 14.723 -13.503 1.00 95.94 333 ASP A O 1
ATOM 2726 N N . MET A 1 334 ? 3.388 16.179 -14.883 1.00 93.19 334 MET A N 1
ATOM 2727 C CA . MET A 1 334 ? 3.717 17.156 -13.840 1.00 93.19 334 MET A CA 1
ATOM 2728 C C . MET A 1 334 ? 2.966 18.465 -14.072 1.00 93.19 334 MET A C 1
ATOM 2730 O O . MET A 1 334 ? 2.971 18.994 -15.191 1.00 93.19 334 MET A O 1
ATOM 2734 N N . LYS A 1 335 ? 2.341 19.002 -13.018 1.00 92.38 335 LYS A N 1
ATOM 2735 C CA . LYS A 1 335 ? 1.655 20.303 -13.025 1.00 92.38 335 LYS A CA 1
ATOM 2736 C C . LYS A 1 335 ? 2.419 21.330 -12.197 1.00 92.38 335 LYS A C 1
ATOM 2738 O O . LYS A 1 335 ? 2.960 20.996 -11.154 1.00 92.38 335 LYS A O 1
ATOM 2743 N N . ASN A 1 336 ? 2.437 22.587 -12.636 1.00 88.56 336 ASN A N 1
ATOM 2744 C CA . ASN A 1 336 ? 2.901 23.690 -11.790 1.00 88.56 336 ASN A CA 1
ATOM 2745 C C . ASN A 1 336 ? 1.843 24.087 -10.745 1.00 88.56 336 ASN A C 1
ATOM 2747 O O . ASN A 1 336 ? 0.696 23.650 -10.821 1.00 88.56 336 ASN A O 1
ATOM 2751 N N . SER A 1 337 ? 2.198 24.981 -9.818 1.00 84.38 337 SER A N 1
ATOM 2752 C CA . SER A 1 337 ? 1.288 25.471 -8.767 1.00 84.38 337 SER A CA 1
ATOM 2753 C C . SER A 1 337 ? 0.043 26.200 -9.300 1.00 84.38 337 SER A C 1
ATOM 2755 O O . SER A 1 337 ? -0.923 26.379 -8.568 1.00 84.38 337 SER A O 1
ATOM 2757 N N . ALA A 1 338 ? 0.033 26.610 -10.576 1.00 86.69 338 ALA A N 1
ATOM 2758 C CA . ALA A 1 338 ? -1.141 27.174 -11.249 1.00 86.69 338 ALA A CA 1
ATOM 2759 C C . ALA A 1 338 ? -2.054 26.099 -11.883 1.00 86.69 338 ALA A C 1
ATOM 2761 O O . ALA A 1 338 ? -3.038 26.439 -12.536 1.00 86.69 338 ALA A O 1
ATOM 2762 N N . GLY A 1 339 ? -1.727 24.811 -11.731 1.00 87.88 339 GLY A N 1
ATOM 2763 C CA . GLY A 1 339 ? -2.496 23.676 -12.248 1.00 87.88 339 GLY A CA 1
ATOM 2764 C C . GLY A 1 339 ? -2.229 23.323 -13.716 1.00 87.88 339 GLY A C 1
ATOM 2765 O O . GLY A 1 339 ? -2.878 22.424 -14.257 1.00 87.88 339 GLY A O 1
ATOM 2766 N N . HIS A 1 340 ? -1.277 23.986 -14.379 1.00 91.44 340 HIS A N 1
ATOM 2767 C CA . HIS A 1 340 ? -0.953 23.729 -15.782 1.00 91.44 340 HIS A CA 1
ATOM 2768 C C . HIS A 1 340 ? 0.064 22.599 -15.925 1.00 91.44 340 HIS A C 1
ATOM 2770 O O . HIS A 1 340 ? 1.075 22.579 -15.225 1.00 91.44 340 HIS A O 1
ATOM 2776 N N . VAL A 1 341 ? -0.165 21.694 -16.880 1.00 92.94 341 VAL A N 1
ATOM 2777 C CA . VAL A 1 341 ? 0.781 20.616 -17.207 1.00 92.94 341 VAL A CA 1
ATOM 2778 C C . VAL A 1 341 ? 2.045 21.212 -17.828 1.00 92.94 341 VAL A C 1
ATOM 2780 O O . VAL A 1 341 ? 1.985 21.796 -18.909 1.00 92.94 341 VAL A O 1
ATOM 2783 N N . VAL A 1 342 ? 3.183 21.039 -17.155 1.00 92.56 342 VAL A N 1
ATOM 2784 C CA . VAL A 1 342 ? 4.498 21.557 -17.573 1.00 92.56 342 VAL A CA 1
ATOM 2785 C C . VAL A 1 342 ? 5.419 20.474 -18.128 1.00 92.56 342 VAL A C 1
ATOM 2787 O O . VAL A 1 342 ? 6.273 20.770 -18.958 1.00 92.56 342 VAL A O 1
ATOM 2790 N N . HIS A 1 343 ? 5.221 19.215 -17.733 1.00 90.62 343 HIS A N 1
ATOM 2791 C CA . HIS A 1 343 ? 5.968 18.075 -18.263 1.00 90.62 343 HIS A CA 1
ATOM 2792 C C . HIS A 1 343 ? 5.026 16.886 -18.437 1.00 90.62 343 HIS A C 1
ATOM 2794 O O . HIS A 1 343 ? 4.316 16.513 -17.508 1.00 90.62 343 HIS A O 1
ATOM 2800 N N . LYS A 1 344 ? 5.008 16.287 -19.628 1.00 92.12 344 LYS A N 1
ATOM 2801 C CA . LYS A 1 344 ? 4.267 15.042 -19.878 1.00 92.12 344 LYS A CA 1
ATOM 2802 C C . LYS A 1 344 ? 5.203 13.865 -19.700 1.00 92.12 344 LYS A C 1
ATOM 2804 O O . LYS A 1 344 ? 6.356 13.994 -20.095 1.00 92.12 344 LYS A O 1
ATOM 2809 N N . ASP A 1 345 ? 4.700 12.747 -19.191 1.00 90.75 345 ASP A N 1
ATOM 2810 C CA . ASP A 1 345 ? 5.499 11.530 -19.012 1.00 90.75 345 ASP A CA 1
ATOM 2811 C C . ASP A 1 345 ? 6.749 11.807 -18.157 1.00 90.75 345 ASP A C 1
ATOM 2813 O O . ASP A 1 345 ? 7.884 11.662 -18.593 1.00 90.75 345 ASP A O 1
ATOM 2817 N N . PHE A 1 346 ? 6.524 12.360 -16.964 1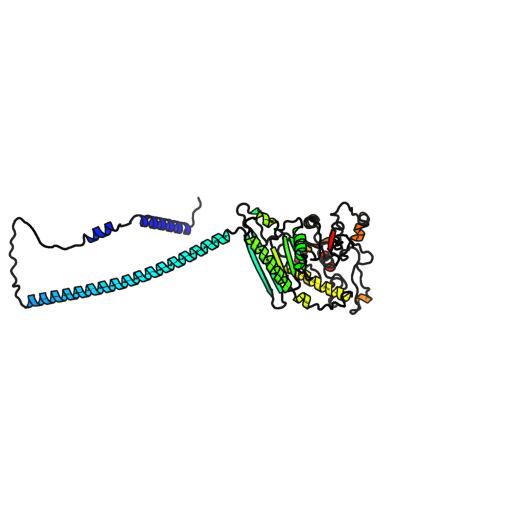.00 89.69 346 PHE A N 1
ATOM 2818 C CA . PHE A 1 346 ? 7.580 12.713 -16.018 1.00 89.69 346 PHE A CA 1
ATOM 2819 C C . PHE A 1 346 ? 8.276 11.469 -15.448 1.00 89.69 346 PHE A C 1
ATOM 2821 O O . PHE A 1 346 ? 9.500 11.453 -15.324 1.00 89.69 346 PHE A O 1
ATOM 2828 N N . ASP A 1 347 ? 7.515 10.412 -15.149 1.00 86.75 347 ASP A N 1
ATOM 2829 C CA . ASP A 1 347 ? 8.069 9.133 -14.696 1.00 86.75 347 ASP A CA 1
ATOM 2830 C C . ASP A 1 347 ? 8.533 8.276 -15.886 1.00 86.75 347 ASP A C 1
ATOM 2832 O O . ASP A 1 347 ? 7.793 7.463 -16.441 1.00 86.75 347 ASP A O 1
ATOM 2836 N N . LEU A 1 348 ? 9.799 8.452 -16.263 1.00 90.94 348 LEU A N 1
ATOM 2837 C CA . LEU A 1 348 ? 10.426 7.758 -17.390 1.00 90.94 348 LEU A CA 1
ATOM 2838 C C . LEU A 1 348 ? 10.851 6.308 -17.086 1.00 90.94 348 LEU A C 1
ATOM 2840 O O . LEU A 1 348 ? 11.419 5.655 -17.966 1.00 90.94 348 LEU A O 1
ATOM 2844 N N . ASN A 1 349 ? 10.581 5.793 -15.878 1.00 92.81 349 ASN A N 1
ATOM 2845 C CA . ASN A 1 349 ? 10.918 4.414 -15.497 1.00 92.81 349 ASN A CA 1
ATOM 2846 C C . ASN A 1 349 ? 9.954 3.380 -16.114 1.00 92.81 349 ASN A C 1
ATOM 2848 O O . ASN A 1 349 ? 10.249 2.183 -16.121 1.00 92.81 349 ASN A O 1
ATOM 2852 N N . SER A 1 350 ? 8.823 3.833 -16.668 1.00 96.06 350 SER A N 1
ATOM 2853 C CA . SER A 1 350 ? 7.859 2.995 -17.389 1.00 96.06 350 SER A CA 1
ATOM 2854 C C . SER A 1 350 ? 8.183 2.942 -18.880 1.00 96.06 350 SER A C 1
ATOM 2856 O O . SER A 1 350 ? 7.993 3.920 -19.605 1.00 96.06 350 SER A O 1
ATOM 2858 N N . TRP A 1 351 ? 8.668 1.797 -19.358 1.00 96.38 351 TRP A N 1
ATOM 2859 C CA . TRP A 1 351 ? 9.072 1.646 -20.755 1.00 96.38 351 TRP A CA 1
ATOM 2860 C C . TRP A 1 351 ? 9.009 0.186 -21.234 1.00 96.38 351 TRP A C 1
ATOM 2862 O O . TRP A 1 351 ? 9.064 -0.767 -20.451 1.00 96.38 351 TRP A O 1
ATOM 2872 N N . ALA A 1 352 ? 8.891 0.008 -22.549 1.00 96.88 352 ALA A N 1
ATOM 2873 C CA . ALA A 1 352 ? 9.069 -1.267 -23.247 1.00 96.88 352 ALA A CA 1
ATOM 2874 C C . ALA A 1 352 ? 10.234 -1.182 -24.240 1.00 96.88 352 ALA A C 1
ATOM 2876 O O . ALA A 1 352 ? 10.650 -0.085 -24.607 1.00 96.88 352 ALA A O 1
ATOM 2877 N N . GLY A 1 353 ? 10.734 -2.323 -24.704 1.00 94.31 353 GLY A N 1
ATOM 2878 C CA . GLY A 1 353 ? 11.831 -2.410 -25.664 1.00 94.31 353 GLY A CA 1
ATOM 2879 C C . GLY A 1 353 ? 13.076 -3.067 -25.077 1.00 94.31 353 GLY A C 1
ATOM 2880 O O . GLY A 1 353 ? 13.004 -3.898 -24.170 1.00 94.31 353 GLY A O 1
ATOM 2881 N N . ASP A 1 354 ? 14.226 -2.721 -25.641 1.00 91.31 354 ASP A N 1
ATOM 2882 C CA . ASP A 1 354 ? 15.522 -3.236 -25.223 1.00 91.31 354 ASP A CA 1
ATOM 2883 C C . ASP A 1 354 ? 16.124 -2.432 -24.063 1.00 91.31 354 ASP A C 1
ATOM 2885 O O . ASP A 1 354 ? 15.670 -1.342 -23.711 1.00 91.31 354 ASP A O 1
ATOM 2889 N N . ARG A 1 355 ? 17.168 -2.996 -23.454 1.00 91.25 355 ARG A N 1
ATOM 2890 C CA . ARG A 1 355 ? 17.982 -2.344 -22.423 1.00 91.25 355 ARG A CA 1
ATOM 2891 C C . ARG A 1 355 ? 19.387 -2.113 -22.929 1.00 91.25 355 ARG A C 1
ATOM 2893 O O . ARG A 1 355 ? 19.887 -2.877 -23.759 1.00 91.25 355 ARG A O 1
ATOM 2900 N N . LYS A 1 356 ? 20.056 -1.110 -22.365 1.00 92.81 356 LYS A N 1
ATOM 2901 C CA . LYS A 1 356 ? 21.509 -1.026 -22.480 1.00 92.81 356 LYS A CA 1
ATOM 2902 C C . LYS A 1 356 ? 22.115 -2.276 -21.835 1.00 92.81 356 LYS A C 1
ATOM 2904 O O . LYS A 1 356 ? 21.678 -2.715 -20.776 1.00 92.81 356 LYS A O 1
ATOM 2909 N N . THR A 1 357 ? 23.119 -2.847 -22.484 1.00 91.50 357 THR A N 1
ATOM 2910 C CA . THR A 1 357 ? 23.876 -3.993 -21.966 1.00 91.50 357 THR A CA 1
ATOM 2911 C C . THR A 1 357 ? 25.359 -3.646 -22.056 1.00 91.50 357 THR A C 1
ATOM 2913 O O . THR A 1 357 ? 25.757 -3.089 -23.086 1.00 91.50 357 THR A O 1
ATOM 2916 N N . PRO A 1 358 ? 26.170 -3.916 -21.018 1.00 90.94 358 PRO A N 1
ATOM 2917 C CA . PRO A 1 358 ? 27.612 -3.726 -21.110 1.00 90.94 358 PRO A CA 1
ATOM 2918 C C . PRO A 1 358 ? 28.201 -4.635 -22.196 1.00 90.94 358 PRO A C 1
ATOM 2920 O O . PRO A 1 358 ? 27.708 -5.742 -22.429 1.00 90.94 358 PRO A O 1
ATOM 2923 N N . THR A 1 359 ? 29.266 -4.187 -22.863 1.00 92.12 359 THR A N 1
ATOM 2924 C CA . THR A 1 359 ? 30.066 -5.090 -23.707 1.00 92.12 359 THR A CA 1
ATOM 2925 C C . THR A 1 359 ? 30.762 -6.147 -22.838 1.00 92.12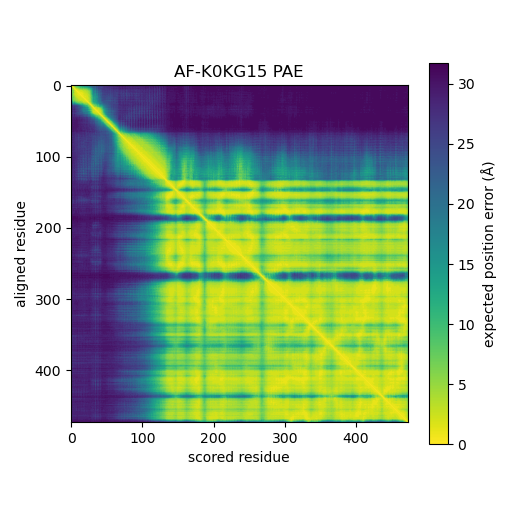 359 THR A C 1
ATOM 2927 O O . THR A 1 359 ? 30.910 -5.933 -21.634 1.00 92.12 359 THR A O 1
ATOM 2930 N N . PRO A 1 360 ? 31.226 -7.279 -23.399 1.00 89.81 360 PRO A N 1
ATOM 2931 C CA . PRO A 1 360 ? 31.973 -8.277 -22.629 1.00 89.81 360 PRO A CA 1
ATOM 2932 C C . PRO A 1 360 ? 33.178 -7.696 -21.876 1.00 89.81 360 PRO A C 1
ATOM 2934 O O . PRO A 1 360 ? 33.448 -8.099 -20.751 1.00 89.81 360 PRO A O 1
ATOM 2937 N N . GLU A 1 361 ? 33.867 -6.715 -22.460 1.00 89.69 361 GLU A N 1
ATOM 2938 C CA . GLU A 1 361 ? 34.996 -6.021 -21.833 1.00 89.69 361 GLU A CA 1
ATOM 2939 C C . GLU A 1 361 ? 34.539 -5.146 -20.662 1.00 89.69 361 GLU A C 1
ATOM 2941 O O . GLU A 1 361 ? 35.180 -5.134 -19.616 1.00 89.69 361 GLU A O 1
ATOM 2946 N N . GLN A 1 362 ? 33.411 -4.447 -20.822 1.00 89.25 362 GLN A N 1
ATOM 2947 C CA . GLN A 1 362 ? 32.807 -3.644 -19.759 1.00 89.25 362 GLN A CA 1
ATOM 2948 C C . GLN A 1 362 ? 32.266 -4.513 -18.617 1.00 89.25 362 GLN A C 1
ATOM 2950 O O . GLN A 1 362 ? 32.381 -4.138 -17.457 1.00 89.25 362 GLN A O 1
ATOM 2955 N N . ASP A 1 363 ? 31.679 -5.671 -18.934 1.00 85.44 363 ASP A N 1
ATOM 2956 C CA . ASP A 1 363 ? 31.146 -6.613 -17.943 1.00 85.44 363 ASP A CA 1
ATOM 2957 C C . ASP A 1 363 ? 32.257 -7.334 -17.163 1.00 85.44 363 ASP A C 1
ATOM 2959 O O . ASP A 1 363 ? 32.035 -7.757 -16.027 1.00 85.44 363 ASP A O 1
ATOM 2963 N N . ALA A 1 364 ? 33.440 -7.475 -17.773 1.00 84.69 364 ALA A N 1
ATOM 2964 C CA . ALA A 1 364 ? 34.613 -8.107 -17.179 1.00 84.69 364 ALA A CA 1
ATOM 2965 C C . ALA A 1 364 ? 35.418 -7.181 -16.252 1.00 84.69 364 ALA A C 1
ATOM 2967 O O . ALA A 1 364 ? 36.204 -7.688 -15.452 1.00 84.69 364 ALA A O 1
ATOM 2968 N N . ASP A 1 365 ? 35.252 -5.857 -16.342 1.00 84.50 365 ASP A N 1
ATOM 2969 C CA . ASP A 1 365 ? 35.921 -4.906 -15.450 1.00 84.50 365 ASP A CA 1
ATOM 2970 C C . ASP A 1 365 ? 35.084 -4.669 -14.176 1.00 84.50 365 ASP A C 1
ATOM 2972 O O . ASP A 1 365 ? 34.071 -3.966 -14.226 1.00 84.50 365 ASP A O 1
ATOM 2976 N N . PRO A 1 366 ? 35.496 -5.197 -13.007 1.00 76.75 366 PRO A N 1
ATOM 2977 C CA . PRO A 1 366 ? 34.739 -5.045 -11.766 1.00 76.75 366 PRO A CA 1
ATOM 2978 C C . PRO A 1 366 ? 34.714 -3.602 -11.237 1.00 76.75 366 PRO A C 1
ATOM 2980 O O . PRO A 1 366 ? 33.904 -3.293 -10.364 1.00 76.75 366 PRO A O 1
ATOM 2983 N N . ASN A 1 367 ? 35.590 -2.719 -11.731 1.00 79.69 367 ASN A N 1
ATOM 2984 C CA . ASN A 1 367 ? 35.674 -1.325 -11.293 1.00 79.69 367 ASN A CA 1
ATOM 2985 C C . ASN A 1 367 ? 34.911 -0.365 -12.213 1.00 79.69 367 ASN A C 1
ATOM 2987 O O . ASN A 1 367 ? 34.760 0.813 -11.875 1.00 79.69 367 ASN A O 1
ATOM 2991 N N . LEU A 1 368 ? 34.440 -0.836 -13.370 1.00 82.19 368 LEU A N 1
ATOM 2992 C CA . LEU A 1 368 ? 33.708 -0.004 -14.308 1.00 82.19 368 LEU A CA 1
ATOM 2993 C C . LEU A 1 368 ? 32.277 0.228 -13.813 1.00 82.19 368 LEU A C 1
ATOM 2995 O O . LEU A 1 368 ? 31.491 -0.701 -13.624 1.00 82.19 368 LEU A O 1
ATOM 2999 N N . PHE A 1 369 ? 31.898 1.498 -13.683 1.00 82.56 369 PHE A N 1
ATOM 3000 C CA . PHE A 1 369 ? 30.497 1.856 -13.520 1.00 82.56 369 PHE A CA 1
ATOM 3001 C C . PHE A 1 369 ? 29.787 1.833 -14.879 1.00 82.56 369 PHE A C 1
ATOM 3003 O O . PHE A 1 369 ? 30.078 2.634 -15.768 1.00 82.56 369 PHE A O 1
ATOM 3010 N N . PHE A 1 370 ? 28.829 0.921 -15.025 1.00 85.19 370 PHE A N 1
ATOM 3011 C CA . PHE A 1 370 ? 27.903 0.898 -16.149 1.00 85.19 370 PHE A CA 1
ATOM 3012 C C . PHE A 1 370 ? 26.633 1.674 -15.789 1.00 85.19 370 PHE A C 1
ATOM 3014 O O . PHE A 1 370 ? 25.975 1.356 -14.797 1.00 85.19 370 PHE A O 1
ATOM 3021 N N . GLU A 1 371 ? 26.282 2.680 -16.592 1.00 86.00 371 GLU A N 1
ATOM 3022 C CA . GLU A 1 371 ? 25.045 3.439 -16.409 1.00 86.00 371 GLU A CA 1
ATOM 3023 C C . GLU A 1 371 ? 23.847 2.657 -16.987 1.00 86.00 371 GLU A C 1
ATOM 3025 O O . GLU A 1 371 ? 23.750 2.510 -18.215 1.00 86.00 371 GLU A O 1
ATOM 3030 N N . PRO A 1 372 ? 22.929 2.161 -16.135 1.00 87.75 372 PRO A N 1
ATOM 3031 C CA . PRO A 1 372 ? 21.794 1.356 -16.571 1.00 87.75 372 PRO A CA 1
ATOM 3032 C C . PRO A 1 372 ? 20.756 2.164 -17.351 1.00 87.75 372 PRO A C 1
ATOM 3034 O O . PRO A 1 372 ? 20.809 3.395 -17.446 1.00 87.75 372 PRO A O 1
ATOM 3037 N N . GLY A 1 373 ? 19.763 1.453 -17.880 1.00 88.75 373 GLY A N 1
ATOM 3038 C CA . GLY A 1 373 ? 18.537 2.058 -18.369 1.00 88.75 373 GLY A CA 1
ATOM 3039 C C . GLY A 1 373 ? 18.120 1.573 -19.752 1.00 88.75 373 GLY A C 1
ATOM 3040 O O . GLY A 1 373 ? 18.740 0.686 -20.356 1.00 88.75 373 GLY A O 1
ATOM 3041 N N . PRO A 1 374 ? 17.050 2.176 -20.285 1.00 92.00 374 PRO A N 1
ATOM 3042 C CA . PRO A 1 374 ? 16.437 1.706 -21.509 1.00 92.00 374 PRO A CA 1
ATOM 3043 C C . PRO A 1 374 ? 17.356 1.904 -22.720 1.00 92.00 374 PRO A C 1
ATOM 3045 O O . PRO A 1 374 ? 18.108 2.881 -22.820 1.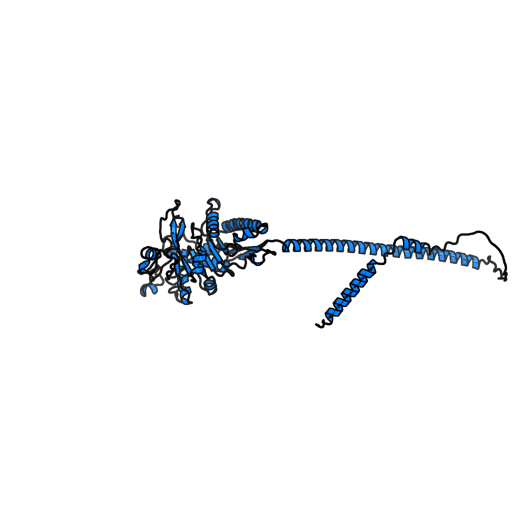00 92.00 374 PRO A O 1
ATOM 3048 N N . GLY A 1 375 ? 17.279 0.954 -23.648 1.00 92.88 375 GLY A N 1
ATOM 3049 C CA . GLY A 1 375 ? 18.049 0.923 -24.881 1.00 92.88 375 GLY A CA 1
ATOM 3050 C C . GLY A 1 375 ? 17.575 1.940 -25.927 1.00 92.88 375 GLY A C 1
ATOM 3051 O O . GLY A 1 375 ? 16.681 2.763 -25.681 1.00 92.88 375 GLY A O 1
ATOM 3052 N N . PRO A 1 376 ? 18.194 1.928 -27.120 1.00 91.94 376 PRO A N 1
ATOM 3053 C CA . PRO A 1 376 ? 17.840 2.845 -28.199 1.00 91.94 376 PRO A CA 1
ATOM 3054 C C . PRO A 1 376 ? 16.422 2.616 -28.744 1.00 91.94 376 PRO A C 1
ATOM 3056 O O . PRO A 1 376 ? 15.821 3.568 -29.235 1.00 91.94 376 PRO A O 1
ATOM 3059 N N . ASN A 1 377 ? 15.864 1.404 -28.622 1.00 93.56 377 ASN A N 1
ATOM 3060 C CA . ASN A 1 377 ? 14.537 1.055 -29.141 1.00 93.56 377 ASN A CA 1
ATOM 3061 C C . ASN A 1 377 ? 13.431 1.168 -28.084 1.00 93.56 377 ASN A C 1
ATOM 3063 O O . ASN A 1 377 ? 12.359 0.577 -28.238 1.00 93.56 377 ASN A O 1
ATOM 3067 N N . LYS A 1 378 ? 13.686 1.912 -27.005 1.00 95.00 378 LYS A N 1
ATOM 3068 C CA . LYS A 1 378 ? 12.713 2.120 -25.936 1.00 95.00 378 LYS A CA 1
ATOM 3069 C C . LYS A 1 378 ? 11.430 2.779 -26.433 1.00 95.00 378 LYS A C 1
ATOM 3071 O O . LYS A 1 378 ? 11.452 3.643 -27.309 1.00 95.00 378 LYS A O 1
ATOM 3076 N N . ILE A 1 379 ? 10.324 2.392 -25.819 1.00 96.56 379 ILE A N 1
ATOM 3077 C CA . ILE A 1 379 ? 8.989 2.929 -26.050 1.00 96.56 379 ILE A CA 1
ATOM 3078 C C . ILE A 1 379 ? 8.456 3.388 -24.699 1.00 96.56 379 ILE A C 1
ATOM 3080 O O . ILE A 1 379 ? 8.240 2.565 -23.809 1.00 96.56 379 ILE A O 1
ATOM 3084 N N . GLN A 1 380 ? 8.247 4.692 -24.552 1.00 95.88 380 GLN A N 1
ATOM 3085 C CA . GLN A 1 380 ? 7.678 5.303 -23.349 1.00 95.88 380 GLN A CA 1
ATOM 3086 C C . GLN A 1 380 ? 6.219 5.710 -23.580 1.00 95.88 380 GLN A C 1
ATOM 3088 O O . GLN A 1 380 ? 5.712 5.692 -24.710 1.00 95.88 380 GLN A O 1
ATOM 3093 N N . PHE A 1 381 ? 5.507 6.103 -22.520 1.00 96.12 381 PHE A N 1
ATOM 3094 C CA . PHE A 1 381 ? 4.108 6.507 -22.662 1.00 96.12 381 PHE A CA 1
ATOM 3095 C C . PHE A 1 381 ? 3.940 7.716 -23.578 1.00 96.12 381 PHE A C 1
ATOM 3097 O O . PHE A 1 381 ? 2.948 7.795 -24.302 1.00 96.12 381 PHE A O 1
ATOM 3104 N N . SER A 1 382 ? 4.898 8.640 -23.599 1.00 93.69 382 SER A N 1
ATOM 3105 C CA . SER A 1 382 ? 4.897 9.787 -24.504 1.00 93.69 382 SER A CA 1
ATOM 3106 C C . SER A 1 382 ? 4.981 9.384 -25.982 1.00 93.69 382 SER A C 1
ATOM 3108 O O . SER A 1 382 ? 4.307 10.010 -26.807 1.00 93.69 382 SER A O 1
ATOM 3110 N N . ASP A 1 383 ? 5.717 8.324 -26.331 1.00 94.56 383 ASP A N 1
ATOM 3111 C CA . ASP A 1 383 ? 5.775 7.786 -27.698 1.00 94.56 383 ASP A CA 1
ATOM 3112 C C . ASP A 1 383 ? 4.427 7.196 -28.115 1.00 94.56 383 ASP A C 1
ATOM 3114 O O . ASP A 1 383 ? 3.892 7.520 -29.183 1.00 94.56 383 ASP A O 1
ATOM 3118 N N . ILE A 1 384 ? 3.839 6.390 -27.227 1.00 95.06 384 ILE A N 1
ATOM 3119 C CA . ILE A 1 384 ? 2.524 5.771 -27.424 1.00 95.06 384 ILE A CA 1
ATOM 3120 C C . ILE A 1 384 ? 1.441 6.844 -27.535 1.00 95.06 384 ILE A C 1
ATOM 3122 O O . ILE A 1 384 ? 0.570 6.785 -28.399 1.00 95.06 384 ILE A O 1
ATOM 3126 N N . HIS A 1 385 ? 1.507 7.869 -26.690 1.00 91.25 385 HIS A N 1
ATOM 3127 C CA . HIS A 1 385 ? 0.533 8.948 -26.667 1.00 91.25 385 HIS A CA 1
ATOM 3128 C C . HIS A 1 385 ? 0.564 9.808 -27.935 1.00 91.25 385 HIS A C 1
ATOM 3130 O O . HIS A 1 385 ? -0.490 10.283 -28.377 1.00 91.25 385 HIS A O 1
ATOM 3136 N N . LYS A 1 386 ? 1.756 10.021 -28.511 1.00 93.19 386 LYS A N 1
ATOM 3137 C CA . LYS A 1 386 ? 1.944 10.747 -29.775 1.00 93.19 386 LYS A CA 1
ATOM 3138 C C . LYS A 1 386 ? 1.430 9.940 -30.967 1.00 93.19 386 LYS A C 1
ATOM 3140 O O . LYS A 1 386 ? 0.751 10.508 -31.815 1.00 93.19 386 LYS A O 1
ATOM 3145 N N . ASN A 1 387 ? 1.718 8.638 -31.016 1.00 94.12 387 ASN A N 1
ATOM 3146 C CA . ASN A 1 387 ? 1.420 7.786 -32.172 1.00 94.12 387 ASN A CA 1
ATOM 3147 C C . ASN A 1 387 ? 0.708 6.479 -31.772 1.00 94.12 387 ASN A C 1
ATOM 3149 O O . ASN A 1 387 ? 1.243 5.397 -32.007 1.00 94.12 387 ASN A O 1
ATOM 3153 N N . PRO A 1 388 ? -0.506 6.533 -31.201 1.00 94.56 388 PRO A N 1
ATOM 3154 C CA . PRO A 1 388 ? -1.153 5.355 -30.619 1.00 94.56 388 PRO A CA 1
ATOM 3155 C C . PRO A 1 388 ? -1.446 4.256 -31.650 1.00 94.56 388 PRO A C 1
ATOM 3157 O O . PRO A 1 388 ? -1.257 3.076 -31.365 1.00 94.56 388 PRO A O 1
ATOM 3160 N N . SER A 1 389 ? -1.804 4.636 -32.881 1.00 94.88 389 SER A N 1
ATOM 3161 C CA . SER A 1 389 ? -2.064 3.698 -33.979 1.00 94.88 389 SER A CA 1
ATOM 3162 C C . SER A 1 389 ? -0.831 2.888 -34.392 1.00 94.88 389 SER A C 1
ATOM 3164 O O . SER A 1 389 ? -0.987 1.734 -34.782 1.00 94.88 389 SER A O 1
ATOM 3166 N N . LYS A 1 390 ? 0.388 3.439 -34.248 1.00 96.12 390 LYS A N 1
ATOM 3167 C CA . LYS A 1 390 ? 1.652 2.717 -34.499 1.00 96.12 390 LYS A CA 1
ATOM 3168 C C . LYS A 1 390 ? 1.796 1.497 -33.584 1.00 96.12 390 LYS A C 1
ATOM 3170 O O . LYS A 1 390 ? 2.408 0.511 -33.974 1.00 96.12 390 LYS A O 1
ATOM 3175 N N . TYR A 1 391 ? 1.214 1.571 -32.391 1.00 94.88 391 TYR A N 1
ATOM 3176 C CA . TYR A 1 391 ? 1.258 0.529 -31.368 1.00 94.88 391 TYR A CA 1
ATOM 3177 C C . TYR A 1 391 ? -0.057 -0.261 -31.277 1.00 94.88 391 TYR A C 1
ATOM 3179 O O . TYR A 1 391 ? -0.281 -0.970 -30.303 1.00 94.88 391 TYR A O 1
ATOM 3187 N N . GLY A 1 392 ? -0.944 -0.128 -32.273 1.00 94.00 392 GLY A N 1
ATOM 3188 C CA . GLY A 1 392 ? -2.231 -0.829 -32.301 1.00 94.00 392 GLY A CA 1
ATOM 3189 C C . GLY A 1 392 ? -3.267 -0.303 -31.302 1.00 94.00 392 GLY A C 1
ATOM 3190 O O . GLY A 1 392 ? -4.268 -0.972 -31.062 1.00 94.00 392 GLY A O 1
ATOM 3191 N N . LEU A 1 393 ? -3.058 0.886 -30.728 1.00 94.56 393 LEU A N 1
ATOM 3192 C CA . LEU A 1 393 ? -3.931 1.469 -29.710 1.00 94.56 393 LEU A CA 1
ATOM 3193 C C . LEU A 1 393 ? -4.801 2.596 -30.272 1.00 94.56 393 LEU A C 1
ATOM 3195 O O . LEU A 1 393 ? -4.461 3.263 -31.254 1.00 94.56 393 LEU A O 1
ATOM 3199 N N . LYS A 1 394 ? -5.926 2.857 -29.601 1.00 90.50 394 LYS A N 1
ATOM 3200 C CA . LYS A 1 394 ? -6.840 3.955 -29.934 1.00 90.50 394 LYS A CA 1
ATOM 3201 C C . LYS A 1 394 ? -6.946 4.904 -28.754 1.00 90.50 394 LYS A C 1
ATOM 3203 O O . LYS A 1 394 ? -7.379 4.518 -27.681 1.00 90.50 394 LYS A O 1
ATOM 3208 N N . ARG A 1 395 ? -6.642 6.184 -28.975 1.00 86.81 395 ARG A N 1
ATOM 3209 C CA . ARG A 1 395 ? -6.697 7.221 -27.928 1.00 86.81 395 ARG A CA 1
ATOM 3210 C C . ARG A 1 395 ? -8.087 7.397 -27.300 1.00 86.81 395 ARG A C 1
ATOM 3212 O O . ARG A 1 395 ? -8.187 7.846 -26.165 1.00 86.81 395 ARG A O 1
ATOM 3219 N N . SER A 1 396 ? -9.145 7.080 -28.046 1.00 90.50 396 SER A N 1
ATOM 3220 C CA . SER A 1 396 ? -10.526 7.093 -27.550 1.00 90.50 396 SER A CA 1
ATOM 3221 C C . SER A 1 396 ? -10.790 6.006 -26.508 1.00 90.50 396 SER A C 1
ATOM 3223 O O . SER A 1 396 ? -11.685 6.162 -25.685 1.00 90.50 396 SER A O 1
ATOM 3225 N N . ASP A 1 397 ? -10.023 4.917 -26.543 1.00 92.25 397 ASP A N 1
ATOM 3226 C CA . ASP A 1 397 ? -10.079 3.851 -25.556 1.00 92.25 397 ASP A CA 1
ATOM 3227 C C . ASP A 1 397 ? -9.042 4.119 -24.462 1.00 92.25 397 ASP A C 1
ATOM 3229 O O . ASP A 1 397 ? -7.873 3.732 -24.561 1.00 92.25 397 ASP A O 1
ATOM 3233 N N . LYS A 1 398 ? -9.482 4.811 -23.407 1.00 88.88 398 LYS A N 1
ATOM 3234 C CA . LYS A 1 398 ? -8.622 5.172 -22.274 1.00 88.88 398 LYS A CA 1
ATOM 3235 C C . LYS A 1 398 ? -8.062 3.956 -21.533 1.00 88.88 398 LYS A C 1
ATOM 3237 O O . LYS A 1 398 ? -7.016 4.088 -20.906 1.00 88.88 398 LYS A O 1
ATOM 3242 N N . LYS A 1 399 ? -8.730 2.800 -21.620 1.00 91.19 399 LYS A N 1
ATOM 3243 C CA . LYS A 1 399 ? -8.343 1.555 -20.943 1.00 91.19 399 LYS A CA 1
ATOM 3244 C C . LYS A 1 399 ? -7.425 0.678 -21.807 1.00 91.19 399 LYS A C 1
ATOM 3246 O O . LYS A 1 399 ? -7.119 -0.447 -21.424 1.00 91.19 399 LYS A O 1
ATOM 3251 N N . SER A 1 400 ? -6.953 1.197 -22.947 1.00 94.25 400 SER A N 1
ATOM 3252 C CA . SER A 1 400 ? -5.928 0.549 -23.771 1.00 94.25 400 SER A CA 1
ATOM 3253 C C . SER A 1 400 ? -4.696 0.205 -22.932 1.00 94.25 400 SER A C 1
ATOM 3255 O O . SER A 1 400 ? -4.110 1.090 -22.310 1.00 94.25 400 SER A O 1
ATOM 3257 N N . LEU A 1 401 ? -4.278 -1.057 -22.972 1.00 96.38 401 LEU A N 1
ATOM 3258 C CA . LEU A 1 401 ? -3.093 -1.555 -22.278 1.00 96.38 401 LEU A CA 1
ATOM 3259 C C . LEU A 1 401 ? -1.927 -1.723 -23.246 1.00 96.38 401 LEU A C 1
ATOM 3261 O O . LEU A 1 401 ? -2.110 -2.107 -24.401 1.00 96.38 401 LEU A O 1
ATOM 3265 N N . PHE A 1 402 ? -0.721 -1.503 -22.741 1.00 97.50 402 PHE A N 1
ATOM 3266 C CA . PHE A 1 402 ? 0.517 -1.787 -23.451 1.00 97.50 402 PHE A CA 1
ATOM 3267 C C . PHE A 1 402 ? 1.448 -2.588 -22.544 1.00 97.50 402 PHE A C 1
ATOM 3269 O O . PHE A 1 402 ? 1.605 -2.240 -21.375 1.00 97.50 402 PHE A O 1
ATOM 3276 N N . GLU A 1 403 ? 2.019 -3.682 -23.047 1.00 97.75 403 GLU A N 1
ATOM 3277 C CA . GLU A 1 403 ? 2.964 -4.486 -22.267 1.00 97.75 403 GLU A CA 1
ATOM 3278 C C . GLU A 1 403 ? 4.279 -3.716 -22.092 1.00 97.75 403 GLU A C 1
ATOM 3280 O O . GLU A 1 403 ? 4.785 -3.104 -23.033 1.00 97.75 403 GLU A O 1
ATOM 3285 N N . LEU A 1 404 ? 4.823 -3.738 -20.878 1.00 97.75 404 LEU A N 1
ATOM 3286 C CA . LEU A 1 404 ? 6.036 -3.026 -20.497 1.00 97.75 404 LEU A CA 1
ATOM 3287 C C . LEU A 1 404 ? 7.127 -4.003 -20.058 1.00 97.75 404 LEU A C 1
ATOM 3289 O O . LEU A 1 404 ? 6.860 -5.075 -19.514 1.00 97.75 404 LEU A O 1
ATOM 3293 N N . ASN A 1 405 ? 8.382 -3.606 -20.257 1.00 96.25 405 ASN A N 1
ATOM 3294 C CA . ASN A 1 405 ? 9.539 -4.323 -19.721 1.00 96.25 405 ASN A CA 1
ATOM 3295 C C . ASN A 1 405 ? 9.990 -3.766 -18.368 1.00 96.25 405 ASN A C 1
ATOM 3297 O O . ASN A 1 405 ? 10.696 -4.461 -17.640 1.00 96.25 405 ASN A O 1
ATOM 3301 N N . SER A 1 406 ? 9.559 -2.549 -18.045 1.00 96.31 406 SER A N 1
ATOM 3302 C CA . SER A 1 406 ? 9.844 -1.836 -16.810 1.00 96.31 406 SER A CA 1
ATOM 3303 C C . SER A 1 406 ? 8.667 -0.941 -16.426 1.00 96.31 406 SER A C 1
ATOM 3305 O O . SER A 1 406 ? 7.970 -0.425 -17.303 1.00 96.31 406 SER A O 1
ATOM 3307 N N . VAL A 1 407 ? 8.457 -0.742 -15.126 1.00 97.31 407 VAL A N 1
ATOM 3308 C CA . VAL A 1 407 ? 7.401 0.114 -14.568 1.00 97.31 407 VAL A CA 1
ATOM 3309 C C . VAL A 1 407 ? 7.998 1.141 -13.619 1.00 97.31 407 VAL A C 1
ATOM 3311 O O . VAL A 1 407 ? 9.022 0.889 -12.991 1.00 97.31 407 VAL A O 1
ATOM 3314 N N . GLY A 1 408 ? 7.334 2.287 -13.507 1.00 94.75 408 GLY A N 1
ATOM 3315 C CA . GLY A 1 408 ? 7.594 3.284 -12.477 1.00 94.75 408 GLY A CA 1
ATOM 3316 C C . GLY A 1 408 ? 6.900 2.975 -11.152 1.00 94.75 408 GLY A C 1
ATOM 3317 O O . GLY A 1 408 ? 6.052 2.086 -11.055 1.00 94.75 408 GLY A O 1
ATOM 3318 N N . GLY A 1 409 ? 7.300 3.710 -10.113 1.00 92.81 409 GLY A N 1
ATOM 3319 C CA . GLY A 1 409 ? 6.834 3.519 -8.736 1.00 92.81 409 GLY A CA 1
ATOM 3320 C C . GLY A 1 409 ? 5.833 4.560 -8.241 1.00 92.81 409 GLY A C 1
ATOM 3321 O O . GLY A 1 409 ? 5.265 4.348 -7.171 1.00 92.81 409 GLY A O 1
ATOM 3322 N N . ALA A 1 410 ? 5.615 5.642 -9.001 1.00 94.06 410 ALA A N 1
ATOM 3323 C CA . ALA A 1 410 ? 4.788 6.773 -8.577 1.00 94.06 410 ALA A CA 1
ATOM 3324 C C . ALA A 1 410 ? 3.321 6.384 -8.362 1.00 94.06 410 ALA A C 1
ATOM 3326 O O . ALA A 1 410 ? 2.698 6.781 -7.380 1.00 94.06 410 ALA A O 1
ATOM 3327 N N . VAL A 1 411 ? 2.783 5.573 -9.276 1.00 97.69 411 VAL A N 1
ATOM 3328 C CA . VAL A 1 411 ? 1.475 4.925 -9.152 1.00 97.69 411 VAL A CA 1
ATOM 3329 C C . VAL A 1 411 ? 1.593 3.518 -9.721 1.00 97.69 411 VAL A C 1
ATOM 3331 O O . VAL A 1 411 ? 1.719 3.344 -10.936 1.00 97.69 411 VAL A O 1
ATOM 3334 N N . LEU A 1 412 ? 1.569 2.505 -8.860 1.00 98.56 412 LEU A N 1
ATOM 3335 C CA . LEU A 1 412 ? 1.819 1.123 -9.264 1.00 98.56 412 LEU A CA 1
ATOM 3336 C C . LEU A 1 412 ? 0.842 0.162 -8.591 1.00 98.56 412 LEU A C 1
ATOM 3338 O O . LEU A 1 412 ? 0.876 -0.033 -7.377 1.00 98.56 412 LEU A O 1
ATOM 3342 N N . PHE A 1 413 ? -0.002 -0.466 -9.400 1.00 98.81 413 PHE A N 1
ATOM 3343 C CA . PHE A 1 413 ? -0.893 -1.538 -8.988 1.00 98.81 413 PHE A CA 1
ATOM 3344 C C . PHE A 1 413 ? -0.203 -2.893 -9.134 1.00 98.81 413 PHE A C 1
ATOM 3346 O O . PHE A 1 413 ? 0.357 -3.201 -10.189 1.00 98.81 413 PHE A O 1
ATOM 3353 N N . VAL A 1 414 ? -0.274 -3.714 -8.087 1.00 98.75 414 VAL A N 1
ATOM 3354 C CA . VAL A 1 414 ? 0.262 -5.081 -8.069 1.00 98.75 414 VAL A CA 1
ATOM 3355 C C . VAL A 1 414 ? -0.697 -5.987 -7.303 1.00 98.75 414 VAL A C 1
ATOM 3357 O O . VAL A 1 414 ? -1.082 -5.669 -6.173 1.00 98.75 414 VAL A O 1
ATOM 3360 N N . LYS A 1 415 ? -1.059 -7.145 -7.863 1.00 98.62 415 LYS A N 1
ATOM 3361 C CA . LYS A 1 415 ? -1.725 -8.203 -7.084 1.00 98.62 415 LYS A CA 1
ATOM 3362 C C . LYS A 1 415 ? -0.790 -8.686 -5.979 1.00 98.62 415 LYS A C 1
ATOM 3364 O O . LYS A 1 415 ? 0.344 -9.076 -6.247 1.00 98.62 415 LYS A O 1
ATOM 3369 N N . THR A 1 416 ? -1.252 -8.695 -4.730 1.00 98.31 416 THR A N 1
ATOM 3370 C CA . THR A 1 416 ? -0.369 -8.956 -3.578 1.00 98.31 416 THR A CA 1
ATOM 3371 C C . THR A 1 416 ? 0.232 -10.359 -3.585 1.00 98.31 416 THR A C 1
ATOM 3373 O O . THR A 1 416 ? 1.283 -10.577 -2.985 1.00 98.31 416 THR A O 1
ATOM 3376 N N . GLU A 1 417 ? -0.396 -11.309 -4.286 1.00 97.38 417 GLU A N 1
ATOM 3377 C CA . GLU A 1 417 ? 0.128 -12.663 -4.469 1.00 97.38 417 GLU A CA 1
ATOM 3378 C C . GLU A 1 417 ? 1.516 -12.685 -5.119 1.00 97.38 417 GLU A C 1
ATOM 3380 O O . GLU A 1 417 ? 2.308 -13.566 -4.799 1.00 97.38 417 GLU A O 1
ATOM 3385 N N . ILE A 1 418 ? 1.841 -11.697 -5.960 1.00 97.94 418 ILE A N 1
ATOM 3386 C CA . ILE A 1 418 ? 3.153 -11.573 -6.603 1.00 97.94 418 ILE A CA 1
ATOM 3387 C C . ILE A 1 418 ? 4.232 -11.343 -5.543 1.00 97.94 418 ILE A C 1
ATOM 3389 O O . ILE A 1 418 ? 5.234 -12.058 -5.512 1.00 97.94 418 ILE A O 1
ATOM 3393 N N . PHE A 1 419 ? 3.996 -10.407 -4.617 1.00 98.12 419 PHE A N 1
ATOM 3394 C CA . PHE A 1 419 ? 4.905 -10.180 -3.493 1.00 98.12 419 PHE A CA 1
ATOM 3395 C C . PHE A 1 419 ? 4.982 -11.403 -2.568 1.00 98.12 419 PHE A C 1
ATOM 3397 O O . PHE A 1 419 ? 6.060 -11.784 -2.116 1.00 98.12 419 PHE A O 1
ATOM 3404 N N . LYS A 1 420 ? 3.847 -12.076 -2.335 1.00 96.31 420 LYS A N 1
ATOM 3405 C CA . LYS A 1 420 ? 3.770 -13.300 -1.514 1.00 96.31 420 LYS A CA 1
ATOM 3406 C C . LYS A 1 420 ? 4.494 -14.500 -2.151 1.00 96.31 420 LYS A C 1
ATOM 3408 O O . LYS A 1 420 ? 4.901 -15.402 -1.427 1.00 96.31 420 LYS A O 1
ATOM 3413 N N . GLN A 1 421 ? 4.696 -14.498 -3.471 1.00 96.81 421 GLN A N 1
ATOM 3414 C CA . GLN A 1 421 ? 5.476 -15.496 -4.219 1.00 96.81 421 GLN A CA 1
ATOM 3415 C C . GLN A 1 421 ? 6.986 -15.190 -4.254 1.00 96.81 421 GLN A C 1
ATOM 3417 O O . GLN A 1 421 ? 7.744 -15.925 -4.882 1.00 96.81 421 GLN A O 1
ATOM 3422 N N . GLY A 1 422 ? 7.439 -14.138 -3.564 1.00 96.06 422 GLY A N 1
ATOM 3423 C CA . GLY A 1 422 ? 8.859 -13.806 -3.422 1.00 96.06 422 GLY A CA 1
ATOM 3424 C C . GLY A 1 422 ? 9.379 -12.778 -4.425 1.00 96.06 422 GLY A C 1
ATOM 3425 O O . GLY A 1 422 ? 10.564 -12.454 -4.397 1.00 96.06 422 GLY A O 1
ATOM 3426 N N . ILE A 1 423 ? 8.516 -12.229 -5.284 1.00 97.75 423 ILE A N 1
ATOM 3427 C CA . ILE A 1 423 ? 8.872 -11.069 -6.104 1.00 97.75 423 ILE A CA 1
ATOM 3428 C C . ILE A 1 423 ? 8.936 -9.837 -5.200 1.00 97.75 423 ILE A C 1
ATOM 3430 O O . ILE A 1 423 ? 8.115 -9.665 -4.309 1.00 97.75 423 ILE A O 1
ATOM 3434 N N . MET A 1 424 ? 9.915 -8.966 -5.412 1.00 97.19 424 MET A N 1
ATOM 3435 C CA . MET A 1 424 ? 10.132 -7.774 -4.587 1.00 97.19 424 MET A CA 1
ATOM 3436 C C . MET A 1 424 ? 10.758 -6.655 -5.413 1.00 97.19 424 MET A C 1
ATOM 3438 O O . MET A 1 424 ? 11.113 -6.870 -6.568 1.00 97.19 424 MET A O 1
ATOM 3442 N N . PHE A 1 425 ? 10.942 -5.471 -4.836 1.00 97.88 425 PHE A N 1
ATOM 3443 C CA . PHE A 1 425 ? 11.747 -4.414 -5.448 1.00 97.88 425 PHE A CA 1
ATOM 3444 C C . PHE A 1 425 ? 13.233 -4.702 -5.170 1.00 97.88 425 PHE A C 1
ATOM 3446 O O . PHE A 1 425 ? 13.645 -4.583 -4.016 1.00 97.88 425 PHE A O 1
ATOM 3453 N N . PRO A 1 426 ? 14.082 -5.099 -6.138 1.00 96.75 426 PRO A N 1
ATOM 3454 C CA . PRO A 1 426 ? 15.458 -5.489 -5.829 1.00 96.75 426 PRO A CA 1
ATOM 3455 C C . PRO A 1 426 ? 16.268 -4.318 -5.258 1.00 96.75 426 PRO A C 1
ATOM 3457 O O . PRO A 1 426 ? 16.364 -3.279 -5.909 1.00 96.75 426 PRO A O 1
ATOM 3460 N N . PRO A 1 427 ? 16.901 -4.443 -4.077 1.00 94.31 427 PRO A N 1
ATOM 3461 C CA . PRO A 1 427 ? 17.828 -3.444 -3.546 1.00 94.31 427 PRO A CA 1
ATOM 3462 C C . PRO A 1 427 ? 19.243 -3.616 -4.129 1.00 94.31 427 PRO A C 1
ATOM 3464 O O . PRO A 1 427 ? 20.243 -3.309 -3.483 1.00 94.31 427 PRO A O 1
ATOM 3467 N N . TYR A 1 428 ? 19.326 -4.166 -5.332 1.00 92.12 428 TYR A N 1
ATOM 3468 C CA . TYR A 1 428 ? 20.527 -4.444 -6.105 1.00 92.12 428 TYR A CA 1
ATOM 3469 C C . TYR A 1 428 ? 20.116 -4.514 -7.581 1.00 92.12 428 TYR A C 1
ATOM 3471 O O . TYR A 1 428 ? 18.930 -4.616 -7.896 1.00 92.12 428 TYR A O 1
ATOM 3479 N N . TYR A 1 429 ? 21.073 -4.444 -8.491 1.00 93.00 429 TYR A N 1
ATOM 3480 C CA . TYR A 1 429 ? 20.869 -4.724 -9.902 1.00 93.00 429 TYR A CA 1
ATOM 3481 C C . TYR A 1 429 ? 20.697 -6.228 -10.108 1.00 93.00 429 TYR A C 1
ATOM 3483 O O . TYR A 1 429 ? 21.671 -6.981 -10.080 1.00 93.00 429 TYR A O 1
ATOM 3491 N N . ALA A 1 430 ? 19.450 -6.661 -10.299 1.00 92.75 430 ALA A N 1
ATOM 3492 C CA . ALA A 1 430 ? 19.100 -8.069 -10.482 1.00 92.75 430 ALA A CA 1
ATOM 3493 C C . ALA A 1 430 ? 19.519 -8.640 -11.848 1.00 92.75 430 ALA A C 1
ATOM 3495 O O . ALA A 1 430 ? 19.663 -9.853 -12.012 1.00 92.75 430 ALA A O 1
ATOM 3496 N N . VAL A 1 431 ? 19.692 -7.788 -12.858 1.00 91.69 431 VAL A N 1
ATOM 3497 C CA . VAL A 1 431 ? 20.108 -8.213 -14.196 1.00 91.69 431 VAL A CA 1
ATOM 3498 C C . VAL A 1 431 ? 21.628 -8.307 -14.234 1.00 91.69 431 VAL A C 1
ATOM 3500 O O . VAL A 1 431 ? 22.322 -7.322 -13.989 1.00 91.69 431 VAL A O 1
ATOM 3503 N N . GLY A 1 432 ? 22.144 -9.487 -14.579 1.00 88.75 432 GLY A N 1
ATOM 3504 C CA . GLY A 1 432 ? 23.585 -9.735 -14.681 1.00 88.75 432 GLY A CA 1
ATOM 3505 C C . GLY A 1 432 ? 24.276 -10.067 -13.357 1.00 88.75 432 GLY A C 1
ATOM 3506 O O . GLY A 1 432 ? 25.501 -10.136 -13.329 1.00 88.75 432 GLY A O 1
ATOM 3507 N N . THR A 1 433 ? 23.526 -10.280 -12.271 1.00 88.25 433 THR A N 1
ATOM 3508 C CA . THR A 1 433 ? 24.077 -10.778 -11.002 1.00 88.25 433 THR A CA 1
ATOM 3509 C C . THR A 1 433 ? 24.693 -12.168 -11.197 1.00 88.25 433 THR A C 1
ATOM 3511 O O . THR A 1 433 ? 24.094 -13.032 -11.843 1.00 88.25 433 THR A O 1
ATOM 3514 N N . LYS A 1 434 ? 25.883 -12.396 -10.631 1.00 85.00 434 LYS A N 1
ATOM 3515 C CA . LYS A 1 434 ? 26.615 -13.675 -10.666 1.00 85.00 434 LYS A CA 1
ATOM 3516 C C . LYS A 1 434 ? 27.157 -13.978 -9.264 1.00 85.00 434 LYS A C 1
ATOM 3518 O O . LYS A 1 434 ? 27.219 -13.089 -8.426 1.00 85.00 434 LYS A O 1
ATOM 3523 N N . TRP A 1 435 ? 27.568 -15.215 -8.987 1.00 84.06 435 TRP A N 1
ATOM 3524 C CA . TRP A 1 435 ? 28.113 -15.580 -7.666 1.00 84.06 435 TRP A CA 1
ATOM 3525 C C . TRP A 1 435 ? 29.389 -14.814 -7.294 1.00 84.06 435 TRP A C 1
ATOM 3527 O O . TRP A 1 435 ? 29.609 -14.509 -6.128 1.00 84.06 435 TRP A O 1
ATOM 3537 N N . ASP A 1 436 ? 30.218 -14.514 -8.286 1.00 80.75 436 ASP A N 1
ATOM 3538 C CA . ASP A 1 436 ? 31.467 -13.758 -8.184 1.00 80.75 436 ASP A CA 1
ATOM 3539 C C . ASP A 1 436 ? 31.264 -12.238 -8.286 1.00 80.75 436 ASP A C 1
ATOM 3541 O O . ASP A 1 436 ? 32.213 -11.474 -8.114 1.00 80.75 436 ASP A O 1
ATOM 3545 N N . ARG A 1 437 ? 30.028 -11.789 -8.540 1.00 73.50 437 ARG A N 1
ATOM 3546 C CA . ARG A 1 437 ? 29.678 -10.383 -8.728 1.00 73.50 437 ARG A CA 1
ATOM 3547 C C . ARG A 1 437 ? 28.463 -10.016 -7.881 1.00 73.50 437 ARG A C 1
ATOM 3549 O O . ARG A 1 437 ? 27.324 -10.263 -8.273 1.00 73.50 437 ARG A O 1
ATOM 3556 N N . GLU A 1 438 ? 28.726 -9.357 -6.752 1.00 70.12 438 GLU A N 1
ATOM 3557 C CA . GLU A 1 438 ? 27.716 -8.980 -5.749 1.00 70.12 438 GLU A CA 1
ATOM 3558 C C . GLU A 1 438 ? 26.540 -8.165 -6.311 1.00 70.12 438 GLU A C 1
ATOM 3560 O O . GLU A 1 438 ? 25.442 -8.202 -5.758 1.00 70.12 438 GLU A O 1
ATOM 3565 N N . ASP A 1 439 ? 26.756 -7.422 -7.399 1.00 83.25 439 ASP A N 1
ATOM 3566 C CA . ASP A 1 439 ? 25.753 -6.549 -7.993 1.00 83.25 439 ASP A CA 1
ATOM 3567 C C . ASP A 1 439 ? 25.796 -6.625 -9.520 1.00 83.25 439 ASP A C 1
ATOM 3569 O O . ASP A 1 439 ? 26.871 -6.543 -10.113 1.00 83.25 439 ASP A O 1
ATOM 3573 N N . GLY A 1 440 ? 24.642 -6.772 -10.169 1.00 89.31 440 GLY A N 1
ATOM 3574 C CA . GLY A 1 440 ? 24.546 -6.835 -11.626 1.00 89.31 440 GLY A CA 1
ATOM 3575 C C . GLY A 1 440 ? 24.833 -5.492 -12.308 1.00 89.31 440 GLY A C 1
ATOM 3576 O O . GLY A 1 440 ? 25.609 -4.661 -11.828 1.00 89.31 440 GLY A O 1
ATOM 3577 N N . PHE A 1 441 ? 24.209 -5.265 -13.459 1.00 89.19 441 PHE A N 1
ATOM 3578 C CA . PHE A 1 441 ? 24.351 -4.015 -14.212 1.00 89.19 441 PHE A CA 1
ATOM 3579 C C . PHE A 1 441 ? 23.036 -3.252 -14.410 1.00 89.19 441 PHE A C 1
ATOM 3581 O O . PHE A 1 441 ? 23.098 -2.082 -14.766 1.00 89.19 441 PHE A O 1
ATOM 3588 N N . ASP A 1 442 ? 21.868 -3.870 -14.190 1.00 91.62 442 ASP A N 1
ATOM 3589 C CA . ASP A 1 442 ? 20.561 -3.204 -14.311 1.00 91.62 442 ASP A CA 1
ATOM 3590 C C . ASP A 1 442 ? 19.459 -3.896 -13.472 1.00 91.62 442 ASP A C 1
ATOM 3592 O O . ASP A 1 442 ? 19.693 -4.921 -12.831 1.00 91.62 442 ASP A O 1
ATOM 3596 N N . GLY A 1 443 ? 18.235 -3.364 -13.474 1.00 92.81 443 GLY A N 1
ATOM 3597 C CA . GLY A 1 443 ? 17.060 -3.970 -12.847 1.00 92.81 443 GLY A CA 1
ATOM 3598 C C . GLY A 1 443 ? 17.038 -3.802 -11.332 1.00 92.81 443 GLY A C 1
ATOM 3599 O O . GLY A 1 443 ? 16.871 -4.780 -10.606 1.00 92.81 443 GLY A O 1
ATOM 3600 N N . ILE A 1 444 ? 17.221 -2.569 -10.860 1.00 94.19 444 ILE A N 1
ATOM 3601 C CA . ILE A 1 444 ? 17.045 -2.194 -9.451 1.00 94.19 444 ILE A CA 1
ATOM 3602 C C . ILE A 1 444 ? 15.622 -1.681 -9.208 1.00 94.19 444 ILE A C 1
ATOM 3604 O O . ILE A 1 444 ? 14.978 -1.145 -10.109 1.00 94.19 444 ILE A O 1
ATOM 3608 N N . GLU A 1 445 ? 15.141 -1.819 -7.976 1.00 95.25 445 GLU A N 1
ATOM 3609 C CA . GLU A 1 445 ? 13.873 -1.268 -7.495 1.00 95.25 445 GLU A CA 1
ATOM 3610 C C . GLU A 1 445 ? 12.673 -1.641 -8.395 1.00 95.25 445 GLU A C 1
ATOM 3612 O O . GLU A 1 445 ? 12.347 -2.821 -8.522 1.00 95.25 445 GLU A O 1
ATOM 3617 N N . THR A 1 446 ? 11.988 -0.669 -8.998 1.00 95.31 446 THR A N 1
ATOM 3618 C CA . THR A 1 446 ? 10.778 -0.892 -9.808 1.00 95.31 446 THR A CA 1
ATOM 3619 C C . THR A 1 446 ? 11.076 -1.511 -11.175 1.00 95.31 446 THR A C 1
ATOM 3621 O O . THR A 1 446 ? 10.310 -2.353 -11.640 1.00 95.31 446 THR A O 1
ATOM 3624 N N . GLU A 1 447 ? 12.236 -1.228 -11.777 1.00 93.44 447 GLU A N 1
ATOM 3625 C CA . GLU A 1 447 ? 12.618 -1.830 -13.068 1.00 93.44 447 GLU A CA 1
ATOM 3626 C C . GLU A 1 447 ? 12.967 -3.318 -12.901 1.00 93.44 447 GLU A C 1
ATOM 3628 O O . GLU A 1 447 ? 12.679 -4.153 -13.760 1.00 93.44 447 GLU A O 1
ATOM 3633 N N . GLY A 1 448 ? 13.540 -3.674 -11.745 1.00 95.44 448 GLY A N 1
ATOM 3634 C CA . GLY A 1 448 ? 13.826 -5.059 -11.370 1.00 95.44 448 GLY A CA 1
ATOM 3635 C C . GLY A 1 448 ? 12.586 -5.894 -11.046 1.00 95.44 448 GLY A C 1
ATOM 3636 O O . GLY A 1 448 ? 12.634 -7.125 -11.131 1.00 95.44 448 GLY A O 1
ATOM 3637 N N . LEU A 1 449 ? 11.463 -5.254 -10.702 1.00 97.31 449 LEU A N 1
ATOM 3638 C CA . LEU A 1 449 ? 10.205 -5.937 -10.395 1.00 97.31 449 LEU A CA 1
ATOM 3639 C C . LEU A 1 449 ? 9.724 -6.755 -11.602 1.00 97.31 449 LEU A C 1
ATOM 3641 O O . LEU A 1 449 ? 9.520 -7.962 -11.490 1.00 97.31 449 LEU A O 1
ATOM 3645 N N . CYS A 1 450 ? 9.616 -6.115 -12.770 1.00 95.00 450 CYS A N 1
ATOM 3646 C CA . CYS A 1 450 ? 9.142 -6.753 -14.000 1.00 95.00 450 CYS A CA 1
ATOM 3647 C C . CYS A 1 450 ? 10.071 -7.867 -14.480 1.00 95.00 450 CYS A C 1
ATOM 3649 O O . CYS A 1 450 ? 9.607 -8.898 -14.966 1.00 95.00 450 CYS A O 1
ATOM 3651 N N . TYR A 1 451 ? 11.383 -7.682 -14.314 1.00 94.56 451 TYR A N 1
ATOM 3652 C CA . TYR A 1 451 ? 12.374 -8.696 -14.658 1.00 94.56 451 TYR A CA 1
ATOM 3653 C C . TYR A 1 451 ? 12.186 -9.989 -13.846 1.00 94.56 451 TYR A C 1
ATOM 3655 O O . TYR A 1 451 ? 12.149 -11.081 -14.421 1.00 94.56 451 TYR A O 1
ATOM 3663 N N . GLN A 1 452 ? 12.002 -9.878 -12.528 1.00 96.81 452 GLN A N 1
ATOM 3664 C CA . GLN A 1 452 ? 11.749 -11.050 -11.685 1.00 96.81 452 GLN A CA 1
ATOM 3665 C C . GLN A 1 452 ? 10.364 -11.648 -11.961 1.00 96.81 452 GLN A C 1
ATOM 3667 O O . GLN A 1 452 ? 10.247 -12.858 -12.136 1.00 96.81 452 GLN A O 1
ATOM 3672 N N . ALA A 1 453 ? 9.325 -10.810 -12.054 1.00 97.06 453 ALA A N 1
ATOM 3673 C CA . ALA A 1 453 ? 7.943 -11.247 -12.255 1.00 97.06 453 ALA A CA 1
ATOM 3674 C C . ALA A 1 453 ? 7.776 -12.062 -13.552 1.00 97.06 453 ALA A C 1
ATOM 3676 O O . ALA A 1 453 ? 7.139 -13.118 -13.552 1.00 97.06 453 ALA A O 1
ATOM 3677 N N . LYS A 1 454 ? 8.445 -11.635 -14.632 1.00 95.12 454 LYS A N 1
ATOM 3678 C CA . LYS A 1 454 ? 8.468 -12.344 -15.919 1.00 95.12 454 LYS A CA 1
ATOM 3679 C C . LYS A 1 454 ? 9.048 -13.750 -15.825 1.00 95.12 454 LYS A C 1
ATOM 3681 O O . LYS A 1 454 ? 8.586 -14.644 -16.530 1.00 95.12 454 LYS A O 1
ATOM 3686 N N . SER A 1 455 ? 10.014 -13.966 -14.936 1.00 93.44 455 SER A N 1
ATOM 3687 C CA . SER A 1 455 ? 10.657 -15.273 -14.752 1.00 93.44 455 SER A CA 1
ATOM 3688 C C . SER A 1 455 ? 9.718 -16.328 -14.157 1.00 93.44 455 SER A C 1
ATOM 3690 O O . SER A 1 455 ? 9.977 -17.518 -14.306 1.00 93.44 455 SER A O 1
ATOM 3692 N N . ILE A 1 456 ? 8.619 -15.905 -13.523 1.00 95.31 456 ILE A N 1
ATOM 3693 C CA . ILE A 1 456 ? 7.602 -16.797 -12.948 1.00 95.31 456 ILE A CA 1
ATOM 3694 C C . ILE A 1 456 ? 6.232 -16.678 -13.640 1.00 95.31 456 ILE A C 1
ATOM 3696 O O . ILE A 1 456 ? 5.242 -17.195 -13.134 1.00 95.31 456 ILE A O 1
ATOM 3700 N N . GLY A 1 457 ? 6.171 -16.033 -14.813 1.00 96.00 457 GLY A N 1
ATOM 3701 C CA . GLY A 1 457 ? 4.988 -16.032 -15.681 1.00 96.00 457 GLY A CA 1
ATOM 3702 C C . GLY A 1 457 ? 4.084 -14.796 -15.610 1.00 96.00 457 GLY A C 1
ATOM 3703 O O . GLY A 1 457 ? 3.054 -14.785 -16.280 1.00 96.00 457 GLY A O 1
ATOM 3704 N N . TYR A 1 458 ? 4.454 -13.749 -14.866 1.00 97.56 458 TYR A N 1
ATOM 3705 C CA . TYR A 1 458 ? 3.705 -12.484 -14.839 1.00 97.56 458 TYR A CA 1
ATOM 3706 C C . TYR A 1 458 ? 4.276 -11.463 -15.829 1.00 97.56 458 TYR A C 1
ATOM 3708 O O . TYR A 1 458 ? 5.488 -11.365 -16.005 1.00 97.56 458 TYR A O 1
ATOM 3716 N N . SER A 1 459 ? 3.416 -10.634 -16.419 1.00 96.81 459 SER A N 1
ATOM 3717 C CA . SER A 1 459 ? 3.833 -9.511 -17.273 1.00 96.81 459 SER A CA 1
ATOM 3718 C C . SER A 1 459 ? 3.463 -8.172 -16.643 1.00 96.81 459 SER A C 1
ATOM 3720 O O . SER A 1 459 ? 2.441 -8.046 -15.967 1.00 96.81 459 SER A O 1
ATOM 3722 N N . CYS A 1 460 ? 4.275 -7.157 -16.925 1.00 98.12 460 CYS A N 1
ATOM 3723 C CA . CYS A 1 460 ? 3.992 -5.775 -16.566 1.00 98.12 460 CYS A CA 1
ATOM 3724 C C . CYS A 1 460 ? 3.240 -5.057 -17.681 1.00 98.12 460 CYS A C 1
ATOM 3726 O O . CYS A 1 460 ? 3.510 -5.265 -18.863 1.00 98.12 460 CYS A O 1
ATOM 3728 N N . TRP A 1 461 ? 2.320 -4.176 -17.301 1.00 98.50 461 TRP A N 1
ATOM 3729 C CA . TRP A 1 461 ? 1.474 -3.441 -18.231 1.00 98.50 461 TRP A CA 1
ATOM 3730 C C . TRP A 1 461 ? 1.398 -1.963 -17.864 1.00 98.50 461 TRP A C 1
ATOM 3732 O O . TRP A 1 461 ? 1.623 -1.562 -16.723 1.00 98.50 461 TRP A O 1
ATOM 3742 N N . GLY A 1 462 ? 1.046 -1.144 -18.845 1.00 97.62 462 GLY A N 1
ATOM 3743 C CA . GLY A 1 462 ? 0.834 0.281 -18.673 1.00 97.62 462 GLY A CA 1
ATOM 3744 C C . GLY A 1 462 ? -0.445 0.758 -19.342 1.00 97.62 462 GLY A C 1
ATOM 3745 O O . GLY A 1 462 ? -0.827 0.260 -20.403 1.00 97.62 462 GLY A O 1
ATOM 3746 N N . LEU A 1 463 ? -1.078 1.755 -18.729 1.00 97.44 463 LEU A N 1
ATOM 3747 C CA . LEU A 1 463 ? -2.246 2.465 -19.246 1.00 97.44 463 LEU A CA 1
ATOM 3748 C C . LEU A 1 463 ? -1.819 3.865 -19.747 1.00 97.44 463 LEU A C 1
ATOM 3750 O O . LEU A 1 463 ? -1.919 4.842 -19.005 1.00 97.44 463 LEU A O 1
ATOM 3754 N N . PRO A 1 464 ? -1.351 4.011 -21.004 1.00 96.06 464 PRO A N 1
ATOM 3755 C CA . PRO A 1 464 ? -0.777 5.257 -21.545 1.00 96.06 464 PRO A CA 1
ATOM 3756 C C . PRO A 1 464 ? -1.724 6.470 -21.568 1.00 96.06 464 PRO A C 1
ATOM 3758 O O . PRO A 1 464 ? -1.273 7.610 -21.740 1.00 96.06 464 PRO A O 1
ATOM 3761 N N . PHE A 1 465 ? -3.038 6.239 -21.478 1.00 95.94 465 PHE A N 1
ATOM 3762 C CA . PHE A 1 465 ? -4.074 7.278 -21.553 1.00 95.94 465 PHE A CA 1
ATOM 3763 C C . PHE A 1 465 ? -4.766 7.557 -20.216 1.00 95.94 465 PHE A C 1
ATOM 3765 O O . PHE A 1 465 ? -5.573 8.486 -20.146 1.00 95.94 465 PHE A O 1
ATOM 3772 N N . VAL A 1 466 ? -4.436 6.791 -19.175 1.00 96.50 466 VAL A N 1
ATOM 3773 C CA . VAL A 1 466 ? -4.795 7.088 -17.787 1.00 96.50 466 VAL A CA 1
ATOM 3774 C C . VAL A 1 466 ? -3.645 7.904 -17.209 1.00 96.50 466 VAL A C 1
ATOM 3776 O O . VAL A 1 466 ? -2.483 7.530 -17.366 1.00 96.50 466 VAL A O 1
ATOM 3779 N N . VAL A 1 467 ? -3.955 9.066 -16.634 1.00 96.06 467 VAL A N 1
ATOM 3780 C CA . VAL A 1 467 ? -2.945 10.069 -16.278 1.00 96.06 467 VAL A CA 1
ATOM 3781 C C . VAL A 1 467 ? -3.135 10.505 -14.835 1.00 96.06 467 VAL A C 1
ATOM 3783 O O . VAL A 1 467 ? -4.222 10.959 -14.480 1.00 96.06 467 VAL A O 1
ATOM 3786 N N . GLY A 1 468 ? -2.081 10.373 -14.035 1.00 96.56 468 GLY A N 1
ATOM 3787 C CA . GLY A 1 468 ? -1.948 11.009 -12.725 1.00 96.56 468 GLY A CA 1
ATOM 3788 C C . GLY A 1 468 ? -1.046 12.238 -12.808 1.00 96.56 468 GLY A C 1
ATOM 3789 O O . GLY A 1 468 ? -0.315 12.407 -13.789 1.00 96.56 468 GLY A O 1
ATOM 3790 N N . TYR A 1 469 ? -1.083 13.090 -11.785 1.00 95.56 469 TYR A N 1
ATOM 3791 C CA . TYR A 1 469 ? -0.276 14.306 -11.745 1.00 95.56 469 TYR A CA 1
ATOM 3792 C C . TYR A 1 469 ? 0.540 14.446 -10.466 1.00 95.56 469 TYR A C 1
ATOM 3794 O O . TYR A 1 469 ? 0.017 14.291 -9.363 1.00 95.56 469 TYR A O 1
ATOM 3802 N N . HIS A 1 470 ? 1.802 14.813 -10.657 1.00 89.69 470 HIS A N 1
ATOM 3803 C CA . HIS A 1 470 ? 2.761 15.197 -9.629 1.00 89.69 470 HIS A CA 1
ATOM 3804 C C . HIS A 1 470 ? 2.901 16.732 -9.565 1.00 89.69 470 HIS A C 1
ATOM 3806 O O . HIS A 1 470 ? 2.779 17.412 -10.594 1.00 89.69 470 HIS A O 1
ATOM 3812 N N . GLU A 1 471 ? 3.167 17.292 -8.382 1.00 82.25 471 GLU A N 1
ATOM 3813 C CA . GLU A 1 471 ? 3.427 18.731 -8.206 1.00 82.25 471 GLU A CA 1
ATOM 3814 C C . GLU A 1 471 ? 4.851 19.098 -8.656 1.00 82.25 471 GLU A C 1
ATOM 3816 O O . GLU A 1 471 ? 5.825 18.503 -8.213 1.00 82.25 471 GLU A O 1
ATOM 3821 N N . ALA A 1 472 ? 5.013 20.091 -9.532 1.00 74.69 472 ALA A N 1
ATOM 3822 C CA . ALA A 1 472 ? 6.336 20.617 -9.857 1.00 74.69 472 ALA A CA 1
ATOM 3823 C C . ALA A 1 472 ? 6.953 21.260 -8.608 1.00 74.69 472 ALA A C 1
ATOM 3825 O O . ALA A 1 472 ? 6.395 22.219 -8.073 1.00 74.69 472 ALA A O 1
ATOM 3826 N N . SER A 1 473 ? 8.086 20.713 -8.167 1.00 59.00 473 SER A N 1
ATOM 3827 C CA . SER A 1 473 ? 8.879 21.214 -7.039 1.00 59.00 473 SER A CA 1
ATOM 3828 C C . SER A 1 473 ? 9.500 22.575 -7.305 1.00 59.00 473 SER A C 1
ATOM 3830 O O . SER A 1 473 ? 10.030 22.735 -8.434 1.00 59.00 473 SER A O 1
#